Protein AF-A0A9D7RE87-F1 (afdb_monomer_lite)

Sequence (394 aa):
MEVIRELVDLVSRNKLKSIELLGQAEQGRTSMVNSLYFKIASGEFISDEEAASYYFDTQPADQSYRKLKNRLKNRLINAVFFIDTKQPGYTDWDQAYITCCKEWAAVKILLNRGASKVAVDLALKIFKHAQYYQFSELLVNISKILRLYYSTRQPDVRKLKYYNDLHTEYVRLWQCENLAEDLYIRLVHNHLINRSQAAPGSSLAKTYYEQLRPLMEEHRSYHFLRHVYLLKVAALMEEGNYMETAIACDEAINALAAIAFVPPQAFLTFLYQKLVCHIQLKDYPTGRTVVERALELENEGSFNWYKNRALCLLLALHTRNYQQAYSIWQHATCHPSFKQLGKRSAEHWKIYEAWLQYLIFIGKLSIYPPETNSKFRLNKFLNEVPTFRKTKKA

Structure (mmCIF, N/CA/C/O backbone):
data_AF-A0A9D7RE87-F1
#
_entry.id   AF-A0A9D7RE87-F1
#
loop_
_atom_site.group_PDB
_atom_site.id
_atom_site.type_symbol
_atom_site.label_atom_id
_atom_site.label_alt_id
_atom_site.label_comp_id
_atom_site.label_asym_id
_atom_site.label_entity_id
_atom_site.label_seq_id
_atom_site.pdbx_PDB_ins_code
_atom_site.Cartn_x
_atom_site.Cartn_y
_atom_site.Cartn_z
_atom_site.occupancy
_atom_site.B_iso_or_equiv
_atom_site.auth_seq_id
_atom_site.auth_comp_id
_atom_site.auth_asym_id
_atom_site.auth_atom_id
_atom_site.pdbx_PDB_model_num
ATOM 1 N N . MET A 1 1 ? 15.890 -9.155 18.602 1.00 89.06 1 MET A N 1
ATOM 2 C CA . MET A 1 1 ? 15.135 -10.324 18.105 1.00 89.06 1 MET A CA 1
ATOM 3 C C . MET A 1 1 ? 13.996 -9.948 17.173 1.00 89.06 1 MET A C 1
ATOM 5 O O . MET A 1 1 ? 13.830 -10.605 16.155 1.00 89.06 1 MET A O 1
ATOM 9 N N . GLU A 1 2 ? 13.249 -8.889 17.487 1.00 86.69 2 GLU A N 1
ATOM 10 C CA . GLU A 1 2 ? 12.054 -8.416 16.768 1.00 86.69 2 GLU A CA 1
ATOM 11 C C . GLU A 1 2 ? 12.125 -8.505 15.231 1.00 86.69 2 GLU A C 1
ATOM 13 O O . GLU A 1 2 ? 11.351 -9.245 14.636 1.00 86.69 2 GLU A O 1
ATOM 18 N N . VAL A 1 3 ? 13.123 -7.877 14.600 1.00 87.31 3 VAL A N 1
ATOM 19 C CA . VAL A 1 3 ? 13.286 -7.879 13.128 1.00 87.31 3 VAL A CA 1
ATOM 20 C C . VAL A 1 3 ? 13.385 -9.290 12.528 1.00 87.31 3 VAL A C 1
ATOM 22 O O . VAL A 1 3 ? 12.884 -9.549 11.439 1.00 87.31 3 VAL A O 1
ATOM 25 N N . ILE A 1 4 ? 14.051 -10.228 13.210 1.00 89.75 4 ILE A N 1
ATOM 26 C CA . ILE A 1 4 ? 14.169 -11.606 12.707 1.00 89.75 4 ILE A CA 1
ATOM 27 C C . ILE A 1 4 ? 12.876 -12.371 12.925 1.00 89.75 4 ILE A C 1
ATOM 29 O O . ILE A 1 4 ? 12.506 -13.156 12.061 1.00 89.75 4 ILE A O 1
ATOM 33 N N . ARG A 1 5 ? 12.177 -12.128 14.036 1.00 90.00 5 ARG A N 1
ATOM 34 C CA . ARG A 1 5 ? 10.863 -12.729 14.277 1.00 90.00 5 ARG A CA 1
ATOM 35 C C . ARG A 1 5 ? 9.877 -12.350 13.179 1.00 90.00 5 ARG A C 1
ATOM 37 O O . ARG A 1 5 ? 9.215 -13.230 12.650 1.00 90.00 5 ARG A O 1
ATOM 44 N N . GLU A 1 6 ? 9.869 -11.087 12.764 1.00 87.25 6 GLU A N 1
ATOM 45 C CA . GLU A 1 6 ? 9.036 -10.622 11.652 1.00 87.25 6 GLU A CA 1
ATOM 46 C C . GLU A 1 6 ? 9.347 -11.364 10.339 1.00 87.25 6 GLU A C 1
ATOM 48 O O . GLU A 1 6 ? 8.437 -11.842 9.660 1.00 87.25 6 GLU A O 1
ATOM 53 N N . LEU A 1 7 ? 10.632 -11.552 10.012 1.00 87.38 7 LEU A N 1
ATOM 54 C CA . LEU A 1 7 ? 11.043 -12.348 8.847 1.00 87.38 7 LEU A CA 1
ATOM 55 C C . LEU A 1 7 ? 10.644 -13.826 8.974 1.00 87.38 7 LEU A C 1
ATOM 57 O O . LEU A 1 7 ? 10.201 -14.428 7.995 1.00 87.38 7 LEU A O 1
ATOM 61 N N . VAL A 1 8 ? 10.797 -14.419 10.161 1.00 88.00 8 VAL A N 1
ATOM 62 C CA . VAL A 1 8 ? 10.388 -15.805 10.435 1.00 88.00 8 VAL A CA 1
ATOM 63 C C . VAL A 1 8 ? 8.882 -15.957 10.244 1.00 88.00 8 VAL A C 1
ATOM 65 O O . VAL A 1 8 ? 8.459 -16.898 9.572 1.00 88.00 8 VAL A O 1
ATOM 68 N N . ASP A 1 9 ? 8.082 -15.027 10.758 1.00 84.62 9 ASP A N 1
ATOM 69 C CA . ASP A 1 9 ? 6.627 -15.036 10.618 1.00 84.62 9 ASP A CA 1
ATOM 70 C C . ASP A 1 9 ? 6.210 -14.913 9.146 1.00 84.62 9 ASP A C 1
ATOM 72 O O . ASP A 1 9 ? 5.388 -15.702 8.670 1.00 84.62 9 ASP A O 1
ATOM 76 N N . LEU A 1 10 ? 6.817 -13.983 8.399 1.00 83.19 10 LEU A N 1
ATOM 77 C CA . LEU A 1 10 ? 6.553 -13.780 6.972 1.00 83.19 10 LEU A CA 1
ATOM 78 C C . LEU A 1 10 ? 6.837 -15.047 6.149 1.00 83.19 10 LEU A C 1
ATOM 80 O O . LEU A 1 10 ? 6.007 -15.483 5.350 1.00 83.19 10 LEU A O 1
ATOM 84 N N . VAL A 1 11 ? 8.006 -15.657 6.345 1.00 81.75 11 VAL A N 1
ATOM 85 C CA . VAL A 1 11 ? 8.426 -16.859 5.608 1.00 81.75 11 VAL A CA 1
ATOM 86 C C . VAL A 1 11 ? 7.571 -18.070 5.994 1.00 81.75 11 VAL A C 1
ATOM 88 O O . VAL A 1 11 ? 7.178 -18.858 5.131 1.00 81.75 11 VAL A O 1
ATOM 91 N N . SER A 1 12 ? 7.238 -18.207 7.281 1.00 78.38 12 SER A N 1
ATOM 92 C CA . SER A 1 12 ? 6.444 -19.330 7.794 1.00 78.38 12 SER A CA 1
ATOM 93 C C . SER A 1 12 ? 5.010 -19.316 7.265 1.00 78.38 12 SER A C 1
ATOM 95 O O . SER A 1 12 ? 4.489 -20.376 6.910 1.00 78.38 12 SER A O 1
ATOM 97 N N . ARG A 1 13 ? 4.386 -18.131 7.169 1.00 73.06 13 ARG A N 1
ATOM 98 C CA . ARG A 1 13 ? 3.028 -17.956 6.621 1.00 73.06 13 ARG A CA 1
ATOM 99 C C . ARG A 1 13 ? 2.938 -18.360 5.152 1.00 73.06 13 ARG A C 1
ATOM 101 O O . ARG A 1 13 ? 1.971 -19.002 4.762 1.00 73.06 13 ARG A O 1
ATOM 108 N N . ASN A 1 14 ? 3.984 -18.089 4.377 1.00 68.94 14 ASN A N 1
ATOM 109 C CA . ASN A 1 14 ? 4.032 -18.381 2.943 1.00 68.94 14 ASN A CA 1
ATOM 110 C C . ASN A 1 14 ? 4.442 -19.827 2.608 1.00 68.94 14 ASN A C 1
ATOM 112 O O . ASN A 1 14 ? 4.757 -20.130 1.460 1.00 68.94 14 ASN A O 1
ATOM 116 N N . LYS A 1 15 ? 4.444 -20.738 3.597 1.00 64.19 15 LYS A N 1
ATOM 117 C CA . LYS A 1 15 ? 4.785 -22.168 3.446 1.00 64.19 15 LYS A CA 1
ATOM 118 C C . LYS A 1 15 ? 6.149 -22.430 2.791 1.00 64.19 15 LYS A C 1
ATOM 120 O O . LYS A 1 15 ? 6.391 -23.522 2.286 1.00 64.19 15 LYS A O 1
ATOM 125 N N . LEU A 1 16 ? 7.092 -21.497 2.904 1.00 61.22 16 LEU A N 1
ATOM 126 C CA . LEU A 1 16 ? 8.445 -21.608 2.338 1.00 61.22 16 LEU A CA 1
ATOM 127 C C . LEU A 1 16 ? 9.374 -22.558 3.105 1.00 61.22 16 LEU A C 1
ATOM 129 O O . LEU A 1 16 ? 10.594 -22.493 2.978 1.00 61.22 16 LEU A O 1
ATOM 133 N N . LYS A 1 17 ? 8.810 -23.473 3.897 1.00 55.03 17 LYS A N 1
ATOM 134 C CA . LYS A 1 17 ? 9.567 -24.438 4.703 1.00 55.03 17 LYS A CA 1
ATOM 135 C C . LYS A 1 17 ? 10.430 -25.370 3.842 1.00 55.03 17 LYS A C 1
ATOM 137 O O . LYS A 1 17 ? 11.401 -25.922 4.346 1.00 55.03 17 LYS A O 1
ATOM 142 N N . SER A 1 18 ? 10.072 -25.548 2.570 1.00 53.28 18 SER A N 1
ATOM 143 C CA . SER A 1 18 ? 10.661 -26.530 1.656 1.00 53.28 18 SER A CA 1
ATOM 144 C C . SER A 1 18 ? 11.658 -25.964 0.641 1.00 53.28 18 SER A C 1
ATOM 146 O O . SER A 1 18 ? 12.323 -26.753 -0.024 1.00 53.28 18 SER A O 1
ATOM 148 N N . ILE A 1 19 ? 11.802 -24.641 0.509 1.00 51.56 19 ILE A N 1
ATOM 149 C CA . ILE A 1 19 ? 12.597 -24.039 -0.572 1.00 51.56 19 ILE A CA 1
ATOM 150 C C . ILE A 1 19 ? 13.840 -23.377 0.039 1.00 51.56 19 ILE A C 1
ATOM 152 O O . ILE A 1 19 ? 13.796 -22.274 0.573 1.00 51.56 19 ILE A O 1
ATOM 156 N N . GLU A 1 20 ? 14.945 -24.126 0.031 1.00 50.44 20 GLU A N 1
ATOM 157 C CA . GLU A 1 20 ? 16.336 -23.673 0.239 1.00 50.44 20 GLU A CA 1
ATOM 158 C C . GLU A 1 20 ? 16.767 -23.101 1.606 1.00 50.44 20 GLU A C 1
ATOM 160 O O . GLU A 1 20 ? 17.969 -22.983 1.855 1.00 50.44 20 GLU A O 1
ATOM 165 N N . LEU A 1 21 ? 15.867 -22.854 2.566 1.00 50.03 21 LEU A N 1
ATOM 166 C CA . LEU A 1 21 ? 16.284 -22.640 3.972 1.00 50.03 21 LEU A CA 1
ATOM 167 C C . LEU A 1 21 ? 17.059 -23.849 4.528 1.00 50.03 21 LEU A C 1
ATOM 169 O O . LEU A 1 21 ? 17.955 -23.706 5.367 1.00 50.03 21 LEU A O 1
ATOM 173 N N . LEU A 1 22 ? 16.762 -25.020 3.964 1.00 52.53 22 LEU A N 1
ATOM 174 C CA . LEU A 1 22 ? 17.412 -26.306 4.163 1.00 52.53 22 LEU A CA 1
ATOM 175 C C . LEU A 1 22 ? 18.548 -26.512 3.153 1.00 52.53 22 LEU A C 1
ATOM 177 O O . LEU A 1 22 ? 18.592 -27.541 2.483 1.00 52.53 22 LEU A O 1
ATOM 181 N N . GLY A 1 23 ? 19.460 -25.541 3.017 1.00 48.22 23 GLY A N 1
ATOM 182 C CA . GLY A 1 23 ? 20.764 -25.815 2.410 1.00 48.22 23 GLY A CA 1
ATOM 183 C C . GLY A 1 23 ? 21.283 -27.111 3.026 1.00 48.22 23 GLY A C 1
ATOM 184 O O . GLY A 1 23 ? 21.406 -27.141 4.248 1.00 48.22 23 GLY A O 1
ATOM 185 N N . GLN A 1 24 ? 21.378 -28.147 2.181 1.00 45.78 24 GLN A N 1
ATOM 186 C CA . GLN A 1 24 ? 21.661 -29.559 2.454 1.00 45.78 24 GLN A CA 1
ATOM 187 C C . GLN A 1 24 ? 21.689 -29.911 3.944 1.00 45.78 24 GLN A C 1
ATOM 189 O O . GLN A 1 24 ? 22.581 -29.480 4.669 1.00 45.78 24 GLN A O 1
ATOM 194 N N . ALA A 1 25 ? 20.739 -30.731 4.403 1.00 46.56 25 ALA A N 1
ATOM 195 C CA . ALA A 1 25 ? 20.908 -31.458 5.654 1.00 46.56 25 ALA A CA 1
ATOM 196 C C . ALA A 1 25 ? 22.217 -32.259 5.556 1.00 46.56 25 ALA A C 1
ATOM 198 O O . ALA A 1 25 ? 22.235 -33.367 5.026 1.00 46.56 25 ALA A O 1
ATOM 199 N N . GLU A 1 26 ? 23.326 -31.663 5.990 1.00 45.94 26 GLU A N 1
ATOM 200 C CA . GLU A 1 26 ? 24.606 -32.331 6.120 1.00 45.94 26 GLU A CA 1
ATOM 201 C C . GLU A 1 26 ? 24.370 -33.466 7.118 1.00 45.94 26 GLU A C 1
ATOM 203 O O . GLU A 1 26 ? 24.243 -33.256 8.324 1.00 45.94 26 GLU A O 1
ATOM 208 N N . GLN A 1 27 ? 24.210 -34.678 6.585 1.00 44.94 27 GLN A N 1
ATOM 209 C CA . GLN A 1 27 ? 24.329 -35.926 7.333 1.00 44.94 27 GLN A CA 1
ATOM 210 C C . GLN A 1 27 ? 23.396 -36.025 8.557 1.00 44.94 27 GLN A C 1
ATOM 212 O O . GLN A 1 27 ? 23.832 -36.302 9.672 1.00 44.94 27 GLN A O 1
ATOM 217 N N . GLY A 1 28 ? 22.094 -35.783 8.370 1.00 47.88 28 GLY A N 1
ATOM 218 C CA . GLY A 1 28 ? 21.083 -36.076 9.397 1.00 47.88 28 GLY A CA 1
ATOM 219 C C . GLY A 1 28 ? 21.123 -35.192 10.654 1.00 47.88 28 GLY A C 1
ATOM 220 O O . GLY A 1 28 ? 20.377 -35.458 11.594 1.00 47.88 28 GLY A O 1
ATOM 221 N N . ARG A 1 29 ? 21.941 -34.127 10.690 1.00 50.91 29 ARG A N 1
ATOM 222 C CA . ARG A 1 29 ? 21.957 -33.142 11.785 1.00 50.91 29 ARG A CA 1
ATOM 223 C C . ARG A 1 29 ? 21.247 -31.853 11.381 1.00 50.91 29 ARG A C 1
ATOM 225 O O . ARG A 1 29 ? 21.576 -31.216 10.381 1.00 50.91 29 ARG A O 1
ATOM 232 N N . THR A 1 30 ? 20.292 -31.418 12.199 1.00 62.94 30 THR A N 1
ATOM 233 C CA . THR A 1 30 ? 19.643 -30.112 12.045 1.00 62.94 30 THR A CA 1
ATOM 234 C C . THR A 1 30 ? 20.663 -29.007 12.324 1.00 62.94 30 THR A C 1
ATOM 236 O O . THR A 1 30 ? 21.119 -28.855 13.455 1.00 62.94 30 THR A O 1
ATOM 239 N N . SER A 1 31 ? 21.031 -28.222 11.307 1.00 83.38 31 SER A N 1
ATOM 240 C CA . SER A 1 31 ? 21.923 -27.063 11.471 1.00 83.38 31 SER A CA 1
ATOM 241 C C . SER A 1 31 ? 21.433 -26.133 12.592 1.00 83.38 31 SER A C 1
ATOM 243 O O . SER A 1 31 ? 20.230 -25.890 12.702 1.00 83.38 31 SER A O 1
ATOM 245 N N . MET A 1 32 ? 22.349 -25.536 13.369 1.00 87.44 32 MET A N 1
ATOM 246 C CA . MET A 1 32 ? 22.010 -24.522 14.386 1.00 87.44 32 MET A CA 1
ATOM 247 C C . MET A 1 32 ? 21.150 -23.384 13.817 1.00 87.44 32 MET A C 1
ATOM 249 O O . MET A 1 32 ? 20.295 -22.854 14.514 1.00 87.44 32 MET A O 1
ATOM 253 N N . VAL A 1 33 ? 21.324 -23.040 12.534 1.00 88.19 33 VAL A N 1
ATOM 254 C CA . VAL A 1 33 ? 20.506 -22.024 11.848 1.00 88.19 33 VAL A CA 1
ATOM 255 C C . VAL A 1 33 ? 19.044 -22.469 11.733 1.00 88.19 33 VAL A C 1
ATOM 257 O O . VAL A 1 33 ? 18.139 -21.678 11.988 1.00 88.19 33 VAL A O 1
ATOM 260 N N . ASN A 1 34 ? 18.810 -23.737 11.387 1.00 84.75 34 ASN A N 1
ATOM 261 C CA . ASN A 1 34 ? 17.466 -24.304 11.271 1.00 84.75 34 ASN A CA 1
ATOM 262 C C . ASN A 1 34 ? 16.831 -24.477 12.651 1.00 84.75 34 ASN A C 1
ATOM 264 O O . ASN A 1 34 ? 15.655 -24.179 12.824 1.00 84.75 34 ASN A O 1
ATOM 268 N N . SER A 1 35 ? 17.623 -24.912 13.637 1.00 89.56 35 SER A N 1
ATOM 269 C CA . SER A 1 35 ? 17.194 -24.963 15.036 1.00 89.56 35 SER A CA 1
ATOM 270 C C . SER A 1 35 ? 16.722 -23.581 15.498 1.00 89.56 35 SER A C 1
ATOM 272 O O . SER A 1 35 ? 15.597 -23.455 15.975 1.00 89.56 35 SER A O 1
ATOM 274 N N . LEU A 1 36 ? 17.510 -22.530 15.237 1.00 91.62 36 LEU A N 1
ATOM 275 C CA . LEU A 1 36 ? 17.155 -21.163 15.613 1.00 91.62 36 LEU A CA 1
ATOM 276 C C . LEU A 1 36 ? 15.861 -20.722 14.917 1.00 91.62 36 LEU A C 1
ATOM 278 O O . LEU A 1 36 ? 14.978 -20.179 15.570 1.00 91.62 36 LEU A O 1
ATOM 282 N N . TYR A 1 37 ? 15.704 -21.008 13.621 1.00 90.06 37 TYR A N 1
ATOM 283 C CA . TYR A 1 37 ? 14.460 -20.738 12.895 1.00 90.06 37 TYR A CA 1
ATOM 284 C C . TYR A 1 37 ? 13.241 -21.400 13.554 1.00 90.06 37 TYR A C 1
ATOM 286 O O . TYR A 1 37 ? 12.263 -20.713 13.843 1.00 90.06 37 TYR A O 1
ATOM 294 N N . PHE A 1 38 ? 13.290 -22.712 13.811 1.00 88.50 38 PHE A N 1
ATOM 295 C CA . PHE A 1 38 ? 12.145 -23.443 14.358 1.00 88.50 38 PHE A CA 1
ATOM 296 C C . PHE A 1 38 ? 11.799 -23.008 15.779 1.00 88.50 38 PHE A C 1
ATOM 298 O O . PHE A 1 38 ? 10.618 -22.862 16.075 1.00 88.50 38 PHE A O 1
ATOM 305 N N . LYS A 1 39 ? 12.805 -22.749 16.623 1.00 91.62 39 LYS A N 1
ATOM 306 C CA . LYS A 1 39 ? 12.599 -22.263 17.995 1.00 91.62 39 LYS A CA 1
ATOM 307 C C . LYS A 1 39 ? 12.013 -20.855 18.033 1.00 91.62 39 LYS A C 1
ATOM 309 O O . LYS A 1 39 ? 11.194 -20.544 18.889 1.00 91.62 39 LYS A O 1
ATOM 314 N N . ILE A 1 40 ? 12.368 -20.003 17.073 1.00 91.62 40 ILE A N 1
ATOM 315 C CA . ILE A 1 40 ? 11.718 -18.698 16.922 1.00 91.62 40 ILE A CA 1
ATOM 316 C C . ILE A 1 40 ? 10.280 -18.867 16.419 1.00 91.62 40 ILE A C 1
ATOM 318 O O . ILE A 1 40 ? 9.363 -18.260 16.967 1.00 91.62 40 ILE A O 1
ATOM 322 N N . ALA A 1 41 ? 10.070 -19.704 15.400 1.00 87.69 41 ALA A N 1
ATOM 323 C CA . ALA A 1 41 ? 8.759 -19.921 14.790 1.00 87.69 41 ALA A CA 1
ATOM 324 C C . ALA A 1 41 ? 7.747 -20.566 15.754 1.00 87.69 41 ALA A C 1
ATOM 326 O O . ALA A 1 41 ? 6.553 -20.290 15.661 1.00 87.69 41 ALA A O 1
ATOM 327 N N . SER A 1 42 ? 8.208 -21.415 16.678 1.00 88.44 42 SER A N 1
ATOM 328 C CA . SER A 1 42 ? 7.381 -22.001 17.740 1.00 88.44 42 SER A CA 1
ATOM 329 C C . SER A 1 42 ? 7.129 -21.047 18.911 1.00 88.44 42 SER A C 1
ATOM 331 O O . SER A 1 42 ? 6.305 -21.352 19.771 1.00 88.44 42 SER A O 1
ATOM 333 N N . GLY A 1 43 ? 7.823 -19.905 18.958 1.00 89.19 43 GLY A N 1
ATOM 334 C CA . GLY A 1 43 ? 7.786 -18.976 20.084 1.00 89.19 43 GLY A CA 1
ATOM 335 C C . GLY A 1 43 ? 8.602 -19.426 21.298 1.00 89.19 43 GLY A C 1
ATOM 336 O O . GLY A 1 43 ? 8.472 -18.813 22.351 1.00 89.19 43 GLY A O 1
ATOM 337 N N . GLU A 1 44 ? 9.438 -20.460 21.163 1.00 92.88 44 GLU A N 1
ATOM 338 C CA . GLU A 1 44 ? 10.364 -20.895 22.216 1.00 92.88 44 GLU A CA 1
ATOM 339 C C . GLU A 1 44 ? 11.447 -19.840 22.485 1.00 92.88 44 GLU A C 1
ATOM 341 O O . GLU A 1 44 ? 11.844 -19.660 23.630 1.00 92.88 44 GLU A O 1
ATOM 346 N N . PHE A 1 45 ? 11.882 -19.113 21.448 1.00 93.75 45 PHE A N 1
ATOM 347 C CA . PHE A 1 45 ? 12.780 -17.966 21.588 1.00 93.75 45 PHE A CA 1
ATOM 348 C C . PHE A 1 45 ? 12.088 -16.648 21.268 1.00 93.75 45 PHE A C 1
ATOM 350 O O . PHE A 1 45 ? 11.690 -16.372 20.131 1.00 93.75 45 PHE A O 1
ATOM 357 N N . ILE A 1 46 ? 12.015 -15.795 22.284 1.00 90.44 46 ILE A N 1
ATOM 358 C CA . ILE A 1 46 ? 11.390 -14.475 22.241 1.00 90.44 46 ILE A CA 1
ATOM 359 C C . ILE A 1 46 ? 12.471 -13.386 22.253 1.00 90.44 46 ILE A C 1
ATOM 361 O O . ILE A 1 46 ? 12.309 -12.363 21.572 1.00 90.44 46 ILE A O 1
ATOM 365 N N . SER A 1 47 ? 13.577 -13.623 22.968 1.00 94.31 47 SER A N 1
ATOM 366 C CA . SER A 1 47 ? 14.666 -12.668 23.210 1.00 94.31 47 SER A CA 1
ATOM 367 C C . SER A 1 47 ? 16.018 -13.129 22.641 1.00 94.31 47 SER A C 1
ATOM 369 O O . SER A 1 47 ? 16.202 -14.292 22.281 1.00 94.31 47 SER A O 1
ATOM 371 N N . ASP A 1 48 ? 16.946 -12.182 22.443 1.00 94.44 48 ASP A N 1
ATOM 372 C CA . ASP A 1 48 ? 18.284 -12.521 21.926 1.00 94.44 48 ASP A CA 1
ATOM 373 C C . ASP A 1 48 ? 19.103 -13.236 23.014 1.00 94.44 48 ASP A C 1
ATOM 375 O O . ASP A 1 48 ? 19.959 -14.061 22.707 1.00 94.44 48 ASP A O 1
ATOM 379 N N . GLU A 1 49 ? 18.814 -12.920 24.273 1.00 95.88 49 GLU A N 1
ATOM 380 C CA . GLU A 1 49 ? 19.415 -13.453 25.487 1.00 95.88 49 GLU A CA 1
ATOM 381 C C . GLU A 1 49 ? 19.149 -14.957 25.624 1.00 95.88 49 GLU A C 1
ATOM 383 O O . GLU A 1 49 ? 20.091 -15.728 25.802 1.00 95.88 49 GLU A O 1
ATOM 388 N N . GLU A 1 50 ? 17.892 -15.386 25.451 1.00 94.75 50 GLU A N 1
ATOM 389 C CA . GLU A 1 50 ? 17.503 -16.806 25.454 1.00 94.75 50 GLU A CA 1
ATOM 390 C C . GLU A 1 50 ? 18.285 -17.606 24.406 1.00 94.75 50 GLU A C 1
ATOM 392 O O . GLU A 1 50 ? 18.856 -18.655 24.704 1.00 94.75 50 GLU A O 1
ATOM 397 N N . ALA A 1 51 ? 18.345 -17.096 23.174 1.00 94.44 51 ALA A N 1
ATOM 398 C CA . ALA A 1 51 ? 19.002 -17.793 22.077 1.00 94.44 51 ALA A CA 1
ATOM 399 C C . ALA A 1 51 ? 20.536 -17.814 22.230 1.00 94.44 51 ALA A C 1
ATOM 401 O O . ALA A 1 51 ? 21.167 -18.831 21.935 1.00 94.44 51 ALA A O 1
ATOM 402 N N . ALA A 1 52 ? 21.152 -16.720 22.692 1.00 96.06 52 ALA A N 1
ATOM 403 C CA . ALA A 1 52 ? 22.600 -16.643 22.899 1.00 96.06 52 ALA A CA 1
ATOM 404 C C . ALA A 1 52 ? 23.073 -17.572 24.028 1.00 96.06 52 ALA A C 1
ATOM 406 O O . ALA A 1 52 ? 24.060 -18.296 23.855 1.00 96.06 52 ALA A O 1
ATOM 407 N N . SER A 1 53 ? 22.327 -17.608 25.137 1.00 96.00 53 SER A N 1
ATOM 408 C CA . SER A 1 53 ? 22.587 -18.527 26.245 1.00 96.00 53 SER A CA 1
ATOM 409 C C . SER A 1 53 ? 22.390 -19.984 25.811 1.00 96.00 53 SER A C 1
ATOM 411 O O . SER A 1 53 ? 23.267 -20.808 26.046 1.00 96.00 53 SER A O 1
ATOM 413 N N . TYR A 1 54 ? 21.325 -20.302 25.066 1.00 95.62 54 TYR A N 1
ATOM 414 C CA . TYR A 1 54 ? 21.061 -21.677 24.626 1.00 95.62 54 TYR A CA 1
ATOM 415 C C . TYR A 1 54 ? 22.143 -22.265 23.703 1.00 95.62 54 TYR A C 1
ATOM 417 O O . TYR A 1 54 ? 22.521 -23.423 23.863 1.00 95.62 54 TYR A O 1
ATOM 425 N N . TYR A 1 55 ? 22.619 -21.510 22.704 1.00 93.94 55 TYR A N 1
ATOM 426 C CA . TYR A 1 55 ? 23.560 -22.056 21.711 1.00 93.94 55 TYR A CA 1
ATOM 427 C C . TYR A 1 55 ? 25.026 -21.986 22.128 1.00 93.94 55 TYR A C 1
ATOM 429 O O . TYR A 1 55 ? 25.820 -22.800 21.657 1.00 93.94 55 TYR A O 1
ATOM 437 N N . PHE A 1 56 ? 25.400 -20.993 22.935 1.00 94.69 56 PHE A N 1
ATOM 438 C CA . PHE A 1 56 ? 26.805 -20.677 23.192 1.00 94.69 56 PHE A CA 1
ATOM 439 C C . PHE A 1 56 ? 27.113 -20.402 24.665 1.00 94.69 56 PHE A C 1
ATOM 441 O O . PHE A 1 56 ? 28.272 -20.153 24.966 1.00 94.69 56 PHE A O 1
ATOM 448 N N . ASP A 1 57 ? 26.114 -20.410 25.555 1.00 94.69 57 ASP A N 1
ATOM 449 C CA . ASP A 1 57 ? 26.238 -19.968 26.952 1.00 94.69 57 ASP A CA 1
ATOM 450 C C . ASP A 1 57 ? 26.872 -18.567 27.073 1.00 94.69 57 ASP A C 1
ATOM 452 O O . ASP A 1 57 ? 27.771 -18.302 27.867 1.00 94.69 57 ASP A O 1
ATOM 456 N N . THR A 1 58 ? 26.442 -17.652 26.194 1.00 95.25 58 THR A N 1
ATOM 457 C CA . THR A 1 58 ? 27.015 -16.302 26.067 1.00 95.25 58 THR A CA 1
ATOM 458 C C . THR A 1 58 ? 25.944 -15.219 26.029 1.00 95.25 58 THR A C 1
ATOM 460 O O . THR A 1 58 ? 24.743 -15.476 25.953 1.00 95.25 58 THR A O 1
ATOM 463 N N . GLN A 1 59 ? 26.401 -13.967 26.063 1.00 94.69 59 GLN A N 1
ATOM 464 C CA . GLN A 1 59 ? 25.563 -12.788 25.895 1.00 94.69 59 GLN A CA 1
ATOM 465 C C . GLN A 1 59 ? 25.296 -12.485 24.408 1.00 94.69 59 GLN A C 1
ATOM 467 O O . GLN A 1 59 ? 26.139 -12.777 23.558 1.00 94.69 59 GLN A O 1
ATOM 472 N N . PRO A 1 60 ? 24.201 -11.778 24.065 1.00 92.75 60 PRO A N 1
ATOM 473 C CA . PRO A 1 60 ? 23.874 -11.387 22.684 1.00 92.75 60 PRO A CA 1
ATOM 474 C C . PRO A 1 60 ? 24.960 -10.603 21.930 1.00 92.75 60 PRO A C 1
ATOM 476 O O . PRO A 1 60 ? 24.940 -10.499 20.698 1.00 92.75 60 PRO A O 1
ATOM 479 N N . ALA A 1 61 ? 25.889 -9.986 22.664 1.00 93.69 61 ALA A N 1
ATOM 480 C CA . ALA A 1 61 ? 27.013 -9.259 22.095 1.00 93.69 61 ALA A CA 1
ATOM 481 C C . ALA A 1 61 ? 28.100 -10.175 21.507 1.00 93.69 61 ALA A C 1
ATOM 483 O O . ALA A 1 61 ? 28.901 -9.696 20.700 1.00 93.69 61 ALA A O 1
ATOM 484 N N . ASP A 1 62 ? 28.103 -11.462 21.865 1.00 96.12 62 ASP A N 1
ATOM 485 C CA . ASP A 1 62 ? 29.103 -12.425 21.422 1.00 96.12 62 ASP A CA 1
ATOM 486 C C . ASP A 1 62 ? 29.117 -12.589 19.895 1.00 96.12 62 ASP A C 1
ATOM 488 O O . ASP A 1 62 ? 28.086 -12.597 19.206 1.00 96.12 62 ASP A O 1
ATOM 492 N N . GLN A 1 63 ? 30.322 -12.714 19.339 1.00 95.94 63 GLN A N 1
ATOM 493 C CA . GLN A 1 63 ? 30.515 -12.784 17.896 1.00 95.94 63 GLN A CA 1
ATOM 494 C C . GLN A 1 63 ? 29.905 -14.057 17.289 1.00 95.94 63 GLN A C 1
ATOM 496 O O . GLN A 1 63 ? 29.423 -14.020 16.152 1.00 95.94 63 GLN A O 1
ATOM 501 N N . SER A 1 64 ? 29.909 -15.172 18.019 1.00 94.19 64 SER A N 1
ATOM 502 C CA . SER A 1 64 ? 29.396 -16.472 17.574 1.00 94.19 64 SER A CA 1
ATOM 503 C C . SER A 1 64 ? 27.882 -16.426 17.406 1.00 94.19 64 SER A C 1
ATOM 505 O O . SER A 1 64 ? 27.368 -16.771 16.335 1.00 94.19 64 SER A O 1
ATOM 507 N N . TYR A 1 65 ? 27.177 -15.876 18.399 1.00 95.88 65 TYR A N 1
ATOM 508 C CA . TYR A 1 65 ? 25.737 -15.653 18.312 1.00 95.88 65 TYR A CA 1
ATOM 509 C C . TYR A 1 65 ? 25.378 -14.682 17.181 1.00 95.88 65 TYR A C 1
ATOM 511 O O . TYR A 1 65 ? 24.528 -14.987 16.340 1.00 95.88 65 TYR A O 1
ATOM 519 N N . ARG A 1 66 ? 26.081 -13.547 17.0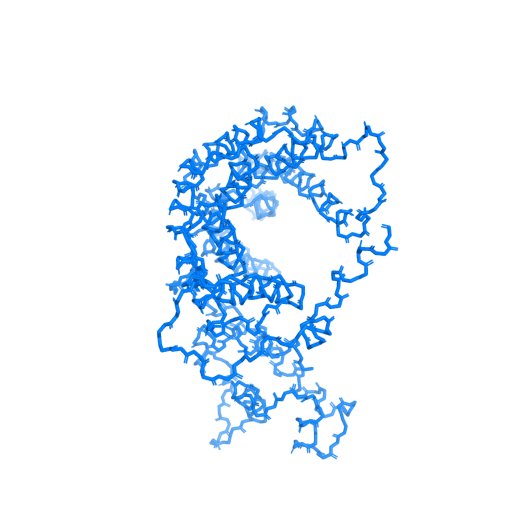67 1.00 95.12 66 ARG A N 1
ATOM 520 C CA . ARG A 1 66 ? 25.858 -12.581 15.975 1.00 95.12 66 ARG A CA 1
ATOM 521 C C . ARG A 1 66 ? 26.047 -13.209 14.593 1.00 95.12 66 ARG A C 1
ATOM 523 O O . ARG A 1 66 ? 25.252 -12.947 13.690 1.00 95.12 66 ARG A O 1
ATOM 530 N N . LYS A 1 67 ? 27.059 -14.068 14.417 1.00 94.88 67 LYS A N 1
ATOM 531 C CA . LYS A 1 67 ? 27.279 -14.829 13.174 1.00 94.88 67 LYS A CA 1
ATOM 532 C C . LYS A 1 67 ? 26.120 -15.787 12.888 1.00 94.88 67 LYS A C 1
ATOM 534 O O . LYS A 1 67 ? 25.637 -15.804 11.756 1.00 94.88 67 LYS A O 1
ATOM 539 N N . LEU A 1 68 ? 25.653 -16.548 13.882 1.00 94.00 68 LEU A N 1
ATOM 540 C CA . LEU A 1 68 ? 24.504 -17.454 13.742 1.00 94.00 68 LEU A CA 1
ATOM 541 C C . LEU A 1 68 ? 23.241 -16.689 13.320 1.00 94.00 68 LEU A C 1
ATOM 543 O O . LEU A 1 68 ? 22.602 -17.027 12.320 1.00 94.00 68 LEU A O 1
ATOM 547 N N . LYS A 1 69 ? 22.941 -15.605 14.035 1.00 94.06 69 LYS A N 1
ATOM 548 C CA . LYS A 1 69 ? 21.803 -14.722 13.785 1.00 94.06 69 LYS A CA 1
ATOM 549 C C . LYS A 1 69 ? 21.846 -14.097 12.386 1.00 94.06 69 LYS A C 1
ATOM 551 O O . LYS A 1 69 ? 20.846 -14.108 11.670 1.00 94.06 69 LYS A O 1
ATOM 556 N N . ASN A 1 70 ? 23.012 -13.610 11.956 1.00 93.75 70 ASN A N 1
ATOM 557 C CA . ASN A 1 70 ? 23.197 -13.048 10.616 1.00 93.75 70 ASN A CA 1
ATOM 558 C C . ASN A 1 70 ? 23.046 -14.102 9.512 1.00 93.75 70 ASN A C 1
ATOM 560 O O . ASN A 1 70 ? 22.451 -13.812 8.477 1.00 93.75 70 ASN A O 1
ATOM 564 N N . ARG A 1 71 ? 23.530 -15.334 9.725 1.00 91.06 71 ARG A N 1
ATOM 565 C CA . ARG A 1 71 ? 23.318 -16.438 8.775 1.00 91.06 71 ARG A CA 1
ATOM 566 C C . ARG A 1 71 ? 21.832 -16.742 8.600 1.00 91.06 71 ARG A C 1
ATOM 568 O O . ARG A 1 71 ? 21.388 -16.860 7.460 1.00 91.06 71 ARG A O 1
ATOM 575 N N . LEU A 1 72 ? 21.070 -16.817 9.696 1.00 90.62 72 LEU A N 1
ATOM 576 C CA . LEU A 1 72 ? 19.617 -16.990 9.626 1.00 90.62 72 LEU A CA 1
ATOM 577 C C . LEU A 1 72 ? 18.960 -15.832 8.867 1.00 90.62 72 LEU A C 1
ATOM 579 O O . LEU A 1 72 ? 18.228 -16.072 7.911 1.00 90.62 72 LEU A O 1
ATOM 583 N N . LYS A 1 73 ? 19.270 -14.583 9.240 1.00 91.94 73 LYS A N 1
ATOM 584 C CA . LYS A 1 73 ? 18.738 -13.386 8.572 1.00 91.94 73 LYS A CA 1
ATOM 585 C C . LYS A 1 73 ? 18.984 -13.420 7.060 1.00 91.94 73 LYS A C 1
ATOM 587 O O . LYS A 1 73 ? 18.049 -13.216 6.295 1.00 91.94 73 LYS A O 1
ATOM 592 N N . ASN A 1 74 ? 20.209 -13.718 6.627 1.00 89.69 74 ASN A N 1
ATOM 593 C CA . ASN A 1 74 ? 20.554 -13.774 5.204 1.00 89.69 74 ASN A CA 1
ATOM 594 C C . ASN A 1 74 ? 19.777 -14.874 4.465 1.00 89.69 74 ASN A C 1
ATOM 596 O O . ASN A 1 74 ? 19.285 -14.634 3.366 1.00 89.69 74 ASN A O 1
ATOM 600 N N . ARG A 1 75 ? 19.613 -16.060 5.072 1.00 86.94 75 ARG A N 1
ATOM 601 C CA . ARG A 1 75 ? 18.796 -17.131 4.477 1.00 86.94 75 ARG A CA 1
ATOM 602 C C . ARG A 1 75 ? 17.326 -16.736 4.359 1.00 86.94 75 ARG A C 1
ATOM 604 O O . ARG A 1 75 ? 16.724 -16.996 3.326 1.00 86.94 75 ARG A O 1
ATOM 611 N N . LEU A 1 76 ? 16.763 -16.083 5.377 1.00 87.44 76 LEU A N 1
ATOM 612 C CA . LEU A 1 76 ? 15.377 -15.608 5.344 1.00 87.44 76 LEU A CA 1
ATOM 613 C C . LEU A 1 76 ? 15.168 -14.530 4.275 1.00 87.44 76 LEU A C 1
ATOM 615 O O . LEU A 1 76 ? 14.170 -14.577 3.568 1.00 87.44 76 LEU A O 1
ATOM 619 N N . ILE A 1 77 ? 16.118 -13.604 4.107 1.00 89.12 77 ILE A N 1
ATOM 620 C CA . ILE A 1 77 ? 16.068 -12.596 3.035 1.00 89.12 77 ILE A CA 1
ATOM 621 C C . ILE A 1 77 ? 16.086 -13.270 1.659 1.00 89.12 77 ILE A C 1
ATOM 623 O O . ILE A 1 77 ? 15.281 -12.920 0.802 1.00 89.12 77 ILE A O 1
ATOM 627 N N . ASN A 1 78 ? 16.944 -14.272 1.453 1.00 86.50 78 ASN A N 1
ATOM 628 C CA . ASN A 1 78 ? 16.956 -15.032 0.201 1.00 86.50 78 ASN A CA 1
ATOM 629 C C . ASN A 1 78 ? 15.635 -15.788 -0.016 1.00 86.50 78 ASN A C 1
ATOM 631 O O . ASN A 1 78 ? 15.130 -15.830 -1.136 1.00 86.50 78 ASN A O 1
ATOM 635 N N . ALA A 1 79 ? 15.035 -16.314 1.057 1.00 85.50 79 ALA A N 1
ATOM 636 C CA . ALA A 1 79 ? 13.756 -17.014 0.997 1.00 85.50 79 ALA A CA 1
ATOM 637 C C . ALA A 1 79 ? 12.608 -16.129 0.467 1.00 85.50 79 ALA A C 1
ATOM 639 O O . ALA A 1 79 ? 11.692 -16.642 -0.173 1.00 85.50 79 ALA A O 1
ATOM 640 N N . VAL A 1 80 ? 12.665 -14.802 0.656 1.00 86.44 80 VAL A N 1
ATOM 641 C CA . VAL A 1 80 ? 11.638 -13.855 0.170 1.00 86.44 80 VAL A CA 1
ATOM 642 C C . VAL A 1 80 ? 11.427 -13.957 -1.347 1.00 86.44 80 VAL A C 1
ATOM 644 O O . VAL A 1 80 ? 10.296 -13.841 -1.828 1.00 86.44 80 VAL A O 1
ATOM 647 N N . PHE A 1 81 ? 12.477 -14.250 -2.121 1.00 86.25 81 PHE A N 1
ATOM 648 C CA . PHE A 1 81 ? 12.363 -14.420 -3.574 1.00 86.25 81 PHE A CA 1
ATOM 649 C C . PHE A 1 81 ? 11.500 -15.624 -3.974 1.00 86.25 81 PHE A C 1
ATOM 651 O O . PHE A 1 81 ? 10.931 -15.628 -5.066 1.00 86.25 81 PHE A O 1
ATOM 658 N N . PHE A 1 82 ? 11.303 -16.588 -3.076 1.00 83.12 82 PHE A N 1
ATOM 659 C CA . PHE A 1 82 ? 10.507 -17.787 -3.326 1.00 83.12 82 PHE A CA 1
ATOM 660 C C . PHE A 1 82 ? 9.054 -17.683 -2.858 1.00 83.12 82 PHE A C 1
ATOM 662 O O . PHE A 1 82 ? 8.298 -18.613 -3.111 1.00 83.12 82 PHE A O 1
ATOM 669 N N . ILE A 1 83 ? 8.638 -16.570 -2.228 1.00 81.62 83 ILE A N 1
ATOM 670 C CA . ILE A 1 83 ? 7.240 -16.366 -1.795 1.00 81.62 83 ILE A CA 1
ATOM 671 C C . ILE A 1 83 ? 6.284 -16.615 -2.965 1.00 81.62 83 ILE A C 1
ATOM 673 O O . ILE A 1 83 ? 6.400 -15.952 -4.001 1.00 81.62 83 ILE A O 1
ATOM 677 N N . ASP A 1 84 ? 5.350 -17.547 -2.777 1.00 78.25 84 ASP A N 1
ATOM 678 C CA . ASP A 1 84 ? 4.287 -17.832 -3.734 1.00 78.25 84 ASP A CA 1
ATOM 679 C C . ASP A 1 84 ? 3.168 -16.800 -3.589 1.00 78.25 84 ASP A C 1
ATOM 681 O O . ASP A 1 84 ? 2.424 -16.788 -2.609 1.00 78.25 84 ASP A O 1
ATOM 685 N N . THR A 1 85 ? 3.060 -15.923 -4.580 1.00 80.56 85 THR A N 1
ATOM 686 C CA . THR A 1 85 ? 2.062 -14.854 -4.610 1.00 80.56 85 THR A CA 1
ATOM 687 C C . THR A 1 85 ? 0.691 -15.340 -5.075 1.00 80.56 85 THR A C 1
ATOM 689 O O . THR A 1 85 ? -0.253 -14.567 -5.029 1.00 80.56 85 THR A O 1
ATOM 692 N N . LYS A 1 86 ? 0.539 -16.602 -5.504 1.00 79.06 86 LYS A N 1
ATOM 693 C CA . LYS A 1 86 ? -0.756 -17.155 -5.945 1.00 79.06 86 LYS A CA 1
ATOM 694 C C . LYS A 1 86 ? -1.664 -17.586 -4.789 1.00 79.06 86 LYS A C 1
ATOM 696 O O . LYS A 1 86 ? -2.747 -18.121 -5.020 1.00 79.06 86 LYS A O 1
ATOM 701 N N . GLN A 1 87 ? -1.222 -17.409 -3.546 1.00 74.44 87 GLN A N 1
ATOM 702 C CA . GLN A 1 87 ? -2.006 -17.763 -2.367 1.00 74.44 87 GLN A CA 1
ATOM 703 C C . GLN A 1 87 ? -3.165 -16.773 -2.135 1.00 74.44 87 GLN A C 1
ATOM 705 O O . GLN A 1 87 ? -3.059 -15.602 -2.511 1.00 74.44 87 GLN A O 1
ATOM 710 N N . PRO A 1 88 ? -4.264 -17.211 -1.485 1.00 68.31 88 PRO A N 1
ATOM 711 C CA . PRO A 1 88 ? -5.351 -16.319 -1.092 1.00 68.31 88 PRO A CA 1
ATOM 712 C C . PRO A 1 88 ? -4.838 -15.130 -0.269 1.00 68.31 88 PRO A C 1
ATOM 714 O O . PRO A 1 88 ? -4.039 -15.308 0.649 1.00 68.31 88 PRO A O 1
ATOM 717 N N . GLY A 1 89 ? -5.319 -13.927 -0.584 1.00 74.31 89 GLY A N 1
ATOM 718 C CA . GLY A 1 89 ? -4.967 -12.687 0.118 1.00 74.31 89 GLY A CA 1
ATOM 719 C C . GLY A 1 89 ? -4.112 -11.706 -0.688 1.00 74.31 89 GLY A C 1
ATOM 720 O O . GLY A 1 89 ? -4.040 -10.543 -0.302 1.00 74.31 89 GLY A O 1
ATOM 721 N N . TYR A 1 90 ? -3.526 -12.131 -1.811 1.00 81.19 90 TYR A N 1
ATOM 722 C CA . TYR A 1 90 ? -2.869 -11.228 -2.761 1.00 81.19 90 TYR A CA 1
ATOM 723 C C . TYR A 1 90 ? -3.843 -10.768 -3.845 1.00 81.19 90 TYR A C 1
ATOM 725 O O . TYR A 1 90 ? -4.461 -11.602 -4.510 1.00 81.19 90 TYR A O 1
ATOM 733 N N . THR A 1 91 ? -3.939 -9.456 -4.065 1.00 87.31 91 THR A N 1
ATOM 734 C CA . THR A 1 91 ? -4.658 -8.912 -5.227 1.00 87.31 91 THR A CA 1
ATOM 735 C C . THR A 1 91 ? -3.850 -9.120 -6.506 1.00 87.31 91 THR A C 1
ATOM 737 O O . THR A 1 91 ? -2.625 -9.231 -6.446 1.00 87.31 91 THR A O 1
ATOM 740 N N . ASP A 1 92 ? -4.494 -9.119 -7.675 1.00 90.56 92 ASP A N 1
ATOM 741 C CA . ASP A 1 92 ? -3.790 -9.221 -8.966 1.00 90.56 92 ASP A CA 1
ATOM 742 C C . ASP A 1 92 ? -2.710 -8.136 -9.118 1.00 90.56 92 ASP A C 1
ATOM 744 O O . ASP A 1 92 ? -1.619 -8.393 -9.634 1.00 90.56 92 ASP A O 1
ATOM 748 N N . TRP A 1 93 ? -2.983 -6.944 -8.577 1.00 92.75 93 TRP A N 1
ATOM 749 C CA . TRP A 1 93 ? -2.029 -5.844 -8.488 1.00 92.75 93 TRP A CA 1
ATOM 750 C C . TRP A 1 93 ? -0.800 -6.211 -7.644 1.00 92.75 93 TRP A C 1
ATOM 752 O O . TRP A 1 93 ? 0.329 -6.043 -8.108 1.00 92.75 93 TRP A O 1
ATOM 762 N N . ASP A 1 94 ? -0.993 -6.765 -6.439 1.00 89.75 94 ASP A N 1
ATOM 763 C CA . ASP A 1 94 ? 0.110 -7.179 -5.556 1.00 89.75 94 ASP A CA 1
ATOM 764 C C . ASP A 1 94 ? 0.947 -8.292 -6.194 1.00 89.75 94 ASP A C 1
ATOM 766 O O . ASP A 1 94 ? 2.181 -8.256 -6.166 1.00 89.75 94 ASP A O 1
ATOM 770 N N . GLN A 1 95 ? 0.280 -9.277 -6.805 1.00 92.00 95 GLN A N 1
ATOM 771 C CA . GLN A 1 95 ? 0.938 -10.379 -7.504 1.00 92.00 95 GLN A CA 1
ATOM 772 C C . GLN A 1 95 ? 1.811 -9.857 -8.644 1.00 92.00 95 GLN A C 1
ATOM 774 O O . GLN A 1 95 ? 2.973 -10.259 -8.775 1.00 92.00 95 GLN A O 1
ATOM 779 N N . ALA A 1 96 ? 1.274 -8.937 -9.447 1.00 93.81 96 ALA A N 1
ATOM 780 C CA . ALA A 1 96 ? 1.997 -8.320 -10.545 1.00 93.81 96 ALA A CA 1
ATOM 781 C C . ALA A 1 96 ? 3.176 -7.476 -10.053 1.00 93.81 96 ALA A C 1
ATOM 783 O O . ALA A 1 96 ? 4.272 -7.599 -10.600 1.00 93.81 96 ALA A O 1
ATOM 784 N N . TYR A 1 97 ? 2.988 -6.664 -9.009 1.00 94.56 97 TYR A N 1
ATOM 785 C CA . TYR A 1 97 ? 4.049 -5.825 -8.457 1.00 94.56 97 TYR A CA 1
ATOM 786 C C . TYR A 1 97 ? 5.209 -6.672 -7.922 1.00 94.56 97 TYR A C 1
ATOM 788 O O . TYR A 1 97 ? 6.359 -6.484 -8.326 1.00 94.56 97 TYR A O 1
ATOM 796 N N . ILE A 1 98 ? 4.917 -7.672 -7.083 1.00 92.62 98 ILE A N 1
ATOM 797 C CA . ILE A 1 98 ? 5.940 -8.557 -6.509 1.00 92.62 98 ILE A CA 1
ATOM 798 C C . ILE A 1 98 ? 6.667 -9.338 -7.611 1.00 92.62 98 ILE A C 1
ATOM 800 O O . ILE A 1 98 ? 7.896 -9.439 -7.582 1.00 92.62 98 ILE A O 1
ATOM 804 N N . THR A 1 99 ? 5.935 -9.865 -8.597 1.00 93.00 99 THR A N 1
ATOM 805 C CA . THR A 1 99 ? 6.531 -10.593 -9.730 1.00 93.00 99 THR A CA 1
ATOM 806 C C . THR A 1 99 ? 7.469 -9.691 -10.526 1.00 93.00 99 THR A C 1
ATOM 808 O O . THR A 1 99 ? 8.628 -10.051 -10.740 1.00 93.00 99 THR A O 1
ATOM 811 N N . CYS A 1 100 ? 7.013 -8.491 -10.893 1.00 95.94 100 CYS A N 1
ATOM 812 C CA . CYS A 1 100 ? 7.822 -7.514 -11.614 1.00 95.94 100 CYS A CA 1
ATOM 813 C C . CYS A 1 100 ? 9.086 -7.125 -10.833 1.00 95.94 100 CYS A C 1
ATOM 815 O O . CYS A 1 100 ? 10.160 -7.045 -11.423 1.00 95.94 100 CYS A O 1
ATOM 817 N N . CYS A 1 101 ? 8.998 -6.938 -9.513 1.00 95.25 101 CYS A N 1
ATOM 818 C CA . CYS A 1 101 ? 10.153 -6.634 -8.665 1.00 95.25 101 CYS A CA 1
ATOM 819 C C . CYS A 1 101 ? 11.183 -7.776 -8.636 1.00 95.25 101 CYS A C 1
ATOM 821 O O . CYS A 1 101 ? 12.386 -7.528 -8.762 1.00 95.25 101 CYS A O 1
ATOM 823 N N . LYS A 1 102 ? 10.733 -9.035 -8.521 1.00 93.88 102 LYS A N 1
ATOM 824 C CA . LYS A 1 102 ? 11.618 -10.213 -8.569 1.00 93.88 102 LYS A CA 1
ATOM 825 C C . LYS A 1 102 ? 12.305 -10.342 -9.929 1.00 93.88 102 LYS A C 1
ATOM 827 O O . LYS A 1 102 ? 13.525 -10.497 -9.996 1.00 93.88 102 LYS A O 1
ATOM 832 N N . GLU A 1 103 ? 11.538 -10.240 -11.011 1.00 95.31 103 GLU A N 1
ATOM 833 C CA . GLU A 1 103 ? 12.074 -10.303 -12.373 1.00 95.31 103 GLU A CA 1
ATOM 834 C C . GLU A 1 103 ? 13.024 -9.125 -12.648 1.00 95.31 103 GLU A C 1
ATOM 836 O O . GLU A 1 103 ? 14.072 -9.306 -13.267 1.00 95.31 103 GLU A O 1
ATOM 841 N N . TRP A 1 104 ? 12.736 -7.932 -12.123 1.00 97.56 104 TRP A N 1
ATOM 842 C CA . TRP A 1 104 ? 13.603 -6.763 -12.261 1.00 97.56 104 TRP A CA 1
ATOM 843 C C . TRP A 1 104 ? 14.958 -6.944 -11.569 1.00 97.56 104 TRP A C 1
ATOM 845 O O . TRP A 1 104 ? 15.998 -6.602 -12.141 1.00 97.56 104 TRP A O 1
ATOM 855 N N . ALA A 1 105 ? 14.977 -7.540 -10.374 1.00 96.44 105 ALA A N 1
ATOM 856 C CA . ALA A 1 105 ? 16.224 -7.917 -9.714 1.00 96.44 105 ALA A CA 1
ATOM 857 C C . ALA A 1 105 ? 17.047 -8.884 -10.588 1.00 96.44 105 ALA A C 1
ATOM 859 O O . ALA A 1 105 ? 18.253 -8.687 -10.761 1.00 96.44 105 ALA A O 1
ATOM 860 N N . ALA A 1 106 ? 16.396 -9.870 -11.219 1.00 96.56 106 ALA A N 1
ATOM 861 C CA . ALA A 1 106 ? 17.050 -10.776 -12.162 1.00 96.56 106 ALA A CA 1
ATOM 862 C C . ALA A 1 106 ? 17.599 -10.037 -13.397 1.00 96.56 106 ALA A C 1
ATOM 864 O O . ALA A 1 106 ? 18.750 -10.265 -13.772 1.00 96.56 106 ALA A O 1
ATOM 865 N N . VAL A 1 107 ? 16.848 -9.092 -13.980 1.00 98.00 107 VAL A N 1
ATOM 866 C CA . VAL A 1 107 ? 17.321 -8.237 -15.088 1.00 98.00 107 VAL A CA 1
ATOM 867 C C . VAL A 1 107 ? 18.608 -7.506 -14.704 1.00 98.00 107 VAL A C 1
ATOM 869 O O . VAL A 1 107 ? 19.584 -7.544 -15.456 1.00 98.00 107 VAL A O 1
ATOM 872 N N . LYS A 1 108 ? 18.656 -6.876 -13.523 1.00 97.50 108 LYS A N 1
ATOM 873 C CA . LYS A 1 108 ? 19.858 -6.172 -13.041 1.00 97.50 108 LYS A CA 1
ATOM 874 C C . LYS A 1 108 ? 21.062 -7.107 -12.921 1.00 97.50 108 LYS A C 1
ATOM 876 O O . LYS A 1 108 ? 22.155 -6.750 -13.363 1.00 97.50 108 LYS A O 1
ATOM 881 N N . ILE A 1 109 ? 20.869 -8.301 -12.359 1.00 97.19 109 ILE A N 1
ATOM 882 C CA . ILE A 1 109 ? 21.933 -9.304 -12.218 1.00 97.19 109 ILE A CA 1
ATOM 883 C C . ILE A 1 109 ? 22.432 -9.751 -13.597 1.00 97.19 109 ILE A C 1
ATOM 885 O O . ILE A 1 109 ? 23.638 -9.739 -13.840 1.00 97.19 109 ILE A O 1
ATOM 889 N N . LEU A 1 110 ? 21.527 -10.093 -14.516 1.00 97.62 110 LEU A N 1
ATOM 890 C CA . LEU A 1 110 ? 21.871 -10.558 -15.862 1.00 97.62 110 LEU A CA 1
ATOM 891 C C . LEU A 1 110 ? 22.648 -9.501 -16.657 1.00 97.62 110 LEU A C 1
ATOM 893 O O . LEU A 1 110 ? 23.651 -9.829 -17.292 1.00 97.62 110 LEU A O 1
ATOM 897 N N . LEU A 1 111 ? 22.242 -8.228 -16.584 1.00 95.69 111 LEU A N 1
ATOM 898 C CA . LEU A 1 111 ? 22.963 -7.129 -17.236 1.00 95.69 111 LEU A CA 1
ATOM 899 C C . LEU A 1 111 ? 24.373 -6.963 -16.677 1.00 95.69 111 LEU A C 1
ATOM 901 O O . LEU A 1 111 ? 25.321 -6.870 -17.455 1.00 95.69 111 LEU A O 1
ATOM 905 N N . ASN A 1 112 ? 24.519 -6.992 -15.350 1.00 95.62 112 ASN A N 1
ATOM 906 C CA . ASN A 1 112 ? 25.824 -6.907 -14.692 1.00 95.62 112 ASN A CA 1
ATOM 907 C C . ASN A 1 112 ? 26.736 -8.095 -15.037 1.00 95.62 112 ASN A C 1
ATOM 909 O O . ASN A 1 112 ? 27.954 -7.956 -15.029 1.00 95.62 112 ASN A O 1
ATOM 913 N N . ARG A 1 113 ? 26.162 -9.259 -15.362 1.00 96.62 113 ARG A N 1
ATOM 914 C CA . ARG A 1 113 ? 26.895 -10.459 -15.798 1.00 96.62 113 ARG A CA 1
ATOM 915 C C . ARG A 1 113 ? 27.091 -10.546 -17.315 1.00 96.62 113 ARG A C 1
ATOM 917 O O . ARG A 1 113 ? 27.615 -11.542 -17.797 1.00 96.62 113 ARG A O 1
ATOM 924 N N . GLY A 1 114 ? 26.682 -9.528 -18.074 1.00 94.38 114 GLY A N 1
ATOM 925 C CA . GLY A 1 114 ? 26.854 -9.478 -19.530 1.00 94.38 114 GLY A CA 1
ATOM 926 C C . GLY A 1 114 ? 25.836 -10.293 -20.337 1.00 94.38 114 GLY A C 1
ATOM 927 O O . GLY A 1 114 ? 25.901 -10.294 -21.565 1.00 94.38 114 GLY A O 1
ATOM 928 N N . ALA A 1 115 ? 24.849 -10.924 -19.693 1.00 96.50 115 ALA A N 1
ATOM 929 C CA . ALA A 1 115 ? 23.780 -11.688 -20.340 1.00 96.50 115 ALA A CA 1
ATOM 930 C C . ALA A 1 115 ? 22.675 -10.765 -20.903 1.00 96.50 115 ALA A C 1
ATOM 932 O O . ALA A 1 115 ? 21.491 -10.903 -20.594 1.00 96.50 115 ALA A O 1
ATOM 933 N N . SER A 1 116 ? 23.060 -9.781 -21.724 1.00 95.06 116 SER A N 1
ATOM 934 C CA . SER A 1 116 ? 22.187 -8.660 -22.096 1.00 95.06 116 SER A CA 1
ATOM 935 C C . SER A 1 116 ? 20.965 -9.057 -22.927 1.00 95.06 116 SER A C 1
ATOM 937 O O . SER A 1 116 ? 19.921 -8.442 -22.759 1.00 95.06 116 SER A O 1
ATOM 939 N N . LYS A 1 117 ? 21.061 -10.074 -23.795 1.00 95.69 117 LYS A N 1
ATOM 940 C CA . LYS A 1 117 ? 19.917 -10.528 -24.613 1.00 95.69 117 LYS A CA 1
ATOM 941 C C . LYS A 1 117 ? 18.783 -11.071 -23.735 1.00 95.69 117 LYS A C 1
ATOM 943 O O . LYS A 1 117 ? 17.664 -10.584 -23.817 1.00 95.69 117 LYS A O 1
ATOM 948 N N . VAL A 1 118 ? 19.109 -11.996 -22.828 1.00 97.00 118 VAL A N 1
ATOM 949 C CA . VAL A 1 118 ? 18.145 -12.584 -21.879 1.00 97.00 118 VAL A CA 1
ATOM 950 C C . VAL A 1 118 ? 17.570 -11.516 -20.950 1.00 97.00 118 VAL A C 1
ATOM 952 O O . VAL A 1 118 ? 16.371 -11.493 -20.688 1.00 97.00 118 VAL A O 1
ATOM 955 N N . ALA A 1 119 ? 18.417 -10.597 -20.476 1.00 97.69 119 ALA A N 1
ATOM 956 C CA . ALA A 1 119 ? 17.966 -9.508 -19.622 1.00 97.69 119 ALA A CA 1
ATOM 957 C C . ALA A 1 119 ? 16.948 -8.592 -20.318 1.00 97.69 119 ALA A C 1
ATOM 959 O O . ALA A 1 119 ? 15.995 -8.154 -19.682 1.00 97.69 119 ALA A O 1
ATOM 960 N N . VAL A 1 120 ? 17.143 -8.296 -21.606 1.00 97.56 120 VAL A N 1
ATOM 961 C CA . VAL A 1 120 ? 16.232 -7.443 -22.381 1.00 97.56 120 VAL A CA 1
ATOM 962 C C . VAL A 1 120 ? 14.922 -8.150 -22.690 1.00 97.56 120 VAL A C 1
ATOM 964 O O . VAL A 1 120 ? 13.877 -7.528 -22.524 1.00 97.56 120 VAL A O 1
ATOM 967 N N . ASP A 1 121 ? 14.949 -9.433 -23.053 1.00 97.56 121 ASP A N 1
ATOM 968 C CA . ASP A 1 121 ? 13.723 -10.222 -23.232 1.00 97.56 121 ASP A CA 1
ATOM 969 C C . ASP A 1 121 ? 12.866 -10.211 -21.959 1.00 97.56 121 ASP A C 1
ATOM 971 O O . ASP A 1 121 ? 11.663 -9.936 -22.009 1.00 97.56 121 ASP A O 1
ATOM 975 N N . LEU A 1 122 ? 13.496 -10.420 -20.798 1.00 98.06 122 LEU A N 1
ATOM 976 C CA . LEU A 1 122 ? 12.811 -10.335 -19.511 1.00 98.06 122 LEU A CA 1
ATOM 977 C C . LEU A 1 122 ? 12.324 -8.907 -19.220 1.00 98.06 122 LEU A C 1
ATOM 979 O O . LEU A 1 122 ? 11.176 -8.720 -18.825 1.00 98.06 122 LEU A O 1
ATOM 983 N N . ALA A 1 123 ? 13.143 -7.883 -19.476 1.00 98.19 123 ALA A N 1
ATOM 984 C CA . ALA A 1 123 ? 12.759 -6.487 -19.275 1.00 98.19 123 ALA A CA 1
ATOM 985 C C . ALA A 1 123 ? 11.538 -6.083 -20.120 1.00 98.19 123 ALA A C 1
ATOM 987 O O . ALA A 1 123 ? 10.663 -5.385 -19.617 1.00 98.19 123 ALA A O 1
ATOM 988 N N . LEU A 1 124 ? 11.435 -6.551 -21.368 1.00 98.06 124 LEU A N 1
ATOM 989 C CA . LEU A 1 124 ? 10.279 -6.310 -22.240 1.00 98.06 124 LEU A CA 1
ATOM 990 C C . LEU A 1 124 ? 9.001 -6.975 -21.710 1.00 98.06 124 LEU A C 1
ATOM 992 O O . LEU A 1 124 ? 7.915 -6.405 -21.833 1.00 98.06 124 LEU A O 1
ATOM 996 N N . LYS A 1 125 ? 9.114 -8.159 -21.097 1.00 97.44 125 LYS A N 1
ATOM 997 C CA . LYS A 1 125 ? 7.987 -8.821 -20.425 1.00 97.44 125 LYS A CA 1
ATOM 998 C C . LYS A 1 125 ? 7.510 -8.010 -19.217 1.00 97.44 125 LYS A C 1
ATOM 1000 O O . LYS A 1 125 ? 6.308 -7.759 -19.107 1.00 97.44 125 LYS A O 1
ATOM 1005 N N . ILE A 1 126 ? 8.436 -7.572 -18.357 1.00 97.81 126 ILE A N 1
ATOM 1006 C CA . ILE A 1 126 ? 8.118 -6.723 -17.197 1.00 97.81 126 ILE A CA 1
ATOM 1007 C C . ILE A 1 126 ? 7.475 -5.420 -17.672 1.00 97.81 126 ILE A C 1
ATOM 1009 O O . ILE A 1 126 ? 6.468 -5.002 -17.115 1.00 97.81 126 ILE A O 1
ATOM 1013 N N . PHE A 1 127 ? 8.012 -4.810 -18.734 1.00 98.06 127 PHE A N 1
ATOM 1014 C CA . PHE A 1 127 ? 7.528 -3.541 -19.272 1.00 98.06 127 PHE A CA 1
ATOM 1015 C C . PHE A 1 127 ? 6.029 -3.575 -19.582 1.00 98.06 127 PHE A C 1
ATOM 1017 O O . PHE A 1 127 ? 5.300 -2.706 -19.123 1.00 98.06 127 PHE A O 1
ATOM 1024 N N . LYS A 1 128 ? 5.546 -4.619 -20.267 1.00 96.81 128 LYS A N 1
ATOM 1025 C CA . LYS A 1 128 ? 4.116 -4.772 -20.587 1.00 96.81 128 LYS A CA 1
ATOM 1026 C C . LYS A 1 128 ? 3.230 -4.826 -19.338 1.00 96.81 128 LYS A C 1
ATOM 1028 O O . LYS A 1 128 ? 2.187 -4.182 -19.297 1.00 96.81 128 LYS A O 1
ATOM 1033 N N . HIS A 1 129 ? 3.653 -5.571 -18.316 1.00 96.31 129 HIS A N 1
ATOM 1034 C CA . HIS A 1 129 ? 2.902 -5.684 -17.062 1.00 96.31 129 HIS A CA 1
ATOM 1035 C C . HIS A 1 129 ? 2.941 -4.370 -16.277 1.00 96.31 129 HIS A C 1
ATOM 1037 O O . HIS A 1 129 ? 1.908 -3.891 -15.819 1.00 96.31 129 HIS A O 1
ATOM 1043 N N . ALA A 1 130 ? 4.118 -3.750 -16.181 1.00 97.56 130 ALA A N 1
ATOM 1044 C CA . ALA A 1 130 ? 4.303 -2.459 -15.534 1.00 97.56 130 ALA A CA 1
ATOM 1045 C C . ALA A 1 130 ? 3.501 -1.345 -16.219 1.00 97.56 130 ALA A C 1
ATOM 1047 O O . ALA A 1 130 ? 3.010 -0.459 -15.531 1.00 97.56 130 ALA A O 1
ATOM 1048 N N . GLN A 1 131 ? 3.329 -1.393 -17.545 1.00 96.62 131 GLN A N 1
ATOM 1049 C CA . GLN A 1 131 ? 2.490 -0.442 -18.277 1.00 96.62 131 GLN A CA 1
ATOM 1050 C C . GLN A 1 131 ? 1.019 -0.620 -17.915 1.00 96.62 131 GLN A C 1
ATOM 1052 O O . GLN A 1 131 ? 0.359 0.364 -17.590 1.00 96.62 131 GLN A O 1
ATOM 1057 N N . TYR A 1 132 ? 0.524 -1.863 -17.930 1.00 96.69 132 TYR A N 1
ATOM 1058 C CA . TYR A 1 132 ? -0.862 -2.152 -17.569 1.00 96.69 132 TYR A CA 1
ATOM 1059 C C . TYR A 1 132 ? -1.180 -1.683 -16.147 1.00 96.69 132 TYR A C 1
ATOM 1061 O O . TYR A 1 132 ? -2.138 -0.947 -15.976 1.00 96.69 132 TYR A O 1
ATOM 1069 N N . TYR A 1 133 ? -0.351 -2.034 -15.156 1.00 96.88 133 TYR A N 1
ATOM 1070 C CA . TYR A 1 133 ? -0.559 -1.677 -13.743 1.00 96.88 133 TYR A CA 1
ATOM 1071 C C . TYR A 1 133 ? -0.020 -0.294 -13.338 1.00 96.88 133 TYR A C 1
ATOM 1073 O O . TYR A 1 133 ? -0.108 0.083 -12.169 1.00 96.88 133 TYR A O 1
ATOM 1081 N N . GLN A 1 134 ? 0.542 0.460 -14.287 1.00 96.19 134 GLN A N 1
ATOM 1082 C CA . GLN A 1 134 ? 1.104 1.800 -14.082 1.00 96.19 134 GLN A CA 1
ATOM 1083 C C . GLN A 1 134 ? 2.217 1.863 -13.014 1.00 96.19 134 GLN A C 1
ATOM 1085 O O . GLN A 1 134 ? 2.273 2.788 -12.208 1.00 96.19 134 GLN A O 1
ATOM 1090 N N . PHE A 1 135 ? 3.146 0.903 -13.009 1.00 97.56 135 PHE A N 1
ATOM 1091 C CA . PHE A 1 135 ? 4.314 0.918 -12.115 1.00 97.56 135 PHE A CA 1
ATOM 1092 C C . PHE A 1 135 ? 5.387 1.898 -12.615 1.00 97.56 135 PHE A C 1
ATOM 1094 O O . PHE A 1 135 ? 6.401 1.490 -13.187 1.00 97.56 135 PHE A O 1
ATOM 1101 N N . SER A 1 136 ? 5.163 3.198 -12.414 1.00 97.25 136 SER A N 1
ATOM 1102 C CA . SER A 1 136 ? 5.984 4.294 -12.953 1.00 97.25 136 SER A CA 1
ATOM 1103 C C . SER A 1 136 ? 7.488 4.147 -12.678 1.00 97.25 136 SER A C 1
ATOM 1105 O O . SER A 1 136 ? 8.292 4.291 -13.599 1.00 97.25 136 SER A O 1
ATOM 1107 N N . GLU A 1 137 ? 7.891 3.766 -11.462 1.00 96.94 137 GLU A N 1
ATOM 1108 C CA . GLU A 1 137 ? 9.305 3.565 -11.113 1.00 96.94 137 GLU A CA 1
ATOM 1109 C C . GLU A 1 137 ? 9.961 2.474 -11.979 1.00 96.94 137 GLU A C 1
ATOM 1111 O O . GLU A 1 137 ? 11.068 2.649 -12.502 1.00 96.94 137 GLU A O 1
ATOM 1116 N N . LEU A 1 138 ? 9.272 1.346 -12.178 1.00 98.00 138 LEU A N 1
ATOM 1117 C CA . LEU A 1 138 ? 9.746 0.273 -13.052 1.00 98.00 138 LEU A CA 1
ATOM 1118 C C . LEU A 1 138 ? 9.772 0.732 -14.509 1.00 98.00 138 LEU A C 1
ATOM 1120 O O . LEU A 1 138 ? 10.733 0.441 -15.217 1.00 98.00 138 LEU A O 1
ATOM 1124 N N . LEU A 1 139 ? 8.772 1.493 -14.952 1.00 98.44 139 LEU A N 1
ATOM 1125 C CA . LEU A 1 139 ? 8.705 2.018 -16.316 1.00 98.44 139 LEU A CA 1
ATOM 1126 C C . LEU A 1 139 ? 9.866 2.967 -16.631 1.00 98.44 139 LEU A C 1
ATOM 1128 O O . LEU A 1 139 ? 10.513 2.813 -17.671 1.00 98.44 139 LEU A O 1
ATOM 1132 N N . VAL A 1 140 ? 10.207 3.884 -15.719 1.00 98.56 140 VAL A N 1
ATOM 1133 C CA . VAL A 1 140 ? 11.383 4.769 -15.832 1.00 98.56 140 VAL A CA 1
ATOM 1134 C C . VAL A 1 140 ? 12.662 3.947 -15.955 1.00 98.56 140 VAL A C 1
ATOM 1136 O O . VAL A 1 140 ? 13.502 4.174 -16.831 1.00 98.56 140 VAL A O 1
ATOM 1139 N N . ASN A 1 141 ? 12.805 2.960 -15.079 1.00 98.06 141 ASN A N 1
ATOM 1140 C CA . ASN A 1 141 ? 13.989 2.128 -14.992 1.00 98.06 141 ASN A CA 1
ATOM 1141 C C . ASN A 1 141 ? 14.180 1.218 -16.216 1.00 98.06 141 ASN A C 1
ATOM 1143 O O . ASN A 1 141 ? 15.289 1.115 -16.748 1.00 98.06 141 ASN A O 1
ATOM 1147 N N . ILE A 1 142 ? 13.114 0.571 -16.680 1.00 98.31 142 ILE A N 1
ATOM 1148 C CA . ILE A 1 142 ? 13.146 -0.353 -17.815 1.00 98.31 142 ILE A CA 1
ATOM 1149 C C . ILE A 1 142 ? 13.346 0.414 -19.121 1.00 98.31 142 ILE A C 1
ATOM 1151 O O . ILE A 1 142 ? 14.240 0.063 -19.890 1.00 98.31 142 ILE A O 1
ATOM 1155 N N . SER A 1 143 ? 12.605 1.505 -19.344 1.00 98.44 143 SER A N 1
ATOM 1156 C CA . SER A 1 143 ? 12.775 2.354 -20.536 1.00 98.44 143 SER A CA 1
ATOM 1157 C C . SER A 1 143 ? 14.207 2.890 -20.658 1.00 98.44 143 SER A C 1
ATOM 1159 O O . SER A 1 143 ? 14.782 2.871 -21.749 1.00 98.44 143 SER A O 1
ATOM 1161 N N . LYS A 1 144 ? 14.846 3.254 -19.532 1.00 98.00 144 LYS A N 1
ATOM 1162 C CA . LYS A 1 144 ? 16.263 3.654 -19.483 1.00 98.00 144 LYS A CA 1
ATOM 1163 C C . LYS A 1 144 ? 17.203 2.550 -19.973 1.00 98.00 144 LYS A C 1
ATOM 1165 O O . LYS A 1 144 ? 18.159 2.843 -20.691 1.00 98.00 144 LYS A O 1
ATOM 1170 N N . ILE A 1 145 ? 16.970 1.302 -19.571 1.00 97.38 145 ILE A N 1
ATOM 1171 C CA . ILE A 1 145 ? 17.810 0.170 -19.981 1.00 97.38 145 ILE A CA 1
ATOM 1172 C C . ILE A 1 145 ? 17.564 -0.185 -21.446 1.00 97.38 145 ILE A C 1
ATOM 1174 O O . ILE A 1 145 ? 18.525 -0.423 -22.175 1.00 97.38 145 ILE A O 1
ATOM 1178 N N . LEU A 1 146 ? 16.308 -0.171 -21.896 1.00 97.94 146 LEU A N 1
ATOM 1179 C CA . LEU A 1 146 ? 15.955 -0.482 -23.280 1.00 97.94 146 LEU A CA 1
ATOM 1180 C C . LEU A 1 146 ? 16.553 0.538 -24.254 1.00 97.94 146 LEU A C 1
ATOM 1182 O O . LEU A 1 146 ? 17.181 0.133 -25.231 1.00 97.94 146 LEU A O 1
ATOM 1186 N N . ARG A 1 147 ? 16.472 1.846 -23.967 1.00 97.19 147 ARG A N 1
ATOM 1187 C CA . ARG A 1 147 ? 17.118 2.858 -24.822 1.00 97.19 147 ARG A CA 1
ATOM 1188 C C . ARG A 1 147 ? 18.642 2.698 -24.867 1.00 97.19 147 ARG A C 1
ATOM 1190 O O . ARG A 1 147 ? 19.228 2.821 -25.934 1.00 97.19 147 ARG A O 1
ATOM 1197 N N . LEU A 1 148 ? 19.289 2.364 -23.744 1.00 96.12 148 LEU A N 1
ATOM 1198 C CA . LEU A 1 148 ? 20.738 2.119 -23.710 1.00 96.12 148 LEU A CA 1
ATOM 1199 C C . LEU A 1 148 ? 21.119 0.866 -24.512 1.00 96.12 148 LEU A C 1
ATOM 1201 O O . LEU A 1 148 ? 22.135 0.836 -25.206 1.00 96.12 148 LEU A O 1
ATOM 1205 N N . TYR A 1 149 ? 20.300 -0.179 -24.427 1.00 97.12 149 TYR A N 1
ATOM 1206 C CA . TYR A 1 149 ? 20.514 -1.407 -25.176 1.00 97.12 149 TYR A CA 1
ATOM 1207 C C . TYR A 1 149 ? 20.409 -1.174 -26.688 1.00 97.12 149 TYR A C 1
ATOM 1209 O O . TYR A 1 149 ? 21.316 -1.566 -27.425 1.00 97.12 149 TYR A O 1
ATOM 1217 N N . TYR A 1 150 ? 19.359 -0.477 -27.136 1.00 97.88 150 TYR A N 1
ATOM 1218 C CA . TYR A 1 150 ? 19.146 -0.165 -28.553 1.00 97.88 150 TYR A CA 1
ATOM 1219 C C . TYR A 1 150 ? 20.036 0.962 -29.092 1.00 97.88 150 TYR A C 1
ATOM 1221 O O . TYR A 1 150 ? 20.045 1.188 -30.298 1.00 97.88 150 TYR A O 1
ATOM 1229 N N . SER A 1 151 ? 20.810 1.651 -28.246 1.00 96.81 151 SER A N 1
ATOM 1230 C CA . SER A 1 151 ? 21.854 2.578 -28.702 1.00 96.81 151 SER A CA 1
ATOM 1231 C C . SER A 1 151 ? 23.233 1.929 -28.829 1.00 96.81 151 SER A C 1
ATOM 1233 O O . SER A 1 151 ? 24.004 2.337 -29.690 1.00 96.81 151 SER A O 1
ATOM 1235 N N . THR A 1 152 ? 23.558 0.927 -28.000 1.00 94.06 152 THR A N 1
ATOM 1236 C CA . THR A 1 152 ? 24.937 0.400 -27.895 1.00 94.06 152 THR A CA 1
ATOM 1237 C C . THR A 1 152 ? 25.097 -1.083 -28.224 1.00 94.06 152 THR A C 1
ATOM 1239 O O . THR A 1 152 ? 26.090 -1.469 -28.831 1.00 94.06 152 THR A O 1
ATOM 1242 N N . ARG A 1 153 ? 24.162 -1.942 -27.802 1.00 93.31 153 ARG A N 1
ATOM 1243 C CA . ARG A 1 153 ? 24.311 -3.412 -27.848 1.00 93.31 153 ARG A CA 1
ATOM 1244 C C . ARG A 1 153 ? 23.634 -4.024 -29.069 1.00 93.31 153 ARG A C 1
ATOM 1246 O O . ARG A 1 153 ? 24.165 -4.961 -29.654 1.00 93.31 153 ARG A O 1
ATOM 1253 N N . GLN A 1 154 ? 22.462 -3.506 -29.426 1.00 95.31 154 GLN A N 1
ATOM 1254 C CA . GLN A 1 154 ? 21.724 -3.878 -30.630 1.00 95.31 154 GLN A CA 1
ATOM 1255 C C . GLN A 1 154 ? 21.181 -2.599 -31.281 1.00 95.31 154 GLN A C 1
ATOM 1257 O O . GLN A 1 154 ? 20.008 -2.286 -31.085 1.00 95.31 154 GLN A O 1
ATOM 1262 N N . PRO A 1 155 ? 22.027 -1.828 -31.990 1.00 96.06 155 PRO A N 1
ATOM 1263 C CA . PRO A 1 155 ? 21.635 -0.547 -32.563 1.00 96.06 155 PRO A CA 1
ATOM 1264 C C . PRO A 1 155 ? 20.346 -0.633 -33.391 1.00 96.06 155 PRO A C 1
ATOM 1266 O O . PRO A 1 155 ? 20.282 -1.345 -34.391 1.00 96.06 155 PRO A O 1
ATOM 1269 N N . ASP A 1 156 ? 19.318 0.096 -32.962 1.00 98.06 156 ASP A N 1
ATOM 1270 C CA . ASP A 1 156 ? 18.030 0.218 -33.646 1.00 98.06 156 ASP A CA 1
ATOM 1271 C C . ASP A 1 156 ? 17.480 1.623 -33.381 1.00 98.06 156 ASP A C 1
ATOM 1273 O O . ASP A 1 156 ? 16.968 1.923 -32.301 1.00 98.06 156 ASP A O 1
ATOM 1277 N N . VAL A 1 157 ? 17.603 2.503 -34.377 1.00 97.38 157 VAL A N 1
ATOM 1278 C CA . VAL A 1 157 ? 17.248 3.927 -34.256 1.00 97.38 157 VAL A CA 1
ATOM 1279 C C . VAL A 1 157 ? 15.765 4.117 -33.929 1.00 97.38 157 VAL A C 1
ATOM 1281 O O . VAL A 1 157 ? 15.410 5.016 -33.164 1.00 97.38 157 VAL A O 1
ATOM 1284 N N . ARG A 1 158 ? 14.887 3.260 -34.469 1.00 98.31 158 ARG A N 1
ATOM 1285 C CA . ARG A 1 158 ? 13.439 3.365 -34.245 1.00 98.31 158 ARG A CA 1
ATOM 1286 C C . ARG A 1 158 ? 13.098 2.994 -32.809 1.00 98.31 158 ARG A C 1
ATOM 1288 O O . ARG A 1 158 ? 12.390 3.746 -32.142 1.00 98.31 158 ARG A O 1
ATOM 1295 N N . LYS A 1 159 ? 13.638 1.876 -32.314 1.00 97.88 159 LYS A N 1
ATOM 1296 C CA . LYS A 1 159 ? 13.426 1.452 -30.921 1.00 97.88 159 LYS A CA 1
ATOM 1297 C C . LYS A 1 159 ? 14.088 2.394 -29.927 1.00 97.88 159 LYS A C 1
ATOM 1299 O O . LYS A 1 159 ? 13.489 2.688 -28.898 1.00 97.88 159 LYS A O 1
ATOM 1304 N N . LEU A 1 160 ? 15.282 2.900 -30.234 1.00 98.25 160 LEU A N 1
ATOM 1305 C CA . LEU A 1 160 ? 15.946 3.917 -29.424 1.00 98.25 160 LEU A CA 1
ATOM 1306 C C . LEU A 1 160 ? 15.045 5.142 -29.246 1.00 98.25 160 LEU A C 1
ATOM 1308 O O . LEU A 1 160 ? 14.788 5.530 -28.109 1.00 98.25 160 LEU A O 1
ATOM 1312 N N . LYS A 1 161 ? 14.536 5.712 -30.346 1.00 98.31 161 LYS A N 1
ATOM 1313 C CA . LYS A 1 161 ? 13.627 6.863 -30.290 1.00 98.31 161 LYS A CA 1
ATOM 1314 C C . LYS A 1 161 ? 12.382 6.543 -29.460 1.00 98.31 161 LYS A C 1
ATOM 1316 O O . LYS A 1 161 ? 12.106 7.243 -28.496 1.00 98.31 161 LYS A O 1
ATOM 1321 N N . TYR A 1 162 ? 11.715 5.431 -29.767 1.00 98.31 162 TYR A N 1
ATOM 1322 C CA . TYR A 1 162 ? 10.515 4.986 -29.058 1.00 98.31 162 TYR A CA 1
ATOM 1323 C C . TYR A 1 162 ? 10.713 4.892 -27.535 1.00 98.31 162 TYR A C 1
ATOM 1325 O O . TYR A 1 162 ? 9.960 5.488 -26.770 1.00 98.31 162 TYR A O 1
ATOM 1333 N N . TYR A 1 163 ? 11.756 4.194 -27.073 1.00 98.38 163 TYR A N 1
ATOM 1334 C CA . TYR A 1 163 ? 12.012 4.062 -25.636 1.00 98.38 163 TYR A CA 1
ATOM 1335 C C . TYR A 1 163 ? 12.563 5.337 -24.996 1.00 98.38 163 TYR A C 1
ATOM 1337 O O . TYR A 1 163 ? 12.436 5.501 -23.784 1.00 98.38 163 TYR A O 1
ATOM 1345 N N . ASN A 1 164 ? 13.169 6.241 -25.767 1.00 98.44 164 ASN A N 1
ATOM 1346 C CA . ASN A 1 164 ? 13.593 7.540 -25.258 1.00 98.44 164 ASN A CA 1
ATOM 1347 C C . ASN A 1 164 ? 12.403 8.479 -25.008 1.00 98.44 164 ASN A C 1
ATOM 1349 O O . ASN A 1 164 ? 12.370 9.156 -23.977 1.00 98.44 164 ASN A O 1
ATOM 1353 N N . ASP A 1 165 ? 11.422 8.473 -25.910 1.00 98.31 165 ASP A N 1
ATOM 1354 C CA . ASP A 1 165 ? 10.191 9.251 -25.767 1.00 98.31 165 ASP A CA 1
ATOM 1355 C C . ASP A 1 165 ? 9.396 8.744 -24.551 1.00 98.31 165 ASP A C 1
ATOM 1357 O O . ASP A 1 165 ? 9.097 9.517 -23.640 1.00 98.31 165 ASP A O 1
ATOM 1361 N N . LEU A 1 166 ? 9.214 7.421 -24.441 1.00 98.06 166 LEU A N 1
ATOM 1362 C CA . LEU A 1 166 ? 8.573 6.794 -23.278 1.00 98.06 166 LEU A CA 1
ATOM 1363 C C . LEU A 1 166 ? 9.327 7.039 -21.970 1.00 98.06 166 LEU A C 1
ATOM 1365 O O . LEU A 1 166 ? 8.713 7.251 -20.930 1.00 98.06 166 LEU A O 1
ATOM 1369 N N . HIS A 1 167 ? 10.662 7.019 -21.988 1.00 98.44 167 HIS A N 1
ATOM 1370 C CA . HIS A 1 167 ? 11.436 7.327 -20.788 1.00 98.44 167 HIS A CA 1
ATOM 1371 C C . HIS A 1 167 ? 11.161 8.750 -20.294 1.00 98.44 167 HIS A C 1
ATOM 1373 O O . HIS A 1 167 ? 10.989 8.960 -19.097 1.00 98.44 167 HIS A O 1
ATOM 1379 N N . THR A 1 168 ? 11.097 9.717 -21.211 1.00 98.12 168 THR A N 1
ATOM 1380 C CA . THR A 1 168 ? 10.773 11.111 -20.881 1.00 98.12 168 THR A CA 1
ATOM 1381 C C . THR A 1 168 ? 9.371 11.229 -20.287 1.00 98.12 168 THR A C 1
ATOM 1383 O O . THR A 1 168 ? 9.201 11.880 -19.258 1.00 98.12 168 THR A O 1
ATOM 1386 N N . GLU A 1 169 ? 8.386 10.565 -20.894 1.00 96.81 169 GLU A N 1
ATOM 1387 C CA . GLU A 1 169 ? 7.003 10.530 -20.409 1.00 96.81 169 GLU A CA 1
ATOM 1388 C C . GLU A 1 169 ? 6.909 9.927 -19.000 1.00 96.81 169 GLU A C 1
ATOM 1390 O O . GLU A 1 169 ? 6.373 10.553 -18.085 1.00 96.81 169 GLU A O 1
ATOM 1395 N N . TYR A 1 170 ? 7.500 8.749 -18.781 1.00 97.88 170 TYR A N 1
ATOM 1396 C CA . TYR A 1 170 ? 7.418 8.076 -17.485 1.00 97.88 170 TYR A CA 1
ATOM 1397 C C . TYR A 1 170 ? 8.205 8.778 -16.384 1.00 97.88 170 TYR A C 1
ATOM 1399 O O . TYR A 1 170 ? 7.808 8.688 -15.225 1.00 97.88 170 TYR A O 1
ATOM 1407 N N . VAL A 1 171 ? 9.284 9.500 -16.709 1.00 98.12 171 VAL A N 1
ATOM 1408 C CA . VAL A 1 171 ? 9.977 10.343 -15.722 1.00 98.12 171 VAL A CA 1
ATOM 1409 C C . VAL A 1 171 ? 9.052 11.450 -15.225 1.00 98.12 171 VAL A C 1
ATOM 1411 O O . VAL A 1 171 ? 8.992 11.663 -14.016 1.00 98.12 171 VAL A O 1
ATOM 1414 N N . ARG A 1 172 ? 8.299 12.107 -16.118 1.00 96.50 172 ARG A N 1
ATOM 1415 C CA . ARG A 1 172 ? 7.318 13.133 -15.725 1.00 96.50 172 ARG A CA 1
ATOM 1416 C C . ARG A 1 172 ? 6.210 12.536 -14.862 1.00 96.50 172 ARG A C 1
ATOM 1418 O O . ARG A 1 172 ? 5.962 13.038 -13.772 1.00 96.50 172 ARG A O 1
ATOM 1425 N N . LEU A 1 173 ? 5.630 11.411 -15.292 1.00 96.12 173 LEU A N 1
ATOM 1426 C CA . LEU A 1 173 ? 4.607 10.706 -14.515 1.00 96.12 173 LEU A CA 1
ATOM 1427 C C . LEU A 1 173 ? 5.108 10.346 -13.107 1.00 96.12 173 LEU A C 1
ATOM 1429 O O . LEU A 1 173 ? 4.448 10.655 -12.118 1.00 96.12 173 LEU A O 1
ATOM 1433 N N . TRP A 1 174 ? 6.290 9.730 -13.012 1.00 97.81 174 TRP A N 1
ATOM 1434 C CA . TRP A 1 174 ? 6.900 9.350 -11.737 1.00 97.81 174 TRP A CA 1
ATOM 1435 C C . TRP A 1 174 ? 7.156 10.575 -10.850 1.00 97.81 174 TRP A C 1
ATOM 1437 O O . TRP A 1 174 ? 6.873 10.533 -9.657 1.00 97.81 174 TRP A O 1
ATOM 1447 N N . GLN A 1 175 ? 7.636 11.691 -11.405 1.00 96.62 175 GLN A N 1
ATOM 1448 C CA . GLN A 1 175 ? 7.829 12.933 -10.647 1.00 96.62 175 GLN A CA 1
ATOM 1449 C C . GLN A 1 175 ? 6.513 13.482 -10.081 1.00 96.62 175 GLN A C 1
ATOM 1451 O O . GLN A 1 175 ? 6.466 13.844 -8.906 1.00 96.62 175 GLN A O 1
ATOM 1456 N N . CYS A 1 176 ? 5.442 13.500 -10.877 1.00 96.44 176 CYS A N 1
ATOM 1457 C CA . CYS A 1 176 ? 4.121 13.936 -10.422 1.00 96.44 176 CYS A CA 1
ATOM 1458 C C . CYS A 1 176 ? 3.549 13.017 -9.335 1.00 96.44 176 CYS A C 1
ATOM 1460 O O . CYS A 1 176 ? 3.008 13.501 -8.340 1.00 96.44 176 CYS A O 1
ATOM 1462 N N . GLU A 1 177 ? 3.707 11.701 -9.482 1.00 97.62 177 GLU A N 1
ATOM 1463 C CA . GLU A 1 177 ? 3.302 10.725 -8.467 1.00 97.62 177 GLU A CA 1
ATOM 1464 C C . GLU A 1 177 ? 4.055 10.906 -7.144 1.00 97.62 177 GLU A C 1
ATOM 1466 O O . GLU A 1 177 ? 3.418 10.919 -6.091 1.00 97.62 177 GLU A O 1
ATOM 1471 N N . ASN A 1 178 ? 5.378 11.099 -7.191 1.00 97.69 178 ASN A N 1
ATOM 1472 C CA . ASN A 1 178 ? 6.190 11.332 -5.992 1.00 97.69 178 ASN A CA 1
ATOM 1473 C C . ASN A 1 178 ? 5.862 12.665 -5.323 1.00 97.69 178 ASN A C 1
ATOM 1475 O O . ASN A 1 178 ? 5.858 12.741 -4.099 1.00 97.69 178 ASN A O 1
ATOM 1479 N N . LEU A 1 179 ? 5.579 13.715 -6.100 1.00 97.69 179 LEU A N 1
ATOM 1480 C CA . LEU A 1 179 ? 5.158 14.995 -5.537 1.00 97.69 179 LEU A CA 1
ATOM 1481 C C . LEU A 1 179 ? 3.853 14.834 -4.748 1.00 97.69 179 LEU A C 1
ATOM 1483 O O . LEU A 1 179 ? 3.756 15.300 -3.614 1.00 97.69 179 LEU A O 1
ATOM 1487 N N . ALA A 1 180 ? 2.862 14.146 -5.320 1.00 97.75 180 ALA A N 1
ATOM 1488 C CA . ALA A 1 180 ? 1.591 13.906 -4.643 1.00 97.75 180 ALA A CA 1
ATOM 1489 C C . ALA A 1 180 ? 1.762 13.077 -3.357 1.00 97.75 180 ALA A C 1
ATOM 1491 O O . ALA A 1 180 ? 1.145 13.382 -2.332 1.00 97.75 180 ALA A O 1
ATOM 1492 N N . GLU A 1 181 ? 2.622 12.059 -3.393 1.00 97.31 181 GLU A N 1
ATOM 1493 C CA . GLU A 1 181 ? 2.949 11.239 -2.228 1.00 97.31 181 GLU A CA 1
ATOM 1494 C C . GLU A 1 181 ? 3.703 12.027 -1.144 1.00 97.31 181 GLU A C 1
ATOM 1496 O O . GLU A 1 181 ? 3.310 11.970 0.021 1.00 97.31 181 GLU A O 1
ATOM 1501 N N . ASP A 1 182 ? 4.723 12.816 -1.500 1.00 97.56 182 ASP A N 1
ATOM 1502 C CA . ASP A 1 182 ? 5.496 13.643 -0.558 1.00 97.56 182 ASP A CA 1
ATOM 1503 C C . ASP A 1 182 ? 4.592 14.626 0.196 1.00 97.56 182 ASP A C 1
ATOM 1505 O O . ASP A 1 182 ? 4.633 14.705 1.428 1.00 97.56 182 ASP A O 1
ATOM 1509 N N . LEU A 1 183 ? 3.711 15.328 -0.521 1.00 96.62 183 LEU A N 1
ATOM 1510 C CA . LEU A 1 183 ? 2.759 16.257 0.090 1.00 96.62 183 LEU A CA 1
ATOM 1511 C C . LEU A 1 183 ? 1.822 15.543 1.079 1.00 96.62 183 LEU A C 1
ATOM 1513 O O . LEU A 1 183 ? 1.586 16.040 2.186 1.00 96.62 183 LEU A O 1
ATOM 1517 N N . TYR A 1 184 ? 1.341 14.346 0.732 1.00 95.69 184 TYR A N 1
ATOM 1518 C CA . TYR A 1 184 ? 0.536 13.528 1.638 1.00 95.69 184 TYR A CA 1
ATOM 1519 C C . TYR A 1 184 ? 1.332 13.046 2.864 1.00 95.69 184 TYR A C 1
ATOM 1521 O O . TYR A 1 184 ? 0.844 13.156 3.992 1.00 95.69 184 TYR A O 1
ATOM 1529 N N . ILE A 1 185 ? 2.570 12.572 2.684 1.00 94.06 185 ILE A N 1
ATOM 1530 C CA . ILE A 1 185 ? 3.456 12.150 3.781 1.00 94.06 185 ILE A CA 1
ATOM 1531 C C . ILE A 1 185 ? 3.685 13.307 4.758 1.00 94.06 185 ILE A C 1
ATOM 1533 O O . ILE A 1 185 ? 3.552 13.125 5.972 1.00 94.06 185 ILE A O 1
ATOM 1537 N N . ARG A 1 186 ? 3.981 14.508 4.248 1.00 92.56 186 ARG A N 1
ATOM 1538 C CA . ARG A 1 186 ? 4.183 15.711 5.071 1.00 92.56 186 ARG A CA 1
ATOM 1539 C C . ARG A 1 186 ? 2.938 16.073 5.869 1.00 92.56 186 ARG A C 1
ATOM 1541 O O . ARG A 1 186 ? 3.059 16.411 7.047 1.00 92.56 186 ARG A O 1
ATOM 1548 N N . LEU A 1 187 ? 1.757 15.982 5.255 1.00 91.19 187 LEU A N 1
ATOM 1549 C CA . LEU A 1 187 ? 0.488 16.230 5.939 1.00 91.19 187 LEU A CA 1
ATOM 1550 C C . LEU A 1 187 ? 0.277 15.237 7.093 1.00 91.19 187 LEU A C 1
ATOM 1552 O O . LEU A 1 187 ? 0.068 15.649 8.235 1.00 91.19 187 LEU A O 1
ATOM 1556 N N . VAL A 1 188 ? 0.404 13.934 6.820 1.00 88.88 188 VAL A N 1
ATOM 1557 C CA . VAL A 1 188 ? 0.241 12.878 7.834 1.00 88.88 188 VAL A CA 1
ATOM 1558 C C . VAL A 1 188 ? 1.249 13.043 8.971 1.00 88.88 188 VAL A C 1
ATOM 1560 O O . VAL A 1 188 ? 0.889 12.926 10.143 1.00 88.88 188 VAL A O 1
ATOM 1563 N N . HIS A 1 189 ? 2.508 13.340 8.647 1.00 87.00 189 HIS A N 1
ATOM 1564 C CA . HIS A 1 189 ? 3.552 13.581 9.638 1.00 87.00 189 HIS A CA 1
ATOM 1565 C C . HIS A 1 189 ? 3.209 14.765 10.551 1.00 87.00 189 HIS A C 1
ATOM 1567 O O . HIS A 1 189 ? 3.294 14.643 11.776 1.00 87.00 189 HIS A O 1
ATOM 1573 N N . ASN A 1 190 ? 2.749 15.879 9.972 1.00 84.31 190 ASN A N 1
ATOM 1574 C CA . ASN A 1 190 ? 2.327 17.053 10.729 1.00 84.31 190 ASN A CA 1
ATOM 1575 C C . ASN A 1 190 ? 1.181 16.709 11.701 1.00 84.31 190 ASN A C 1
ATOM 1577 O O . ASN A 1 190 ? 1.296 16.973 12.896 1.00 84.31 190 ASN A O 1
ATOM 1581 N N . HIS A 1 191 ? 0.143 15.998 11.248 1.00 81.31 191 HIS A N 1
ATOM 1582 C CA . HIS A 1 191 ? -0.972 15.560 12.108 1.00 81.31 191 HIS A CA 1
ATOM 1583 C C . HIS A 1 191 ? -0.559 14.585 13.226 1.00 81.31 191 HIS A C 1
ATOM 1585 O O . HIS A 1 191 ? -1.229 14.482 14.264 1.00 81.31 191 HIS A O 1
ATOM 1591 N N . LEU A 1 192 ? 0.521 13.823 13.034 1.00 76.69 192 LEU A N 1
ATOM 1592 C CA . LEU A 1 192 ? 1.038 12.914 14.056 1.00 76.69 192 LEU A CA 1
ATOM 1593 C C . LEU A 1 192 ? 1.792 13.652 15.167 1.00 76.69 192 LEU A C 1
ATOM 1595 O O . LEU A 1 192 ? 1.635 13.262 16.327 1.00 76.69 192 LEU A O 1
ATOM 1599 N N . ILE A 1 193 ? 2.562 14.690 14.828 1.00 74.44 193 ILE A N 1
ATOM 1600 C CA . ILE A 1 193 ? 3.440 15.409 15.766 1.00 74.44 193 ILE A CA 1
ATOM 1601 C C . ILE A 1 193 ? 2.770 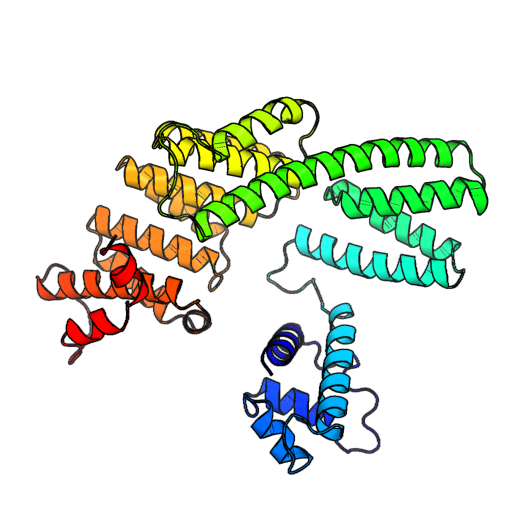16.662 16.352 1.00 74.44 193 ILE A C 1
ATOM 1603 O O . ILE A 1 193 ? 2.787 16.849 17.567 1.00 74.44 193 ILE A O 1
ATOM 1607 N N . ASN A 1 194 ? 2.114 17.481 15.530 1.00 64.75 194 ASN A N 1
ATOM 1608 C CA . ASN A 1 194 ? 1.653 18.830 15.881 1.00 64.75 194 ASN A CA 1
ATOM 1609 C C . ASN A 1 194 ? 0.135 18.904 16.113 1.00 64.75 194 ASN A C 1
ATOM 1611 O O . ASN A 1 194 ? -0.547 19.782 15.589 1.00 64.75 194 ASN A O 1
ATOM 1615 N N . ARG A 1 195 ? -0.427 18.003 16.931 1.00 56.69 195 ARG A N 1
ATOM 1616 C CA . ARG A 1 195 ? -1.886 17.945 17.189 1.00 56.69 195 ARG A CA 1
ATOM 1617 C C . ARG A 1 195 ? -2.512 19.202 17.808 1.00 56.69 195 ARG A C 1
ATOM 1619 O O . ARG A 1 195 ? -3.728 19.244 17.947 1.00 56.69 195 ARG A O 1
ATOM 1626 N N . SER A 1 196 ? -1.709 20.182 18.210 1.00 51.16 196 SER A N 1
ATOM 1627 C CA . SER A 1 196 ? -2.126 21.329 19.020 1.00 51.16 196 SER A CA 1
ATOM 1628 C C . SER A 1 196 ? -1.741 22.699 18.446 1.00 51.16 196 SER A C 1
ATOM 1630 O O . SER A 1 196 ? -1.929 23.696 19.135 1.00 51.16 196 SER A O 1
ATOM 1632 N N . GLN A 1 197 ? -1.201 22.786 17.222 1.00 48.28 197 GLN A N 1
ATOM 1633 C CA . GLN A 1 197 ? -0.680 24.053 16.675 1.00 48.28 197 GLN A CA 1
ATOM 1634 C C . GLN A 1 197 ? -1.073 24.310 15.213 1.00 48.28 197 GLN A C 1
ATOM 1636 O O . GLN A 1 197 ? -0.268 24.797 14.422 1.00 48.28 197 GLN A O 1
ATOM 1641 N N . ALA A 1 198 ? -2.313 24.004 14.828 1.00 54.00 198 ALA A N 1
ATOM 1642 C CA . ALA A 1 198 ? -2.833 24.566 13.586 1.00 54.00 198 ALA A CA 1
ATOM 1643 C C . ALA A 1 198 ? -3.066 26.069 13.806 1.00 54.00 198 ALA A C 1
ATOM 1645 O O . ALA A 1 198 ? -3.916 26.459 14.610 1.00 54.00 198 ALA A O 1
ATOM 1646 N N . ALA A 1 199 ? -2.277 26.912 13.136 1.00 49.09 199 ALA A N 1
ATOM 1647 C CA . ALA A 1 199 ? -2.531 28.345 13.105 1.00 49.09 199 ALA A CA 1
ATOM 1648 C C . ALA A 1 199 ? -3.936 28.590 12.513 1.00 49.09 199 ALA A C 1
ATOM 1650 O O . ALA A 1 199 ? -4.282 27.955 11.511 1.00 49.09 199 ALA A O 1
ATOM 1651 N N . PRO A 1 200 ? -4.755 29.484 13.095 1.00 48.84 200 PRO A N 1
ATOM 1652 C CA . PRO A 1 200 ? -6.075 29.786 12.556 1.00 48.84 200 PRO A CA 1
ATOM 1653 C C . PRO A 1 200 ? -5.971 30.262 11.098 1.00 48.84 200 PRO A C 1
ATOM 1655 O O . PRO A 1 200 ? -5.283 31.239 10.817 1.00 48.84 200 PRO A O 1
ATOM 1658 N N . GLY A 1 201 ? -6.657 29.579 10.175 1.00 56.03 201 GLY A N 1
ATOM 1659 C CA . GLY A 1 201 ? -6.886 30.068 8.808 1.00 56.03 201 GLY A CA 1
ATOM 1660 C C . GLY A 1 201 ? -5.970 29.552 7.688 1.00 56.03 201 GLY A C 1
ATOM 1661 O O . GLY A 1 201 ? -6.173 29.966 6.552 1.00 56.03 201 GLY A O 1
ATOM 1662 N N . SER A 1 202 ? -5.015 28.645 7.936 1.00 63.97 202 SER A N 1
ATOM 1663 C CA . SER A 1 202 ? -4.228 28.009 6.859 1.00 63.97 202 SER A CA 1
ATOM 1664 C C . SER A 1 202 ? -4.319 26.484 6.924 1.00 63.97 202 SER A C 1
ATOM 1666 O O . SER A 1 202 ? -3.738 25.853 7.807 1.00 63.97 202 SER A O 1
ATOM 1668 N N . SER A 1 203 ? -5.059 25.884 5.983 1.00 82.12 203 SER A N 1
ATOM 1669 C CA . SER A 1 203 ? -5.069 24.431 5.781 1.00 82.12 203 SER A CA 1
ATOM 1670 C C . SER A 1 203 ? -3.904 24.042 4.872 1.00 82.12 203 SER A C 1
ATOM 1672 O O . SER A 1 203 ? -3.877 24.355 3.674 1.00 82.12 203 SER A O 1
ATOM 1674 N N . LEU A 1 204 ? -2.932 23.323 5.438 1.00 89.31 204 LEU A N 1
ATOM 1675 C CA . LEU A 1 204 ? -1.848 22.717 4.662 1.00 89.31 204 LEU A CA 1
ATOM 1676 C C . LEU A 1 204 ? -2.402 21.726 3.634 1.00 89.31 204 LEU A C 1
ATOM 1678 O O . LEU A 1 204 ? -1.926 21.698 2.503 1.00 89.31 204 LEU A O 1
ATOM 1682 N N . ALA A 1 205 ? -3.433 20.958 3.999 1.00 92.19 205 ALA A N 1
ATOM 1683 C CA . ALA A 1 205 ? -4.076 20.015 3.091 1.00 92.19 205 ALA A CA 1
ATOM 1684 C C . ALA A 1 205 ? -4.663 20.723 1.861 1.00 92.19 205 ALA A C 1
ATOM 1686 O O . ALA A 1 205 ? -4.430 20.280 0.736 1.00 92.19 205 ALA A O 1
ATOM 1687 N N . LYS A 1 206 ? -5.351 21.856 2.060 1.00 93.31 206 LYS A N 1
ATOM 1688 C CA . LYS A 1 206 ? -5.890 22.681 0.970 1.00 93.31 206 LYS A CA 1
ATOM 1689 C C . LYS A 1 206 ? -4.788 23.219 0.069 1.00 93.31 206 LYS A C 1
ATOM 1691 O O . LYS A 1 206 ? -4.859 23.052 -1.143 1.00 93.31 206 LYS A O 1
ATOM 1696 N N . THR A 1 207 ? -3.738 23.776 0.670 1.00 94.06 207 THR A N 1
ATOM 1697 C CA . THR A 1 207 ? -2.567 24.287 -0.058 1.00 94.06 207 THR A CA 1
ATOM 1698 C C . THR A 1 207 ? -1.948 23.200 -0.942 1.00 94.06 207 THR A C 1
ATOM 1700 O O . THR A 1 207 ? -1.650 23.433 -2.110 1.00 94.06 207 THR A O 1
ATOM 1703 N N . TYR A 1 208 ? -1.776 21.990 -0.408 1.00 95.88 208 TYR A N 1
ATOM 1704 C CA . TYR A 1 208 ? -1.216 20.863 -1.154 1.00 95.88 208 TYR A CA 1
ATOM 1705 C C . TYR A 1 208 ? -2.156 20.359 -2.251 1.00 95.88 208 TYR A C 1
ATOM 1707 O O . TYR A 1 208 ? -1.706 20.059 -3.355 1.00 95.88 208 TYR A O 1
ATOM 1715 N N . TYR A 1 209 ? -3.462 20.297 -1.983 1.00 96.31 209 TYR A N 1
ATOM 1716 C CA . TYR A 1 209 ? -4.453 19.943 -2.995 1.00 96.31 209 TYR A CA 1
ATOM 1717 C C . TYR A 1 209 ? -4.462 20.947 -4.159 1.00 96.31 209 TYR A C 1
ATOM 1719 O O . TYR A 1 209 ? -4.447 20.538 -5.319 1.00 96.31 209 TYR A O 1
ATOM 1727 N N . GLU A 1 210 ? -4.426 22.249 -3.872 1.00 95.06 210 GLU A N 1
ATOM 1728 C CA . GLU A 1 210 ? -4.424 23.307 -4.890 1.00 95.06 210 GLU A CA 1
ATOM 1729 C C . GLU A 1 210 ? -3.174 23.277 -5.779 1.00 95.06 210 GLU A C 1
ATOM 1731 O O . GLU A 1 210 ? -3.281 23.565 -6.970 1.00 95.06 210 GLU A O 1
ATOM 1736 N N . GLN A 1 211 ? -2.021 22.854 -5.247 1.00 95.69 211 GLN A N 1
ATOM 1737 C CA . GLN A 1 211 ? -0.808 22.632 -6.046 1.00 95.69 211 GLN A CA 1
ATOM 1738 C C . GLN A 1 211 ? -0.965 21.488 -7.058 1.00 95.69 211 GLN A C 1
ATOM 1740 O O . GLN A 1 211 ? -0.434 21.569 -8.164 1.00 95.69 211 GLN A O 1
ATOM 1745 N N . LEU A 1 212 ? -1.685 20.421 -6.698 1.00 96.56 212 LEU A N 1
ATOM 1746 C CA . LEU A 1 212 ? -1.820 19.224 -7.535 1.00 96.56 212 LEU A CA 1
ATOM 1747 C C . LEU A 1 212 ? -3.038 19.254 -8.461 1.00 96.56 212 LEU A C 1
ATOM 1749 O O . LEU A 1 212 ? -3.036 18.575 -9.486 1.00 96.56 212 LEU A O 1
ATOM 1753 N N . ARG A 1 213 ? -4.080 20.021 -8.118 1.00 94.62 213 ARG A N 1
ATOM 1754 C CA . ARG A 1 213 ? -5.338 20.084 -8.877 1.00 94.62 213 ARG A CA 1
ATOM 1755 C C . ARG A 1 213 ? -5.131 20.354 -10.379 1.00 94.62 213 ARG A C 1
ATOM 1757 O O . ARG A 1 213 ? -5.740 19.629 -11.160 1.00 94.62 213 ARG A O 1
ATOM 1764 N N . PRO A 1 214 ? -4.280 21.308 -10.814 1.00 94.31 214 PRO A N 1
ATOM 1765 C CA . PRO A 1 214 ? -4.050 21.552 -12.242 1.00 94.31 214 PRO A CA 1
ATOM 1766 C C . PRO A 1 214 ? -3.428 20.351 -12.970 1.00 94.31 214 PRO A C 1
ATOM 1768 O O . PRO A 1 214 ? -3.705 20.121 -14.141 1.00 94.31 214 PRO A O 1
ATOM 1771 N N . LEU A 1 215 ? -2.625 19.542 -12.271 1.00 94.19 215 LEU A N 1
ATOM 1772 C CA . LEU A 1 215 ? -1.938 18.384 -12.852 1.00 94.19 215 LEU A CA 1
ATOM 1773 C C . LEU A 1 215 ? -2.878 17.193 -13.109 1.00 94.19 215 LEU A C 1
ATOM 1775 O O . LEU A 1 215 ? -2.500 16.256 -13.808 1.00 94.19 215 LEU A O 1
ATOM 1779 N N . MET A 1 216 ? -4.109 17.216 -12.584 1.00 91.56 216 MET A N 1
ATOM 1780 C CA . MET A 1 216 ? -5.109 16.160 -12.811 1.00 91.56 216 MET A CA 1
ATOM 1781 C C . MET A 1 216 ? -5.637 16.096 -14.250 1.00 91.56 216 MET A C 1
ATOM 1783 O O . MET A 1 216 ? -6.245 15.089 -14.632 1.00 91.56 216 MET A O 1
ATOM 1787 N N . GLU A 1 217 ? -5.455 17.166 -15.028 1.00 85.88 217 GLU A N 1
ATOM 1788 C CA . GLU A 1 217 ? -5.797 17.197 -16.454 1.00 85.88 217 GLU A CA 1
ATOM 1789 C C . GLU A 1 217 ? -4.759 16.438 -17.291 1.00 85.88 217 GLU A C 1
ATOM 1791 O O . GLU A 1 217 ? -5.120 15.752 -18.245 1.00 85.88 217 GLU A O 1
ATOM 1796 N N . GLU A 1 218 ? -3.485 16.500 -16.893 1.00 85.56 218 GLU A N 1
ATOM 1797 C CA . GLU A 1 218 ? -2.363 15.868 -17.595 1.00 85.56 218 GLU A CA 1
ATOM 1798 C C . GLU A 1 218 ? -2.110 14.428 -17.119 1.00 85.56 218 GLU A C 1
ATOM 1800 O O . GLU A 1 218 ? -1.764 13.547 -17.910 1.00 85.56 218 GLU A O 1
ATOM 1805 N N . HIS A 1 219 ? -2.308 14.158 -15.826 1.00 86.75 219 HIS A N 1
ATOM 1806 C CA . HIS A 1 219 ? -1.953 12.885 -15.205 1.00 86.75 219 HIS A CA 1
ATOM 1807 C C . HIS A 1 219 ? -3.124 12.271 -14.437 1.00 86.75 219 HIS A C 1
ATOM 1809 O O . HIS A 1 219 ? -3.711 12.871 -13.538 1.00 86.75 219 HIS A O 1
ATOM 1815 N N . ARG A 1 220 ? -3.449 11.017 -14.776 1.00 89.56 220 ARG A N 1
ATOM 1816 C CA . ARG A 1 220 ? -4.575 10.266 -14.193 1.00 89.56 220 ARG A CA 1
ATOM 1817 C C . ARG A 1 220 ? -4.197 8.842 -13.791 1.00 89.56 220 ARG A C 1
ATOM 1819 O O . ARG A 1 220 ? -5.017 7.930 -13.883 1.00 89.56 220 ARG A O 1
ATOM 1826 N N . SER A 1 221 ? -2.950 8.632 -13.378 1.00 94.88 221 SER A N 1
ATOM 1827 C CA . SER A 1 221 ? -2.544 7.324 -12.873 1.00 94.88 221 SER A CA 1
ATOM 1828 C C . SER A 1 221 ? -3.196 7.016 -11.529 1.00 94.88 221 SER A C 1
ATOM 1830 O O . SER A 1 221 ? -3.556 7.915 -10.761 1.00 94.88 221 SER A O 1
ATOM 1832 N N . TYR A 1 222 ? -3.315 5.725 -11.229 1.00 95.06 222 TYR A N 1
ATOM 1833 C CA . TYR A 1 222 ? -3.861 5.237 -9.967 1.00 95.06 222 TYR A CA 1
ATOM 1834 C C . TYR A 1 222 ? -3.159 5.866 -8.752 1.00 95.06 222 TYR A C 1
ATOM 1836 O O . TYR A 1 222 ? -3.820 6.389 -7.851 1.00 95.06 222 TYR A O 1
ATOM 1844 N N . HIS A 1 223 ? -1.821 5.853 -8.742 1.00 95.00 223 HIS A N 1
ATOM 1845 C CA . HIS A 1 223 ? -1.032 6.358 -7.621 1.00 95.00 223 HIS A CA 1
ATOM 1846 C C . HIS A 1 223 ? -1.223 7.864 -7.419 1.00 95.00 223 HIS A C 1
ATOM 1848 O O . HIS A 1 223 ? -1.435 8.315 -6.292 1.00 95.00 223 HIS A O 1
ATOM 1854 N N . PHE A 1 224 ? -1.205 8.635 -8.510 1.00 97.06 224 PHE A N 1
ATOM 1855 C CA . PHE A 1 224 ? -1.389 10.080 -8.468 1.00 97.06 224 PHE A CA 1
ATOM 1856 C C . PHE A 1 224 ? -2.787 10.453 -7.962 1.00 97.06 224 PHE A C 1
ATOM 1858 O O . PHE A 1 224 ? -2.915 11.141 -6.947 1.00 97.06 224 PHE A O 1
ATOM 1865 N N . LEU A 1 225 ? -3.840 9.936 -8.608 1.00 96.56 225 LEU A N 1
ATOM 1866 C CA . LEU A 1 225 ? -5.226 10.263 -8.259 1.00 96.56 225 LEU A CA 1
ATOM 1867 C C . LEU A 1 225 ? -5.536 9.929 -6.803 1.00 96.56 225 LEU A C 1
ATOM 1869 O O . LEU A 1 225 ? -6.139 10.740 -6.100 1.00 96.56 225 LEU A O 1
ATOM 1873 N N . ARG A 1 226 ? -5.080 8.766 -6.323 1.00 95.88 226 ARG A N 1
ATOM 1874 C CA . ARG A 1 226 ? -5.281 8.357 -4.933 1.00 95.88 226 ARG A CA 1
ATOM 1875 C C . ARG A 1 226 ? -4.766 9.417 -3.955 1.00 95.88 226 ARG A C 1
ATOM 1877 O O . ARG A 1 226 ? -5.496 9.788 -3.041 1.00 95.88 226 ARG A O 1
ATOM 1884 N N . HIS A 1 227 ? -3.546 9.918 -4.138 1.00 97.12 227 HIS A N 1
ATOM 1885 C CA . HIS A 1 227 ? -2.964 10.916 -3.236 1.00 97.12 227 HIS A CA 1
ATOM 1886 C C . HIS A 1 227 ? -3.644 12.284 -3.349 1.00 97.12 227 HIS A C 1
ATOM 1888 O O . HIS A 1 227 ? -3.934 12.904 -2.326 1.00 97.12 227 HIS A O 1
ATOM 1894 N N . VAL A 1 228 ? -3.985 12.721 -4.565 1.00 97.50 228 VAL A N 1
ATOM 1895 C CA . VAL A 1 228 ? -4.698 13.991 -4.772 1.00 97.50 228 VAL A CA 1
ATOM 1896 C C . VAL A 1 228 ? -6.060 13.990 -4.078 1.00 97.50 228 VAL A C 1
ATOM 1898 O O . VAL A 1 228 ? -6.391 14.939 -3.366 1.00 97.50 228 VAL A O 1
ATOM 1901 N N . TYR A 1 229 ? -6.837 12.913 -4.219 1.00 97.50 229 TYR A N 1
ATOM 1902 C CA . TYR A 1 229 ? -8.132 12.806 -3.549 1.00 97.50 229 TYR A CA 1
ATOM 1903 C C . TYR A 1 229 ? -8.005 12.676 -2.028 1.00 97.50 229 TYR A C 1
ATOM 1905 O O . TYR A 1 229 ? -8.840 13.223 -1.310 1.00 97.50 229 TYR A O 1
ATOM 1913 N N . LEU A 1 230 ? -6.962 12.013 -1.513 1.00 96.50 230 LEU A N 1
ATOM 1914 C CA . LEU A 1 230 ? -6.695 11.987 -0.069 1.00 96.50 230 LEU A CA 1
ATOM 1915 C C . LEU A 1 230 ? -6.435 13.395 0.484 1.00 96.50 230 LEU A C 1
ATOM 1917 O O . LEU A 1 230 ? -6.953 13.730 1.548 1.00 96.50 230 LEU A O 1
ATOM 1921 N N . LEU A 1 231 ? -5.689 14.229 -0.246 1.00 96.44 231 LEU A N 1
ATOM 1922 C CA . LEU A 1 231 ? -5.455 15.629 0.119 1.00 96.44 231 LEU A CA 1
ATOM 1923 C C . LEU A 1 231 ? -6.736 16.471 0.023 1.00 96.44 231 LEU A C 1
ATOM 1925 O O . LEU A 1 231 ? -7.022 17.227 0.949 1.00 96.44 231 LEU A O 1
ATOM 1929 N N . LYS A 1 232 ? -7.545 16.291 -1.034 1.00 96.56 232 LYS A N 1
ATOM 1930 C CA . LYS A 1 232 ? -8.856 16.955 -1.180 1.00 96.56 232 LYS A CA 1
ATOM 1931 C C . LYS A 1 232 ? -9.774 16.653 0.007 1.00 96.56 232 LYS A C 1
ATOM 1933 O O . LYS A 1 232 ? -10.324 17.564 0.616 1.00 96.56 232 LYS A O 1
ATOM 1938 N N . VAL A 1 233 ? -9.920 15.371 0.344 1.00 96.56 233 VAL A N 1
ATOM 1939 C CA . VAL A 1 233 ? -10.750 14.911 1.468 1.00 96.56 233 VAL A CA 1
ATOM 1940 C C . VAL A 1 233 ? -10.222 15.458 2.792 1.00 96.56 233 VAL A C 1
ATOM 1942 O O . VAL A 1 233 ? -11.009 15.921 3.611 1.00 96.56 233 VAL A O 1
ATOM 1945 N N . ALA A 1 234 ? -8.903 15.455 3.003 1.00 93.81 234 ALA A N 1
ATOM 1946 C CA . ALA A 1 234 ? -8.313 16.016 4.214 1.00 93.81 234 ALA A CA 1
ATOM 1947 C C . ALA A 1 234 ? -8.577 17.525 4.351 1.00 93.81 234 ALA A C 1
ATOM 1949 O O . ALA A 1 234 ? -8.940 17.971 5.435 1.00 93.81 234 ALA A O 1
ATOM 1950 N N . ALA A 1 235 ? -8.464 18.291 3.261 1.00 93.44 235 ALA A N 1
ATOM 1951 C CA . ALA A 1 235 ? -8.735 19.729 3.255 1.00 93.44 235 ALA A CA 1
ATOM 1952 C C . ALA A 1 235 ? -10.180 20.046 3.671 1.00 93.44 235 ALA A C 1
ATOM 1954 O O . ALA A 1 235 ? -10.406 20.856 4.566 1.00 93.44 235 ALA A O 1
ATOM 1955 N N . LEU A 1 236 ? -11.155 19.353 3.077 1.00 93.81 236 LEU A N 1
ATOM 1956 C CA . LEU A 1 236 ? -12.577 19.552 3.383 1.00 93.81 236 LEU A CA 1
ATOM 1957 C C . LEU A 1 236 ? -12.937 19.104 4.810 1.00 93.81 236 LEU A C 1
ATOM 1959 O O . LEU A 1 236 ? -13.762 19.737 5.472 1.00 93.81 236 LEU A O 1
ATOM 1963 N N . MET A 1 237 ? -12.289 18.047 5.311 1.00 91.00 237 MET A N 1
ATOM 1964 C CA . MET A 1 237 ? -12.450 17.592 6.695 1.00 91.00 237 MET A CA 1
ATOM 1965 C C . MET A 1 237 ? -11.898 18.596 7.711 1.00 91.00 237 MET A C 1
ATOM 1967 O O . MET A 1 237 ? -12.520 18.792 8.753 1.00 91.00 237 MET A O 1
ATOM 1971 N N . GLU A 1 238 ? -10.761 19.241 7.427 1.00 89.06 238 GLU A N 1
ATOM 1972 C CA . GLU A 1 238 ? -10.188 20.293 8.283 1.00 89.06 238 GLU A CA 1
ATOM 1973 C C . GLU A 1 238 ? -11.094 21.533 8.365 1.00 89.06 238 GLU A C 1
ATOM 1975 O O . GLU A 1 238 ? -11.164 22.172 9.413 1.00 89.06 238 GLU A O 1
ATOM 1980 N N . GLU A 1 239 ? -11.832 21.839 7.295 1.00 88.19 239 GLU A N 1
ATOM 1981 C CA . GLU A 1 239 ? -12.837 22.913 7.257 1.00 88.19 239 GLU A CA 1
ATOM 1982 C C . GLU A 1 239 ? -14.178 22.511 7.913 1.00 88.19 239 GLU A C 1
ATOM 1984 O O . GLU A 1 239 ? -15.055 23.352 8.106 1.00 88.19 239 GLU A O 1
ATOM 1989 N N . GLY A 1 240 ? -14.359 21.233 8.271 1.00 88.50 240 GLY A N 1
ATOM 1990 C CA . GLY A 1 240 ? -15.611 20.708 8.826 1.00 88.50 240 GLY A CA 1
ATOM 1991 C C . GLY A 1 240 ? -16.744 20.574 7.801 1.00 88.50 240 GLY A C 1
ATOM 1992 O O . GLY A 1 240 ? -17.902 20.387 8.183 1.00 88.50 240 GLY A O 1
ATOM 1993 N N . ASN A 1 241 ? -16.439 20.647 6.501 1.00 92.06 241 ASN A N 1
ATOM 1994 C CA . ASN A 1 241 ? -17.427 20.538 5.432 1.00 92.06 241 ASN A CA 1
ATOM 1995 C C . ASN A 1 241 ? -17.717 19.065 5.100 1.00 92.06 241 ASN A C 1
ATOM 1997 O O . ASN A 1 241 ? -17.270 18.509 4.092 1.00 92.06 241 ASN A O 1
ATOM 2001 N N . TYR A 1 242 ? -18.462 18.396 5.984 1.00 94.75 242 TYR A N 1
ATOM 2002 C CA . TYR A 1 242 ? -18.742 16.961 5.867 1.00 94.75 242 TYR A CA 1
ATOM 2003 C C . TYR A 1 242 ? -19.572 16.597 4.629 1.00 94.75 242 TYR A C 1
ATOM 2005 O O . TYR A 1 242 ? -19.423 15.495 4.105 1.00 94.75 242 TYR A O 1
ATOM 2013 N N . MET A 1 243 ? -20.426 17.506 4.146 1.00 96.25 243 MET A N 1
ATOM 2014 C CA . MET A 1 243 ? -21.243 17.270 2.952 1.00 96.25 243 MET A CA 1
ATOM 2015 C C . MET A 1 243 ? -20.370 17.224 1.696 1.00 96.25 243 MET A C 1
ATOM 2017 O O . MET A 1 243 ? -20.393 16.231 0.971 1.00 96.25 243 MET A O 1
ATOM 2021 N N . GLU A 1 244 ? -19.540 18.247 1.475 1.00 96.94 244 GLU A N 1
ATOM 2022 C CA . GLU A 1 244 ? -18.608 18.256 0.342 1.00 96.94 244 GLU A CA 1
ATOM 2023 C C . GLU A 1 244 ? -17.551 17.160 0.460 1.00 96.94 244 GLU A C 1
ATOM 2025 O O . GLU A 1 244 ? -17.155 16.577 -0.547 1.00 96.94 244 GLU A O 1
ATOM 2030 N N . THR A 1 245 ? -17.130 16.814 1.679 1.00 97.06 245 THR A N 1
ATOM 2031 C CA . THR A 1 245 ? -16.210 15.690 1.889 1.00 97.06 245 THR A CA 1
ATOM 2032 C C . THR A 1 245 ? -16.818 14.369 1.407 1.00 97.06 245 THR A C 1
ATOM 2034 O O . THR A 1 245 ? -16.136 13.592 0.736 1.00 97.06 245 THR A O 1
ATOM 2037 N N . ALA A 1 246 ? -18.093 14.100 1.716 1.00 97.00 246 ALA A N 1
ATOM 2038 C CA . ALA A 1 246 ? -18.770 12.887 1.258 1.00 97.00 246 ALA A CA 1
ATOM 2039 C C . ALA A 1 246 ? -18.851 12.831 -0.279 1.00 97.00 246 ALA A C 1
ATOM 2041 O O . ALA A 1 246 ? -18.578 11.781 -0.863 1.00 97.00 246 ALA A O 1
ATOM 2042 N N . ILE A 1 247 ? -19.127 13.970 -0.927 1.00 97.62 247 ILE A N 1
ATOM 2043 C CA . ILE A 1 247 ? -19.114 14.107 -2.393 1.00 97.62 247 ILE A CA 1
ATOM 2044 C C . ILE A 1 247 ? -17.707 13.846 -2.948 1.00 97.62 247 ILE A C 1
ATOM 2046 O O . ILE A 1 247 ? -17.543 13.053 -3.873 1.00 97.62 247 ILE A O 1
ATOM 2050 N N . ALA A 1 248 ? -16.670 14.435 -2.348 1.00 97.69 248 ALA A N 1
ATOM 2051 C CA . ALA A 1 248 ? -15.282 14.224 -2.756 1.00 97.69 248 ALA A CA 1
ATOM 2052 C C . ALA A 1 248 ? -14.840 12.756 -2.613 1.00 97.69 248 ALA A C 1
ATOM 2054 O O . ALA A 1 248 ? -14.053 12.269 -3.426 1.00 97.69 248 ALA A O 1
ATOM 2055 N N . CYS A 1 249 ? -15.355 12.033 -1.613 1.00 97.88 249 CYS A N 1
ATOM 2056 C CA . CYS A 1 249 ? -15.128 10.593 -1.483 1.00 97.88 249 CYS A CA 1
ATOM 2057 C C . CYS A 1 249 ? -15.765 9.812 -2.641 1.00 97.88 249 CYS A C 1
ATOM 2059 O O . CYS A 1 249 ? -15.136 8.892 -3.162 1.00 97.88 249 CYS A O 1
ATOM 2061 N N . ASP A 1 250 ? -16.975 10.178 -3.072 1.00 97.50 250 ASP A N 1
ATOM 2062 C CA . ASP A 1 250 ? -17.631 9.545 -4.222 1.00 97.50 250 ASP A CA 1
ATOM 2063 C C . ASP A 1 250 ? -16.911 9.851 -5.537 1.00 97.50 250 ASP A C 1
ATOM 2065 O O . ASP A 1 250 ? -16.692 8.945 -6.340 1.00 97.50 250 ASP A O 1
ATOM 2069 N N . GLU A 1 251 ? -16.461 11.092 -5.736 1.00 96.94 251 GLU A N 1
ATOM 2070 C CA . GLU A 1 251 ? -15.609 11.447 -6.874 1.00 96.94 251 GLU A CA 1
ATOM 2071 C C . GLU A 1 251 ? -14.334 10.596 -6.915 1.00 96.94 251 GLU A C 1
ATOM 2073 O O . GLU A 1 251 ? -13.980 10.073 -7.972 1.00 96.94 251 GLU A O 1
ATOM 2078 N N . ALA A 1 252 ? -13.667 10.424 -5.769 1.00 97.12 252 ALA A N 1
ATOM 2079 C CA . ALA A 1 252 ? -12.461 9.613 -5.658 1.00 97.12 252 ALA A CA 1
ATOM 2080 C C . ALA A 1 252 ? -12.735 8.147 -6.010 1.00 97.12 252 ALA A C 1
ATOM 2082 O O . ALA A 1 252 ? -12.017 7.552 -6.812 1.00 97.12 252 ALA A O 1
ATOM 2083 N N . ILE A 1 253 ? -13.798 7.569 -5.443 1.00 96.75 253 ILE A N 1
ATOM 2084 C CA . ILE A 1 253 ? -14.200 6.186 -5.714 1.00 96.75 253 ILE A CA 1
ATOM 2085 C C . ILE A 1 253 ? -14.504 6.003 -7.204 1.00 96.75 253 ILE A C 1
ATOM 2087 O O . ILE A 1 253 ? -14.015 5.046 -7.797 1.00 96.75 253 ILE A O 1
ATOM 2091 N N . ASN A 1 254 ? -15.246 6.924 -7.821 1.00 96.25 254 ASN A N 1
ATOM 2092 C CA . ASN A 1 254 ? -15.597 6.851 -9.240 1.00 96.25 254 ASN A CA 1
ATOM 2093 C C . ASN A 1 254 ? -14.367 6.998 -10.147 1.00 96.25 254 ASN A C 1
ATOM 2095 O O . ASN A 1 254 ? -14.203 6.228 -11.093 1.00 96.25 254 ASN A O 1
ATOM 2099 N N . ALA A 1 255 ? -13.475 7.945 -9.845 1.00 95.56 255 ALA A N 1
ATOM 2100 C CA . ALA A 1 255 ? -12.249 8.152 -10.611 1.00 95.56 255 ALA A CA 1
ATOM 2101 C C . ALA A 1 255 ? -11.315 6.935 -10.549 1.00 95.56 255 ALA A C 1
ATOM 2103 O O . ALA A 1 255 ? -10.714 6.569 -11.557 1.00 95.56 255 ALA A O 1
ATOM 2104 N N . LEU A 1 256 ? -11.213 6.291 -9.383 1.00 95.62 256 LEU A N 1
ATOM 2105 C CA . LEU A 1 256 ? -10.405 5.088 -9.199 1.00 95.62 256 LEU A CA 1
ATOM 2106 C C . LEU A 1 256 ? -11.072 3.846 -9.808 1.00 95.62 256 LEU A C 1
ATOM 2108 O O . LEU A 1 256 ? -10.385 3.029 -10.409 1.00 95.62 256 LEU A O 1
ATOM 2112 N N . ALA A 1 257 ? -12.398 3.716 -9.722 1.00 94.94 257 ALA A N 1
ATOM 2113 C CA . ALA A 1 257 ? -13.138 2.600 -10.319 1.00 94.94 257 ALA A CA 1
ATOM 2114 C C . ALA A 1 257 ? -13.074 2.588 -11.857 1.00 94.94 257 ALA A C 1
ATOM 2116 O O . ALA A 1 257 ? -13.233 1.534 -12.467 1.00 94.94 257 ALA A O 1
ATOM 2117 N N . ALA A 1 258 ? -12.798 3.734 -12.487 1.00 94.50 258 ALA A N 1
ATOM 2118 C CA . ALA A 1 258 ? -12.551 3.818 -13.925 1.00 94.50 258 ALA A CA 1
ATOM 2119 C C . ALA A 1 258 ? -11.228 3.149 -14.361 1.00 94.50 258 ALA A C 1
ATOM 2121 O O . ALA A 1 258 ? -11.007 2.939 -15.553 1.00 94.50 258 ALA A O 1
ATOM 2122 N N . ILE A 1 259 ? -10.341 2.814 -13.418 1.00 95.00 259 ILE A N 1
ATOM 2123 C CA . ILE A 1 259 ? -9.068 2.142 -13.680 1.00 95.00 259 ILE A CA 1
ATOM 2124 C C . ILE A 1 259 ? -9.233 0.643 -13.390 1.00 95.00 259 ILE A C 1
ATOM 2126 O O . ILE A 1 259 ? -9.438 0.230 -12.250 1.00 95.00 259 ILE A O 1
ATOM 2130 N N . ALA A 1 260 ? -9.092 -0.180 -14.431 1.00 92.94 260 ALA A N 1
ATOM 2131 C CA . ALA A 1 260 ? -9.479 -1.596 -14.426 1.00 92.94 260 ALA A CA 1
ATOM 2132 C C . ALA A 1 260 ? -8.813 -2.468 -13.345 1.00 92.94 260 ALA A C 1
ATOM 2134 O O . ALA A 1 260 ? -9.386 -3.466 -12.923 1.00 92.94 260 ALA A O 1
ATOM 2135 N N . PHE A 1 261 ? -7.599 -2.120 -12.918 1.00 93.44 261 PHE A N 1
ATOM 2136 C CA . PHE A 1 261 ? -6.782 -2.954 -12.034 1.00 93.44 261 PHE A CA 1
ATOM 2137 C C . PHE A 1 261 ? -6.761 -2.497 -10.570 1.00 93.44 261 PHE A C 1
ATOM 2139 O O . PHE A 1 261 ? -5.984 -3.042 -9.782 1.00 93.44 261 PHE A O 1
ATOM 2146 N N . VAL A 1 262 ? -7.519 -1.456 -10.203 1.00 92.94 262 VAL A N 1
ATOM 2147 C CA . VAL A 1 262 ? -7.423 -0.863 -8.863 1.00 92.94 262 VAL A CA 1
ATOM 2148 C C . VAL A 1 262 ? -7.774 -1.891 -7.788 1.00 92.94 262 VAL A C 1
ATOM 2150 O O . VAL A 1 262 ? -8.853 -2.485 -7.844 1.00 92.94 262 VAL A O 1
ATOM 2153 N N . PRO A 1 263 ? -6.905 -2.082 -6.776 1.00 88.62 263 PRO A N 1
ATOM 2154 C CA . PRO A 1 263 ? -7.205 -2.971 -5.666 1.00 88.62 263 PRO A CA 1
ATOM 2155 C C . PRO A 1 263 ? -8.488 -2.538 -4.944 1.00 88.62 263 PRO A C 1
ATOM 2157 O O . PRO A 1 263 ? -8.595 -1.367 -4.568 1.00 88.62 263 PRO A O 1
ATOM 2160 N N . PRO A 1 264 ? -9.428 -3.453 -4.650 1.00 86.94 264 PRO A N 1
ATOM 2161 C CA . PRO A 1 264 ? -10.643 -3.135 -3.897 1.00 86.94 264 PRO A CA 1
ATOM 2162 C C . PRO A 1 264 ? -10.373 -2.417 -2.564 1.00 86.94 264 PRO A C 1
ATOM 2164 O O . PRO A 1 264 ? -11.101 -1.514 -2.148 1.00 86.94 264 PRO A O 1
ATOM 2167 N N . GLN A 1 265 ? -9.261 -2.756 -1.912 1.00 84.31 265 GLN A N 1
ATOM 2168 C CA . GLN A 1 265 ? -8.838 -2.166 -0.645 1.00 84.31 265 GLN A CA 1
ATOM 2169 C C . GLN A 1 265 ? -8.476 -0.676 -0.770 1.00 84.31 265 GLN A C 1
ATOM 2171 O O . GLN A 1 265 ? -8.472 0.037 0.236 1.00 84.31 265 GLN A O 1
ATOM 2176 N N . ALA A 1 266 ? -8.205 -0.175 -1.980 1.00 88.38 266 ALA A N 1
ATOM 2177 C CA . ALA A 1 266 ? -7.956 1.243 -2.225 1.00 88.38 266 ALA A CA 1
ATOM 2178 C C . ALA A 1 266 ? -9.192 2.106 -1.923 1.00 88.38 266 ALA A C 1
ATOM 2180 O O . ALA A 1 266 ? -9.051 3.231 -1.439 1.00 88.38 266 ALA A O 1
ATOM 2181 N N . PHE A 1 267 ? -10.398 1.567 -2.137 1.00 92.06 267 PHE A N 1
ATOM 2182 C CA . PHE A 1 267 ? -11.659 2.274 -1.896 1.00 92.06 267 PHE A CA 1
ATOM 2183 C C . PHE A 1 267 ? -11.977 2.426 -0.406 1.00 92.06 267 PHE A C 1
ATOM 2185 O O . PHE A 1 267 ? -12.616 3.403 -0.012 1.00 92.06 267 PHE A O 1
ATOM 2192 N N . LEU A 1 268 ? -11.494 1.505 0.436 1.00 90.12 268 LEU A N 1
ATOM 2193 C CA . LEU A 1 268 ? -11.794 1.475 1.872 1.00 90.12 268 LEU A CA 1
ATOM 2194 C C . LEU A 1 268 ? -11.448 2.785 2.575 1.00 90.12 268 LEU A C 1
ATOM 2196 O O . LEU A 1 268 ? -12.208 3.252 3.416 1.00 90.12 268 LEU A O 1
ATOM 2200 N N . THR A 1 269 ? -10.334 3.421 2.201 1.00 90.44 269 THR A N 1
ATOM 2201 C CA . THR A 1 269 ? -9.931 4.684 2.838 1.00 90.44 269 THR A CA 1
ATOM 2202 C C . THR A 1 269 ? -10.977 5.781 2.621 1.00 90.44 269 THR A C 1
ATOM 2204 O O . THR A 1 269 ? -11.308 6.496 3.564 1.00 90.44 269 THR A O 1
ATOM 2207 N N . PHE A 1 270 ? -11.541 5.879 1.415 1.00 95.06 270 PHE A N 1
ATOM 2208 C CA . PHE A 1 270 ? -12.578 6.860 1.086 1.00 95.06 270 PHE A CA 1
ATOM 2209 C C . PHE A 1 270 ? -13.932 6.483 1.689 1.00 95.06 270 PHE A C 1
ATOM 2211 O O . PHE A 1 270 ? -14.626 7.350 2.212 1.00 95.06 270 PHE A O 1
ATOM 2218 N N . LEU A 1 271 ? -14.280 5.192 1.704 1.00 93.56 271 LEU A N 1
ATOM 2219 C CA . LEU A 1 271 ? -15.500 4.707 2.358 1.00 93.56 271 LEU A CA 1
ATOM 2220 C C . LEU A 1 271 ? -15.495 5.012 3.863 1.00 93.56 271 LEU A C 1
ATOM 2222 O O . LEU A 1 271 ? -16.509 5.452 4.399 1.00 93.56 271 LEU A O 1
ATOM 2226 N N . TYR A 1 272 ? -14.356 4.863 4.544 1.00 91.06 272 TYR A N 1
ATOM 2227 C CA . TYR A 1 272 ? -14.247 5.211 5.964 1.00 91.06 272 TYR A CA 1
ATOM 2228 C C . TYR A 1 272 ? -14.430 6.704 6.218 1.00 91.06 272 TYR A C 1
ATOM 2230 O O . TYR A 1 272 ? -15.134 7.071 7.156 1.00 91.06 272 TYR A O 1
ATOM 2238 N N . GLN A 1 273 ? -13.825 7.565 5.395 1.00 92.81 273 GLN A N 1
ATOM 2239 C CA . GLN A 1 273 ? -14.018 9.012 5.529 1.00 92.81 273 GLN A CA 1
ATOM 2240 C C . GLN A 1 273 ? -15.473 9.394 5.257 1.00 92.81 273 GLN A C 1
ATOM 2242 O O . GLN A 1 273 ? -16.079 10.101 6.057 1.00 92.81 273 GLN A O 1
ATOM 2247 N N . LYS A 1 274 ? -16.081 8.824 4.212 1.00 94.81 274 LYS A N 1
ATOM 2248 C CA . LYS A 1 274 ? -17.502 9.013 3.904 1.00 94.81 274 LYS A CA 1
ATOM 2249 C C . LYS A 1 274 ? -18.406 8.588 5.067 1.00 94.81 274 LYS A C 1
ATOM 2251 O O . LYS A 1 274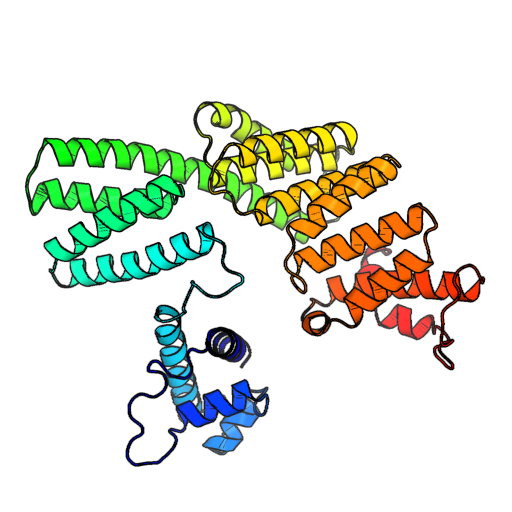 ? -19.333 9.311 5.425 1.00 94.81 274 LYS A O 1
ATOM 2256 N N . LEU A 1 275 ? -18.119 7.455 5.709 1.00 92.62 275 LEU A N 1
ATOM 2257 C CA . LEU A 1 275 ? -18.846 7.003 6.897 1.00 92.62 275 LEU A CA 1
ATOM 2258 C C . LEU A 1 275 ? -18.718 7.993 8.063 1.00 92.62 275 LEU A C 1
ATOM 2260 O O . LEU A 1 275 ? -19.717 8.303 8.713 1.00 92.62 275 LEU A O 1
ATOM 2264 N N . VAL A 1 276 ? -17.516 8.526 8.310 1.00 92.00 276 VAL A N 1
ATOM 2265 C CA . VAL A 1 276 ? -17.314 9.585 9.312 1.00 92.00 276 VAL A CA 1
ATOM 2266 C C . VAL A 1 276 ? -18.192 10.796 8.990 1.00 92.00 276 VAL A C 1
ATOM 2268 O O . VAL A 1 276 ? -18.889 11.274 9.884 1.00 92.00 276 VAL A O 1
ATOM 2271 N N . CYS A 1 277 ? -18.236 11.245 7.731 1.00 94.44 277 CYS A N 1
ATOM 2272 C CA . CYS A 1 277 ? -19.094 12.352 7.305 1.00 94.44 277 CYS A CA 1
ATOM 2273 C C . CYS A 1 277 ? -20.575 12.090 7.610 1.00 94.44 277 CYS A C 1
ATOM 2275 O O . CYS A 1 277 ? -21.222 12.930 8.231 1.00 94.44 277 CYS A O 1
ATOM 2277 N N . HIS A 1 278 ? -21.109 10.917 7.251 1.00 93.88 278 HIS A N 1
ATOM 2278 C CA . HIS A 1 278 ? -22.514 10.581 7.516 1.00 93.88 278 HIS A CA 1
ATOM 2279 C C . HIS A 1 278 ? -22.840 10.503 9.014 1.00 93.88 278 HIS A C 1
ATOM 2281 O O . HIS A 1 278 ? -23.915 10.937 9.426 1.00 93.88 278 HIS A O 1
ATOM 2287 N N . ILE A 1 279 ? -21.910 10.028 9.854 1.00 90.69 279 ILE A N 1
ATOM 2288 C CA . ILE A 1 279 ? -22.081 10.057 11.316 1.00 90.69 279 ILE A CA 1
ATOM 2289 C C . ILE A 1 279 ? -22.159 11.505 11.823 1.00 90.69 279 ILE A C 1
ATOM 2291 O O . ILE A 1 279 ? -23.049 11.818 12.614 1.00 90.69 279 ILE A O 1
ATOM 2295 N N . GLN A 1 280 ? -21.277 12.396 11.354 1.00 91.50 280 GLN A N 1
ATOM 2296 C CA . GLN A 1 280 ? -21.279 13.811 11.759 1.00 91.50 280 GLN A CA 1
ATOM 2297 C C . GLN A 1 280 ? -22.534 14.554 11.284 1.00 91.50 280 GLN A C 1
ATOM 2299 O O . GLN A 1 280 ? -23.108 15.347 12.030 1.00 91.50 280 GLN A O 1
ATOM 2304 N N . LEU A 1 281 ? -23.010 14.239 10.079 1.00 93.38 281 LEU A N 1
ATOM 2305 C CA . LEU A 1 281 ? -24.255 14.763 9.513 1.00 93.38 281 LEU A CA 1
ATOM 2306 C C . LEU A 1 281 ? -25.516 14.137 10.134 1.00 93.38 281 LEU A C 1
ATOM 2308 O O . LEU A 1 281 ? -26.622 14.584 9.843 1.00 93.38 281 LEU A O 1
ATOM 2312 N N . LYS A 1 282 ? -25.364 13.123 11.001 1.00 93.50 282 LYS A N 1
ATOM 2313 C CA . LYS A 1 282 ? -26.453 12.320 11.588 1.00 93.50 282 LYS A CA 1
ATOM 2314 C C . LYS A 1 282 ? -27.317 11.594 10.546 1.00 93.50 282 LYS A C 1
ATOM 2316 O O . LYS A 1 282 ? -28.438 11.186 10.846 1.00 93.50 282 LYS A O 1
ATOM 2321 N N . ASP A 1 283 ? -26.782 11.385 9.347 1.00 92.44 283 ASP A N 1
ATOM 2322 C CA . ASP A 1 283 ? -27.398 10.604 8.276 1.00 92.44 283 ASP A CA 1
ATOM 2323 C C . ASP A 1 283 ? -27.028 9.120 8.424 1.00 92.44 283 ASP A C 1
ATOM 2325 O O . ASP A 1 283 ? -26.244 8.534 7.673 1.00 92.44 283 ASP A O 1
ATOM 2329 N N . TYR A 1 284 ? -27.556 8.509 9.481 1.00 90.75 284 TYR A N 1
ATOM 2330 C CA . TYR A 1 284 ? -27.255 7.121 9.823 1.00 90.75 284 TYR A CA 1
ATOM 2331 C C . TYR A 1 284 ? -27.724 6.083 8.786 1.00 90.75 284 TYR A C 1
ATOM 2333 O O . TYR A 1 284 ? -27.003 5.096 8.615 1.00 90.75 284 TYR A O 1
ATOM 2341 N N . PRO A 1 285 ? -28.874 6.249 8.092 1.00 90.75 285 PRO A N 1
ATOM 2342 C CA . PRO A 1 285 ? -29.292 5.318 7.044 1.00 90.75 285 PRO A CA 1
ATOM 2343 C C . PRO A 1 285 ? -28.259 5.194 5.922 1.00 90.75 285 PRO A C 1
ATOM 2345 O O . PRO A 1 285 ? -27.851 4.080 5.597 1.00 90.75 285 PRO A O 1
ATOM 2348 N N . THR A 1 286 ? -27.758 6.314 5.394 1.00 90.69 286 THR A N 1
ATOM 2349 C CA . THR A 1 286 ? -26.702 6.288 4.370 1.00 90.69 286 THR A CA 1
ATOM 2350 C C . THR A 1 286 ? -25.372 5.811 4.949 1.00 90.69 286 THR A C 1
ATOM 2352 O O . THR A 1 286 ? -24.643 5.058 4.310 1.00 90.69 286 THR A O 1
ATOM 2355 N N . GLY A 1 287 ? -25.065 6.158 6.204 1.00 90.56 287 GLY A N 1
ATOM 2356 C CA . GLY A 1 287 ? -23.906 5.595 6.902 1.00 90.56 287 GLY A CA 1
ATOM 2357 C C . GLY A 1 287 ? -23.914 4.059 6.916 1.00 90.56 287 GLY A C 1
ATOM 2358 O O . GLY A 1 287 ? -22.878 3.430 6.708 1.00 90.56 287 GLY A O 1
ATOM 2359 N N . ARG A 1 288 ? -25.085 3.437 7.088 1.00 86.81 288 ARG A N 1
ATOM 2360 C CA . ARG A 1 288 ? -25.224 1.975 7.083 1.00 86.81 288 ARG A CA 1
ATOM 2361 C C . ARG A 1 288 ? -24.936 1.353 5.715 1.00 86.81 288 ARG A C 1
ATOM 2363 O O . ARG A 1 288 ? -24.240 0.343 5.665 1.00 86.81 288 ARG A O 1
ATOM 2370 N N . THR A 1 289 ? -25.392 1.962 4.622 1.00 90.31 289 THR A N 1
ATOM 2371 C CA . THR A 1 289 ? -25.106 1.444 3.270 1.00 90.31 289 THR A CA 1
ATOM 2372 C C . THR A 1 289 ? -23.616 1.543 2.932 1.00 90.31 289 THR A C 1
ATOM 2374 O O . THR A 1 289 ? -23.047 0.632 2.331 1.00 90.31 289 THR A O 1
ATOM 2377 N N . VAL A 1 290 ? -22.943 2.607 3.389 1.00 91.06 290 VAL A N 1
ATOM 2378 C CA . VAL A 1 290 ? -21.483 2.756 3.257 1.00 91.06 290 VAL A CA 1
ATOM 2379 C C . VAL A 1 290 ? -20.735 1.679 4.048 1.00 91.06 290 VAL A C 1
ATOM 2381 O O . VAL A 1 290 ? -19.752 1.133 3.546 1.00 91.06 290 VAL A O 1
ATOM 2384 N N . VAL A 1 291 ? -21.203 1.342 5.256 1.00 86.62 291 VAL A N 1
ATOM 2385 C CA . VAL A 1 291 ? -20.645 0.240 6.060 1.00 86.62 291 VAL A CA 1
ATOM 2386 C C . VAL A 1 291 ? -20.756 -1.088 5.324 1.00 86.62 291 VAL A C 1
ATOM 2388 O O . VAL A 1 291 ? -19.758 -1.791 5.213 1.00 86.62 291 VAL A O 1
ATOM 2391 N N . GLU A 1 292 ? -21.945 -1.429 4.828 1.00 85.81 292 GLU A N 1
ATOM 2392 C CA . GLU A 1 292 ? -22.198 -2.706 4.150 1.00 85.81 292 GLU A CA 1
ATOM 2393 C C . GLU A 1 292 ? -21.257 -2.880 2.953 1.00 85.81 292 GLU A C 1
ATOM 2395 O O . GLU A 1 292 ? -20.552 -3.884 2.868 1.00 85.81 292 GLU A O 1
ATOM 2400 N N . ARG A 1 293 ? -21.102 -1.830 2.137 1.00 89.50 293 ARG A N 1
ATOM 2401 C CA . ARG A 1 293 ? -20.135 -1.812 1.033 1.00 89.50 293 ARG A CA 1
ATOM 2402 C C . ARG A 1 293 ? -18.682 -1.962 1.494 1.00 89.50 293 ARG A C 1
ATOM 2404 O O . ARG A 1 293 ? -17.897 -2.623 0.827 1.00 89.50 293 ARG A O 1
ATOM 2411 N N . ALA A 1 294 ? -18.282 -1.330 2.598 1.00 88.81 294 ALA A N 1
ATOM 2412 C CA . ALA A 1 294 ? -16.912 -1.447 3.101 1.00 88.81 294 ALA A CA 1
ATOM 2413 C C . ALA A 1 294 ? -16.600 -2.866 3.610 1.00 88.81 294 ALA A C 1
ATOM 2415 O O . ALA A 1 294 ? -15.500 -3.369 3.393 1.00 88.81 294 ALA A O 1
ATOM 2416 N N . LEU A 1 295 ? -17.578 -3.538 4.226 1.00 83.75 295 LEU A N 1
ATOM 2417 C CA . LEU A 1 295 ? -17.417 -4.900 4.740 1.00 83.75 295 LEU A CA 1
ATOM 2418 C C . LEU A 1 295 ? -17.183 -5.943 3.643 1.00 83.75 295 LEU A C 1
ATOM 2420 O O . LEU A 1 295 ? -16.494 -6.926 3.898 1.00 83.75 295 LEU A O 1
ATOM 2424 N N . GLU A 1 296 ? -17.699 -5.721 2.434 1.00 86.06 296 GLU A N 1
ATOM 2425 C CA . GLU A 1 296 ? -17.480 -6.606 1.281 1.00 86.06 296 GLU A CA 1
ATOM 2426 C C . GLU A 1 296 ? -16.026 -6.604 0.782 1.00 86.06 296 GLU A C 1
ATOM 2428 O O . GLU A 1 296 ? -15.592 -7.556 0.136 1.00 86.06 296 GLU A O 1
ATOM 2433 N N . LEU A 1 297 ? -15.261 -5.544 1.068 1.00 85.31 297 LEU A N 1
ATOM 2434 C CA . LEU A 1 297 ? -13.916 -5.333 0.511 1.00 85.31 297 LEU A CA 1
ATOM 2435 C C . LEU A 1 297 ? -12.793 -5.612 1.525 1.00 85.31 297 LEU A C 1
ATOM 2437 O O . LEU A 1 297 ? -11.607 -5.501 1.197 1.00 85.31 297 LEU A O 1
ATOM 2441 N N . GLU A 1 298 ? -13.141 -5.919 2.772 1.00 81.69 298 GLU A N 1
ATOM 2442 C CA . GLU A 1 298 ? -12.192 -6.037 3.873 1.00 81.69 298 GLU A CA 1
ATOM 2443 C C . GLU A 1 298 ? -11.649 -7.445 4.074 1.00 81.69 298 GLU A C 1
ATOM 2445 O O . GLU A 1 298 ? -12.372 -8.436 4.073 1.00 81.69 298 GLU A O 1
ATOM 2450 N N . ASN A 1 299 ? -10.359 -7.501 4.401 1.00 80.56 299 ASN A N 1
ATOM 2451 C CA . ASN A 1 2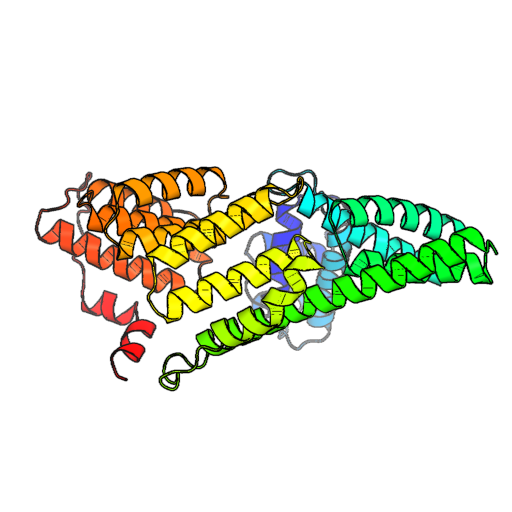99 ? -9.738 -8.697 4.947 1.00 80.56 299 ASN A CA 1
ATOM 2452 C C . ASN A 1 299 ? -9.811 -8.646 6.476 1.00 80.56 299 ASN A C 1
ATOM 2454 O O . ASN A 1 299 ? -9.252 -7.735 7.107 1.00 80.56 299 ASN A O 1
ATOM 2458 N N . GLU A 1 300 ? -10.491 -9.626 7.064 1.00 84.25 300 GLU A N 1
ATOM 2459 C CA . GLU A 1 300 ? -10.655 -9.749 8.509 1.00 84.25 300 GLU A CA 1
ATOM 2460 C C . GLU A 1 300 ? -9.306 -9.805 9.245 1.00 84.25 300 GLU A C 1
ATOM 2462 O O . GLU A 1 300 ? -8.315 -10.355 8.762 1.00 84.25 300 GLU A O 1
ATOM 2467 N N . GLY A 1 301 ? -9.246 -9.161 10.414 1.00 81.62 301 GLY A N 1
ATOM 2468 C CA . GLY A 1 301 ? -8.041 -9.095 11.238 1.00 81.62 301 GLY A CA 1
ATOM 2469 C C . GLY A 1 301 ? -6.986 -8.084 10.779 1.00 81.62 301 GLY A C 1
ATOM 2470 O O . GLY A 1 301 ? -5.999 -7.893 11.496 1.00 81.62 301 GLY A O 1
ATOM 2471 N N . SER A 1 302 ? -7.183 -7.415 9.636 1.00 81.38 302 SER A N 1
ATOM 2472 C CA . SER A 1 302 ? -6.325 -6.317 9.177 1.00 81.38 302 SER A CA 1
ATOM 2473 C C . SER A 1 302 ? -6.512 -5.042 10.014 1.00 81.38 302 SER A C 1
ATOM 2475 O O . SER A 1 302 ? -7.539 -4.826 10.657 1.00 81.38 302 SER A O 1
ATOM 2477 N N . PHE A 1 303 ? -5.531 -4.135 9.991 1.00 81.00 303 PHE A N 1
ATOM 2478 C CA . PHE A 1 303 ? -5.637 -2.851 10.697 1.00 81.00 303 PHE A CA 1
ATOM 2479 C C . PHE A 1 303 ? -6.846 -2.012 10.240 1.00 81.00 303 PHE A C 1
ATOM 2481 O O . PHE A 1 303 ? -7.511 -1.373 11.057 1.00 81.00 303 PHE A O 1
ATOM 2488 N N . ASN A 1 304 ? -7.146 -2.038 8.939 1.00 78.25 304 ASN A N 1
ATOM 2489 C CA . ASN A 1 304 ? -8.277 -1.320 8.355 1.00 78.25 304 ASN A CA 1
ATOM 2490 C C . ASN A 1 304 ? -9.617 -1.927 8.785 1.00 78.25 304 ASN A C 1
ATOM 2492 O O . ASN A 1 304 ? -10.531 -1.169 9.097 1.00 78.25 304 ASN A O 1
ATOM 2496 N N . TRP A 1 305 ? -9.695 -3.253 8.914 1.00 86.00 305 TRP A N 1
ATOM 2497 C CA . TRP A 1 305 ? -10.871 -3.933 9.453 1.00 86.00 305 TRP A CA 1
ATOM 2498 C C . TRP A 1 305 ? -11.205 -3.470 10.876 1.00 86.00 305 TRP A C 1
ATOM 2500 O O . TRP A 1 305 ? -12.339 -3.096 11.168 1.00 86.00 305 TRP A O 1
ATOM 2510 N N . TYR A 1 306 ? -10.206 -3.363 11.760 1.00 88.38 306 TYR A N 1
ATOM 2511 C CA . TYR A 1 306 ? -10.427 -2.814 13.104 1.00 88.38 306 TYR A CA 1
ATOM 2512 C C . TYR A 1 306 ? -10.925 -1.364 13.084 1.00 88.38 306 TYR A C 1
ATOM 2514 O O . TYR A 1 306 ? -11.773 -0.993 13.895 1.00 88.38 306 TYR A O 1
ATOM 2522 N N . LYS A 1 307 ? -10.431 -0.527 12.164 1.00 83.75 307 LYS A N 1
ATOM 2523 C CA . LYS A 1 307 ? -10.939 0.844 12.017 1.00 83.75 307 LYS A CA 1
ATOM 2524 C C . LYS A 1 307 ? -12.406 0.864 11.593 1.00 83.75 307 LYS A C 1
ATOM 2526 O O . LYS A 1 307 ? -13.177 1.610 12.192 1.00 83.75 307 LYS A O 1
ATOM 2531 N N . ASN A 1 308 ? -12.804 0.038 10.626 1.00 83.81 308 ASN A N 1
ATOM 2532 C CA . ASN A 1 308 ? -14.203 -0.021 10.216 1.00 83.81 308 ASN A CA 1
ATOM 2533 C C . ASN A 1 308 ? -15.097 -0.555 11.335 1.00 83.81 308 ASN A C 1
ATOM 2535 O O . ASN A 1 308 ? -16.121 0.044 11.648 1.00 83.81 308 ASN A O 1
ATOM 2539 N N . ARG A 1 309 ? -14.687 -1.625 12.027 1.00 89.62 309 ARG A N 1
ATOM 2540 C CA . ARG A 1 309 ? -15.454 -2.162 13.161 1.00 89.62 309 ARG A CA 1
ATOM 2541 C C . ARG A 1 309 ? -15.673 -1.114 14.254 1.00 89.62 309 ARG A C 1
ATOM 2543 O O . ARG A 1 309 ? -16.772 -1.043 14.797 1.00 89.62 309 ARG A O 1
ATOM 2550 N N . ALA A 1 310 ? -14.690 -0.255 14.522 1.00 89.69 310 ALA A N 1
ATOM 2551 C CA . ALA A 1 310 ? -14.863 0.873 15.436 1.00 89.69 310 ALA A CA 1
ATOM 2552 C C . ALA A 1 310 ? -15.916 1.887 14.939 1.00 89.69 310 ALA A C 1
ATOM 2554 O O . ALA A 1 310 ? -16.745 2.340 15.729 1.00 89.69 310 ALA A O 1
ATOM 2555 N N . LEU A 1 311 ? -15.935 2.210 13.640 1.00 87.50 311 LEU A N 1
ATOM 2556 C CA . LEU A 1 311 ? -16.952 3.089 13.047 1.00 87.50 311 LEU A CA 1
ATOM 2557 C C . LEU A 1 311 ? -18.349 2.446 13.040 1.00 87.50 311 LEU A C 1
ATOM 2559 O O . LEU A 1 311 ? -19.327 3.112 13.372 1.00 87.50 311 LEU A O 1
ATOM 2563 N N . CYS A 1 312 ? -18.447 1.149 12.741 1.00 88.31 312 CYS A N 1
ATOM 2564 C CA . CYS A 1 312 ? -19.690 0.377 12.817 1.00 88.31 312 CYS A CA 1
ATOM 2565 C C . CYS A 1 312 ? -20.259 0.375 14.240 1.00 88.31 312 CYS A C 1
ATOM 2567 O O . CYS A 1 312 ? -21.456 0.578 14.441 1.00 88.31 312 CYS A O 1
ATOM 2569 N N . LEU A 1 313 ? -19.393 0.163 15.236 1.00 91.75 313 LEU A N 1
ATOM 2570 C CA . LEU A 1 313 ? -19.759 0.219 16.647 1.00 91.75 313 LEU A CA 1
ATOM 2571 C C . LEU A 1 313 ? -20.277 1.615 17.003 1.00 91.75 313 LEU A C 1
ATOM 2573 O O . LEU A 1 313 ? -21.337 1.734 17.614 1.00 91.75 313 LEU A O 1
ATOM 2577 N N . LEU A 1 314 ? -19.575 2.669 16.581 1.00 90.50 314 LEU A N 1
ATOM 2578 C CA . LEU A 1 314 ? -19.994 4.051 16.809 1.00 90.50 314 LEU A CA 1
ATOM 2579 C C . LEU A 1 314 ? -21.371 4.338 16.186 1.00 90.50 314 LEU A C 1
ATOM 2581 O O . LEU A 1 314 ? -22.248 4.878 16.861 1.00 90.50 314 LEU A O 1
ATOM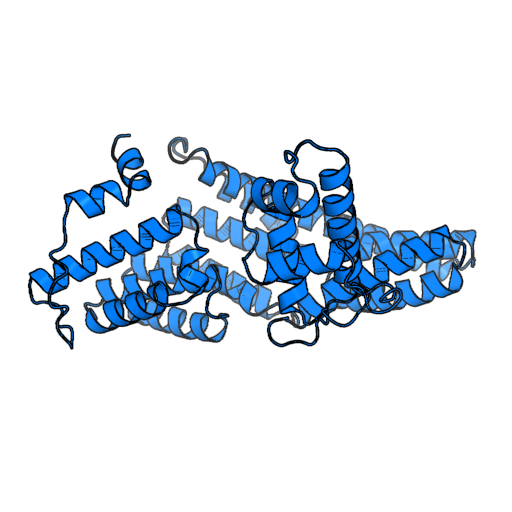 2585 N N . LEU A 1 315 ? -21.599 3.917 14.940 1.00 89.06 315 LEU A N 1
ATOM 2586 C CA . LEU A 1 315 ? -22.892 4.037 14.261 1.00 89.06 315 LEU A CA 1
ATOM 2587 C C . LEU A 1 315 ? -24.009 3.301 15.025 1.00 89.06 315 LEU A C 1
ATOM 2589 O O . LEU A 1 315 ? -25.096 3.852 15.227 1.00 89.06 315 LEU A O 1
ATOM 2593 N N . ALA A 1 316 ? -23.745 2.082 15.502 1.00 90.88 316 ALA A N 1
ATOM 2594 C CA . ALA A 1 316 ? -24.693 1.307 16.300 1.00 90.88 316 ALA A CA 1
ATOM 2595 C C . ALA A 1 316 ? -25.033 2.004 17.632 1.00 90.88 316 ALA A C 1
ATOM 2597 O O . ALA A 1 316 ? -26.198 2.045 18.030 1.00 90.88 316 ALA A O 1
ATOM 2598 N N . LEU A 1 317 ? -24.050 2.628 18.291 1.00 90.50 317 LEU A N 1
ATOM 2599 C CA . LEU A 1 317 ? -24.283 3.427 19.499 1.00 90.50 317 LEU A CA 1
ATOM 2600 C C . LEU A 1 317 ? -25.169 4.651 19.219 1.00 90.50 317 LEU A C 1
ATOM 2602 O O . LEU A 1 317 ? -26.121 4.894 19.965 1.00 90.50 317 LEU A O 1
ATOM 2606 N N . HIS A 1 318 ? -24.903 5.395 18.138 1.00 88.50 318 HIS A N 1
ATOM 2607 C CA . HIS A 1 318 ? -25.701 6.567 17.751 1.00 88.50 318 HIS A CA 1
ATOM 2608 C C . HIS A 1 318 ? -27.146 6.211 17.376 1.00 88.50 318 HIS A C 1
ATOM 2610 O O . HIS A 1 318 ? -28.069 6.961 17.694 1.00 88.50 318 HIS A O 1
ATOM 2616 N N . THR A 1 319 ? -27.350 5.043 16.765 1.00 89.31 319 THR A N 1
ATOM 2617 C CA . THR A 1 319 ? -28.677 4.520 16.400 1.00 89.31 319 THR A CA 1
ATOM 2618 C C . THR A 1 319 ? -29.368 3.740 17.524 1.00 89.31 319 THR A C 1
ATOM 2620 O O . THR A 1 319 ? -30.461 3.222 17.322 1.00 89.31 319 THR A O 1
ATOM 2623 N N . ARG A 1 320 ? -28.772 3.691 18.727 1.00 91.69 320 ARG A N 1
ATOM 2624 C CA . ARG A 1 320 ? -29.269 2.957 19.910 1.00 91.69 320 ARG A CA 1
ATOM 2625 C C . ARG A 1 320 ? -29.397 1.439 19.720 1.00 91.69 320 ARG A C 1
ATOM 2627 O O . ARG A 1 320 ? -30.047 0.770 20.517 1.00 91.69 320 ARG A O 1
ATOM 2634 N N . ASN A 1 321 ? -28.715 0.878 18.727 1.00 90.94 321 ASN A N 1
ATOM 2635 C CA . ASN A 1 321 ? -28.623 -0.561 18.496 1.00 90.94 321 ASN A CA 1
ATOM 2636 C C . ASN A 1 321 ? -27.536 -1.176 19.395 1.00 90.94 321 ASN A C 1
ATOM 2638 O O . ASN A 1 321 ? -26.512 -1.675 18.926 1.00 90.94 321 ASN A O 1
ATOM 2642 N N . TYR A 1 322 ? -27.735 -1.116 20.716 1.00 92.50 322 TYR A N 1
ATOM 2643 C CA . TYR A 1 322 ? -26.704 -1.474 21.700 1.00 92.50 322 TYR A CA 1
ATOM 2644 C C . TYR A 1 322 ? -26.271 -2.943 21.627 1.00 92.50 322 TYR A C 1
ATOM 2646 O O . TYR A 1 322 ? -25.087 -3.235 21.796 1.00 92.50 322 TYR A O 1
ATOM 2654 N N . GLN A 1 323 ? -27.191 -3.856 21.301 1.00 92.00 323 GLN A N 1
ATOM 2655 C CA . GLN A 1 323 ? -26.863 -5.273 21.120 1.00 92.00 323 GLN A CA 1
ATOM 2656 C C . GLN A 1 323 ? -25.882 -5.481 19.962 1.00 92.00 323 GLN A C 1
ATOM 2658 O O . GLN A 1 323 ? -24.909 -6.228 20.076 1.00 92.00 323 GLN A O 1
ATOM 2663 N N . GLN A 1 324 ? -26.107 -4.770 18.856 1.00 90.94 324 GLN A N 1
ATOM 2664 C CA . GLN A 1 324 ? -25.221 -4.809 17.702 1.00 90.94 324 GLN A CA 1
ATOM 2665 C C . GLN A 1 324 ? -23.849 -4.222 18.056 1.00 90.94 324 GLN A C 1
ATOM 2667 O O . GLN A 1 324 ? -22.829 -4.837 17.748 1.00 90.94 324 GLN A O 1
ATOM 2672 N N . ALA A 1 325 ? -23.809 -3.089 18.766 1.00 92.50 325 ALA A N 1
ATOM 2673 C CA . ALA A 1 325 ? -22.559 -2.485 19.229 1.00 92.50 325 ALA A CA 1
ATOM 2674 C C . ALA A 1 325 ? -21.730 -3.456 20.094 1.00 92.50 325 ALA A C 1
ATOM 2676 O O . ALA A 1 325 ? -20.522 -3.577 19.889 1.00 92.50 325 ALA A O 1
ATOM 2677 N N . TYR A 1 326 ? -22.382 -4.194 21.001 1.00 91.75 326 TYR A N 1
ATOM 2678 C CA . TYR A 1 326 ? -21.729 -5.220 21.817 1.00 91.75 326 TYR A CA 1
ATOM 2679 C C . TYR A 1 326 ? -21.196 -6.386 20.974 1.00 91.75 326 TYR A C 1
ATOM 2681 O O . TYR A 1 326 ? -20.038 -6.768 21.129 1.00 91.75 326 TYR A O 1
ATOM 2689 N N . SER A 1 327 ? -21.991 -6.897 20.028 1.00 91.94 327 SER A N 1
ATOM 2690 C CA . SER A 1 327 ? -21.556 -7.989 19.143 1.00 91.94 327 SER A CA 1
ATOM 2691 C C . SER A 1 327 ? -20.324 -7.617 18.309 1.00 91.94 327 SER A C 1
ATOM 2693 O O . SER A 1 327 ? -19.387 -8.405 18.200 1.00 91.94 327 SER A O 1
ATOM 2695 N N . ILE A 1 328 ? -20.275 -6.385 17.786 1.00 92.06 328 ILE A N 1
ATOM 2696 C CA . ILE A 1 328 ? -19.135 -5.870 17.017 1.00 92.06 328 ILE A CA 1
ATOM 2697 C C . ILE A 1 328 ? -17.896 -5.763 17.906 1.00 92.06 328 ILE A C 1
ATOM 2699 O O . ILE A 1 328 ? -16.803 -6.150 17.488 1.00 92.06 328 ILE A O 1
ATOM 2703 N N . TRP A 1 329 ? -18.063 -5.242 19.125 1.00 94.00 329 TRP A N 1
ATOM 2704 C CA . TRP A 1 329 ? -16.979 -5.135 20.093 1.00 94.00 329 TRP A CA 1
ATOM 2705 C C . TRP A 1 329 ? -16.385 -6.501 20.422 1.00 94.00 329 TRP A C 1
ATOM 2707 O O . TRP A 1 329 ? -15.179 -6.680 20.281 1.00 94.00 329 TRP A O 1
ATOM 2717 N N . GLN A 1 330 ? -17.230 -7.467 20.782 1.00 91.88 330 GLN A N 1
ATOM 2718 C CA . GLN A 1 330 ? -16.809 -8.821 21.128 1.00 91.88 330 GLN A CA 1
ATOM 2719 C C . GLN A 1 330 ? -16.093 -9.496 19.953 1.00 91.88 330 GLN A C 1
ATOM 2721 O O . GLN A 1 330 ? -15.017 -10.066 20.118 1.00 91.88 330 GLN A O 1
ATOM 2726 N N . HIS A 1 331 ? -16.650 -9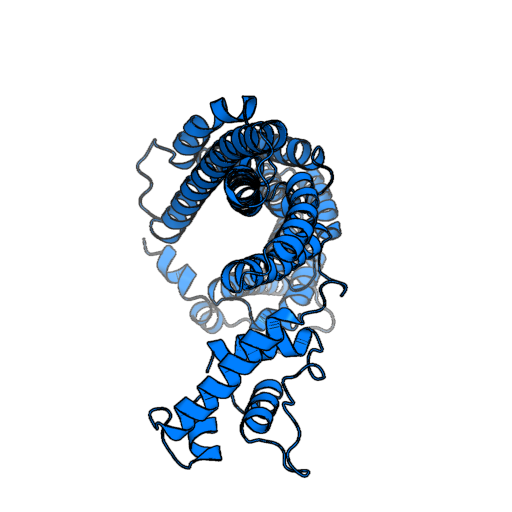.374 18.746 1.00 91.25 331 HIS A N 1
ATOM 2727 C CA . HIS A 1 331 ? -16.052 -9.933 17.538 1.00 91.25 331 HIS A CA 1
ATOM 2728 C C . HIS A 1 331 ? -14.647 -9.371 17.274 1.00 91.25 331 HIS A C 1
ATOM 2730 O O . HIS A 1 331 ? -13.717 -10.113 16.963 1.00 91.25 331 HIS A O 1
ATOM 2736 N N . ALA A 1 332 ? -14.462 -8.060 17.446 1.00 91.38 332 ALA A N 1
ATOM 2737 C CA . ALA A 1 332 ? -13.163 -7.427 17.262 1.00 91.38 332 ALA A CA 1
ATOM 2738 C C . ALA A 1 332 ? -12.157 -7.811 18.364 1.00 91.38 332 ALA A C 1
ATOM 2740 O O . ALA A 1 332 ? -11.014 -8.156 18.057 1.00 91.38 332 ALA A O 1
ATOM 2741 N N . THR A 1 333 ? -12.549 -7.763 19.640 1.00 90.38 333 THR A N 1
ATOM 2742 C CA . THR A 1 333 ? -11.629 -7.974 20.773 1.00 90.38 333 THR A CA 1
ATOM 2743 C C . THR A 1 333 ? -11.234 -9.436 20.975 1.00 90.38 333 THR A C 1
ATOM 2745 O O . THR A 1 333 ? -10.123 -9.702 21.436 1.00 90.38 333 THR A O 1
ATOM 2748 N N . CYS A 1 334 ? -12.089 -10.386 20.586 1.00 90.75 334 CYS A N 1
ATOM 2749 C CA . CYS A 1 334 ? -11.779 -11.816 20.636 1.00 90.75 334 CYS A CA 1
ATOM 2750 C C . CYS A 1 334 ? -10.890 -12.294 19.476 1.00 90.75 334 CYS A C 1
ATOM 2752 O O . CYS A 1 334 ? -10.318 -13.383 19.559 1.00 90.75 334 CYS A O 1
ATOM 2754 N N . HIS A 1 335 ? -10.747 -11.509 18.405 1.00 90.62 335 HIS A N 1
ATOM 2755 C CA . HIS A 1 335 ? -9.972 -11.920 17.238 1.00 90.62 335 HIS A CA 1
ATOM 2756 C C . HIS A 1 335 ? -8.465 -12.068 17.576 1.00 90.62 335 HIS A C 1
ATOM 2758 O O . HIS A 1 335 ? -7.892 -11.179 18.217 1.00 90.62 335 HIS A O 1
ATOM 2764 N N . PRO A 1 336 ? -7.763 -13.136 17.128 1.00 85.38 336 PRO A N 1
ATOM 2765 C CA . PRO A 1 336 ? -6.375 -13.411 17.529 1.00 85.38 336 PRO A CA 1
ATOM 2766 C C . PRO A 1 336 ? -5.378 -12.281 17.234 1.00 85.38 336 PRO A C 1
ATOM 2768 O O . PRO A 1 336 ? -4.439 -12.063 18.006 1.00 85.38 336 PRO A O 1
ATOM 2771 N N . SER A 1 337 ? -5.582 -11.536 16.140 1.00 85.56 337 SER A N 1
ATOM 2772 C CA . SER A 1 337 ? -4.713 -10.411 15.766 1.00 85.56 337 SER A CA 1
ATOM 2773 C C . SER A 1 337 ? -4.922 -9.153 16.617 1.00 85.56 337 SER A C 1
ATOM 2775 O O . SER A 1 337 ? -4.116 -8.230 16.527 1.00 85.56 337 SER A O 1
ATOM 2777 N N . PHE A 1 338 ? -5.912 -9.119 17.518 1.00 86.88 338 PHE A N 1
ATOM 2778 C CA . PHE A 1 338 ? -6.171 -7.957 18.376 1.00 86.88 338 PHE A CA 1
ATOM 2779 C C . PHE A 1 338 ? -4.959 -7.613 19.251 1.00 86.88 338 PHE A C 1
ATOM 2781 O O . PHE A 1 338 ? -4.639 -6.445 19.459 1.00 86.88 338 PHE A O 1
ATOM 2788 N N . LYS A 1 339 ? -4.213 -8.633 19.697 1.00 83.00 339 LYS A N 1
ATOM 2789 C CA . LYS A 1 339 ? -2.979 -8.473 20.489 1.00 83.00 339 LYS A CA 1
ATOM 2790 C C . LYS A 1 339 ? -1.846 -7.778 19.726 1.00 83.00 339 LYS A C 1
ATOM 2792 O O . LYS A 1 339 ? -0.914 -7.287 20.352 1.00 83.00 339 LYS A O 1
ATOM 2797 N N . GLN A 1 340 ? -1.918 -7.753 18.395 1.00 82.62 340 GLN A N 1
ATOM 2798 C CA . GLN A 1 340 ? -0.933 -7.110 17.521 1.00 82.62 340 GLN A CA 1
ATOM 2799 C C . GLN A 1 340 ? -1.250 -5.624 17.302 1.00 82.62 340 GLN A C 1
ATOM 2801 O O . GLN A 1 340 ? -0.440 -4.897 16.729 1.00 82.62 340 GLN A O 1
ATOM 2806 N N . LEU A 1 341 ? -2.414 -5.146 17.758 1.00 81.38 341 LEU A N 1
ATOM 2807 C CA . LEU A 1 341 ? -2.754 -3.733 17.677 1.00 81.38 341 LEU A CA 1
ATOM 2808 C C . LEU A 1 341 ? -1.820 -2.901 18.558 1.00 81.38 341 LEU A C 1
ATOM 2810 O O . LEU A 1 341 ? -1.553 -3.223 19.716 1.00 81.38 341 LEU A O 1
ATOM 2814 N N . GLY A 1 342 ? -1.372 -1.766 18.022 1.00 80.69 342 GLY A N 1
ATOM 2815 C CA . GLY A 1 342 ? -0.597 -0.802 18.795 1.00 80.69 342 GLY A CA 1
ATOM 2816 C C . GLY A 1 342 ? -1.378 -0.295 20.012 1.00 80.69 342 GLY A C 1
ATOM 2817 O O . GLY A 1 342 ? -2.607 -0.179 19.973 1.00 80.69 342 GLY A O 1
ATOM 2818 N N . LYS A 1 343 ? -0.651 0.082 21.075 1.00 80.50 343 LYS A N 1
ATOM 2819 C CA . LYS A 1 343 ? -1.216 0.545 22.363 1.00 80.50 343 LYS A CA 1
ATOM 2820 C C . LYS A 1 343 ? -2.361 1.547 22.186 1.00 80.50 343 LYS A C 1
ATOM 2822 O O . LYS A 1 343 ? -3.412 1.406 22.797 1.00 80.50 343 LYS A O 1
ATOM 2827 N N . ARG A 1 344 ? -2.195 2.509 21.274 1.00 77.62 344 ARG A N 1
ATOM 2828 C CA . ARG A 1 344 ? -3.197 3.542 20.984 1.00 77.62 344 ARG A CA 1
ATOM 2829 C C . ARG A 1 344 ? -4.506 2.985 20.415 1.00 77.62 344 ARG A C 1
ATOM 2831 O O . ARG A 1 344 ? -5.573 3.468 20.782 1.00 77.62 344 ARG A O 1
ATOM 2838 N N . SER A 1 345 ? -4.443 2.014 19.507 1.00 81.50 345 SER A N 1
ATOM 2839 C CA . SER A 1 345 ? -5.648 1.398 18.942 1.00 81.50 345 SER A CA 1
ATOM 2840 C C . SER A 1 345 ? -6.353 0.541 19.988 1.00 81.50 345 SER A C 1
ATOM 2842 O O . SER A 1 345 ? -7.567 0.641 20.127 1.00 81.50 345 SER A O 1
ATOM 2844 N N . ALA A 1 346 ? -5.598 -0.223 20.783 1.00 84.75 346 ALA A N 1
ATOM 2845 C CA . ALA A 1 346 ? -6.153 -0.990 21.897 1.00 84.75 346 ALA A CA 1
ATOM 2846 C C . ALA A 1 346 ? -6.854 -0.083 22.930 1.00 84.75 346 ALA A C 1
ATOM 2848 O O . ALA A 1 346 ? -7.943 -0.409 23.393 1.00 84.75 346 ALA A O 1
ATOM 2849 N N . GLU A 1 347 ? -6.285 1.089 23.235 1.00 84.19 347 GLU A N 1
ATOM 2850 C CA . GLU A 1 347 ? -6.910 2.086 24.117 1.00 84.19 347 GLU A CA 1
ATOM 2851 C C . GLU A 1 347 ? -8.281 2.569 23.607 1.00 84.19 347 GLU A C 1
ATOM 2853 O O . GLU A 1 347 ? -9.199 2.717 24.411 1.00 84.19 347 GLU A O 1
ATOM 2858 N N . HIS A 1 348 ? -8.474 2.751 22.293 1.00 85.19 348 HIS A N 1
ATOM 2859 C CA . HIS A 1 348 ? -9.788 3.129 21.743 1.00 85.19 348 HIS A CA 1
ATOM 2860 C C . HIS A 1 348 ? -10.845 2.045 21.986 1.00 85.19 348 HIS A C 1
ATOM 2862 O O . HIS A 1 348 ? -11.963 2.349 22.397 1.00 85.19 348 HIS A O 1
ATOM 2868 N N . TRP A 1 349 ? -10.484 0.774 21.802 1.00 90.06 349 TRP A N 1
ATOM 2869 C CA . TRP A 1 349 ? -11.384 -0.354 22.057 1.00 90.06 349 TRP A CA 1
ATOM 2870 C C . TRP A 1 349 ? -11.764 -0.502 23.531 1.00 90.06 349 TRP A C 1
ATOM 2872 O O . TRP A 1 349 ? -12.905 -0.851 23.833 1.00 90.06 349 TRP A O 1
ATOM 2882 N N . LYS A 1 350 ? -10.851 -0.159 24.446 1.00 86.69 350 LYS A N 1
ATOM 2883 C CA . LYS A 1 350 ? -11.153 -0.084 25.883 1.00 86.69 350 LYS A CA 1
ATOM 2884 C C . LYS A 1 350 ? -12.124 1.045 26.217 1.00 86.69 350 LYS A C 1
ATOM 2886 O O . LYS A 1 350 ? -12.970 0.891 27.090 1.00 86.69 350 LYS A O 1
ATOM 2891 N N . ILE A 1 351 ? -12.037 2.185 25.529 1.00 87.62 351 ILE A N 1
ATOM 2892 C CA . ILE A 1 351 ? -13.019 3.267 25.706 1.00 87.62 351 ILE A CA 1
ATOM 2893 C C . ILE A 1 351 ? -14.417 2.784 25.292 1.00 87.62 351 ILE A C 1
ATOM 2895 O O . ILE A 1 351 ? -15.381 3.048 26.008 1.00 87.62 351 ILE A O 1
ATOM 2899 N N . TYR A 1 352 ? -14.537 2.043 24.186 1.00 90.25 352 TYR A N 1
ATOM 2900 C CA . TYR A 1 352 ? -15.817 1.445 23.790 1.00 90.25 352 TYR A CA 1
ATOM 2901 C C . TYR A 1 352 ? -16.318 0.406 24.796 1.00 90.25 352 TYR A C 1
ATOM 2903 O O . TYR A 1 352 ? -17.502 0.417 25.125 1.00 90.25 352 TYR A O 1
ATOM 2911 N N . GLU A 1 353 ? -15.429 -0.429 25.339 1.00 89.38 353 GLU A N 1
ATOM 2912 C CA . GLU A 1 353 ? -15.760 -1.357 26.427 1.00 89.38 353 GLU A CA 1
ATOM 2913 C C . GLU A 1 353 ? -16.374 -0.617 27.622 1.00 89.38 353 GLU A C 1
ATOM 2915 O O . GLU A 1 353 ? -17.436 -1.001 28.100 1.00 89.38 353 GLU A O 1
ATOM 2920 N N . ALA A 1 354 ? -15.768 0.490 28.065 1.00 86.06 354 ALA A N 1
ATOM 2921 C CA . ALA A 1 354 ? -16.292 1.286 29.175 1.00 86.06 354 ALA A CA 1
ATOM 2922 C C . ALA A 1 354 ? -17.699 1.845 28.903 1.00 86.06 354 ALA A C 1
ATOM 2924 O O . ALA A 1 354 ? -18.552 1.829 29.792 1.00 86.06 354 ALA A O 1
ATOM 2925 N N . TRP A 1 355 ? -17.964 2.306 27.677 1.00 86.94 355 TRP A N 1
ATOM 2926 C CA . TRP A 1 355 ? -19.300 2.757 27.277 1.00 86.94 355 TRP A CA 1
ATOM 2927 C C . TRP A 1 355 ? -20.324 1.620 27.272 1.00 86.94 355 TRP A C 1
ATOM 2929 O O . TRP A 1 355 ? -21.435 1.803 27.768 1.00 86.94 355 TRP A O 1
ATOM 2939 N N . LEU A 1 356 ? -19.961 0.447 26.751 1.00 88.69 356 LEU A N 1
ATOM 2940 C CA . LEU A 1 356 ? -20.832 -0.730 26.755 1.00 88.69 356 LEU A CA 1
ATOM 2941 C C . LEU A 1 356 ? -21.115 -1.204 28.187 1.00 88.69 356 LEU A C 1
ATOM 2943 O O . LEU A 1 356 ? -22.266 -1.463 28.523 1.00 88.69 356 LEU A O 1
ATOM 2947 N N . GLN A 1 357 ? -20.103 -1.210 29.058 1.00 85.50 357 GLN A N 1
ATOM 2948 C CA . GLN A 1 357 ? -20.248 -1.526 30.483 1.00 85.50 357 GLN A CA 1
ATOM 2949 C C . GLN A 1 357 ? -21.184 -0.555 31.206 1.00 85.50 357 GLN A C 1
ATOM 2951 O O . GLN A 1 357 ? -22.044 -0.972 31.983 1.00 85.50 357 GLN A O 1
ATOM 2956 N N . TYR A 1 358 ? -21.087 0.739 30.900 1.00 85.00 358 TYR A N 1
ATOM 2957 C CA . TYR A 1 358 ? -22.041 1.723 31.400 1.00 85.00 358 TYR A CA 1
ATOM 2958 C C . TYR A 1 358 ? -23.476 1.435 30.927 1.00 85.00 358 TYR A C 1
ATOM 2960 O O . TYR A 1 358 ? -24.401 1.509 31.734 1.00 85.00 358 TYR A O 1
ATOM 2968 N N . LEU A 1 359 ? -23.675 1.060 29.656 1.00 87.38 359 LEU A N 1
ATOM 2969 C CA . LEU A 1 359 ? -24.996 0.709 29.112 1.00 87.38 359 LEU A CA 1
ATOM 2970 C C . LEU A 1 359 ? -25.606 -0.534 29.777 1.00 87.38 359 LEU A C 1
ATOM 2972 O O . LEU A 1 359 ? -26.817 -0.552 30.005 1.00 87.38 359 LEU A O 1
ATOM 2976 N N . ILE A 1 360 ? -24.785 -1.532 30.122 1.00 85.44 360 ILE A N 1
ATOM 2977 C CA . ILE A 1 360 ? -25.212 -2.699 30.913 1.00 85.44 360 ILE A CA 1
ATOM 2978 C C . ILE A 1 360 ? -25.642 -2.251 32.308 1.00 85.44 360 ILE A C 1
ATOM 2980 O O . ILE A 1 360 ? -26.721 -2.612 32.771 1.00 85.44 360 ILE A O 1
ATOM 2984 N N . PHE A 1 361 ? -24.823 -1.423 32.964 1.00 82.62 361 PHE A N 1
ATOM 2985 C CA . PHE A 1 361 ? -25.082 -0.950 34.323 1.00 82.62 361 PHE A CA 1
ATOM 2986 C C . PHE A 1 361 ? -26.413 -0.198 34.447 1.00 82.62 361 PHE A C 1
ATOM 2988 O O . PHE A 1 361 ? -27.147 -0.405 35.408 1.00 82.62 361 PHE A O 1
ATOM 2995 N N . ILE A 1 362 ? -26.756 0.640 33.464 1.00 86.88 362 ILE A N 1
ATOM 2996 C CA . ILE A 1 362 ? -28.041 1.361 33.440 1.00 86.88 362 ILE A CA 1
ATOM 2997 C C . ILE A 1 362 ? -29.200 0.532 32.858 1.00 86.88 362 ILE A C 1
ATOM 2999 O O . ILE A 1 362 ? -30.268 1.083 32.594 1.00 86.88 362 ILE A O 1
ATOM 3003 N N . GLY A 1 363 ? -28.993 -0.764 32.603 1.00 84.69 363 GLY A N 1
ATOM 3004 C CA . GLY A 1 363 ? -30.021 -1.688 32.119 1.00 84.69 363 GLY A CA 1
ATOM 3005 C C . GLY A 1 363 ? -30.460 -1.474 30.667 1.00 84.69 363 GLY A C 1
ATOM 3006 O O . GLY A 1 363 ? -31.492 -2.001 30.263 1.00 84.69 363 GLY A O 1
ATOM 3007 N N . LYS A 1 364 ? -29.709 -0.707 29.865 1.00 86.44 364 LYS A N 1
ATOM 3008 C CA . LYS A 1 364 ? -30.012 -0.482 28.436 1.00 86.44 364 LYS A CA 1
ATOM 3009 C C . LYS A 1 364 ? -29.454 -1.567 27.515 1.00 86.44 364 LYS A C 1
ATOM 3011 O O . LYS A 1 364 ? -29.819 -1.605 26.343 1.00 86.44 364 LYS A O 1
ATOM 3016 N N . LEU A 1 365 ? -28.569 -2.418 28.026 1.00 86.19 365 LEU A N 1
ATOM 3017 C CA . LEU A 1 365 ? -27.981 -3.546 27.313 1.00 86.19 365 LEU A CA 1
ATOM 3018 C C . LEU A 1 365 ? -28.030 -4.787 28.210 1.00 86.19 365 LEU A C 1
ATOM 3020 O O . LEU A 1 365 ? -27.518 -4.759 29.327 1.00 86.19 365 LEU A O 1
ATOM 3024 N N . SER A 1 366 ? -28.627 -5.871 27.721 1.00 82.94 366 SER A N 1
ATOM 3025 C CA . SER A 1 366 ? -28.645 -7.174 28.388 1.00 82.94 366 SER A CA 1
ATOM 3026 C C . SER A 1 366 ? -27.715 -8.145 27.661 1.00 82.94 366 SER A C 1
ATOM 3028 O O . SER A 1 366 ? -27.695 -8.205 26.435 1.00 82.94 366 SER A O 1
ATOM 3030 N N . ILE A 1 367 ? -26.917 -8.907 28.411 1.00 77.31 367 ILE A N 1
ATOM 3031 C CA . ILE A 1 367 ? -25.964 -9.879 27.854 1.00 77.31 367 ILE A CA 1
ATOM 3032 C C . ILE A 1 367 ? -26.299 -11.262 28.395 1.00 77.31 367 ILE A C 1
ATOM 3034 O O . ILE A 1 367 ? -26.647 -11.404 29.570 1.00 77.31 367 ILE A O 1
ATOM 3038 N N . TYR A 1 368 ? -26.187 -12.275 27.533 1.00 64.69 368 TYR A N 1
ATOM 3039 C CA . TYR A 1 368 ? -26.387 -13.670 27.898 1.00 64.69 368 TYR A CA 1
ATOM 3040 C C . TYR A 1 368 ? -25.200 -14.544 27.445 1.00 64.69 368 TYR A C 1
ATOM 3042 O O . TYR A 1 368 ? -24.855 -14.498 26.263 1.00 64.69 368 TYR A O 1
ATOM 3050 N N . PRO A 1 369 ? -24.599 -15.359 28.337 1.00 57.03 369 PRO A N 1
ATOM 3051 C CA . PRO A 1 369 ? -24.855 -15.413 29.779 1.00 57.03 369 PRO A CA 1
ATOM 3052 C C . PRO A 1 369 ? -24.403 -14.110 30.469 1.00 57.03 369 PRO A C 1
ATOM 3054 O O . PRO A 1 369 ? -23.471 -13.463 29.987 1.00 57.03 369 PRO A O 1
ATOM 3057 N N . PRO A 1 370 ? -25.047 -13.693 31.575 1.00 57.22 370 PRO A N 1
ATOM 3058 C CA . PRO A 1 370 ? -24.602 -12.522 32.320 1.00 57.22 370 PRO A CA 1
ATOM 3059 C C . PRO A 1 370 ? -23.166 -12.760 32.794 1.00 57.22 370 PRO A C 1
ATOM 3061 O O . PRO A 1 370 ? -22.897 -13.762 33.460 1.00 57.22 370 PRO A O 1
ATOM 3064 N N . GLU A 1 371 ? -22.236 -11.865 32.445 1.00 55.41 371 GLU A N 1
ATOM 3065 C CA . GLU A 1 371 ? -20.875 -11.927 32.979 1.00 55.41 371 GLU A CA 1
ATOM 3066 C C . GLU A 1 371 ? -20.952 -11.848 34.506 1.00 55.41 371 GLU A C 1
ATOM 3068 O O . GLU A 1 371 ? -21.241 -10.804 35.088 1.00 55.41 371 GLU A O 1
ATOM 3073 N N . THR A 1 372 ? -20.703 -12.968 35.179 1.00 44.38 372 THR A N 1
ATOM 3074 C CA . THR A 1 372 ? -20.945 -13.109 36.615 1.00 44.38 372 THR A CA 1
ATOM 3075 C C . THR A 1 372 ? -19.965 -12.335 37.495 1.00 44.38 372 THR A C 1
ATOM 3077 O O . THR A 1 372 ? -20.103 -12.415 38.710 1.00 44.38 372 THR A O 1
ATOM 3080 N N . ASN A 1 373 ? -18.982 -11.582 36.969 1.00 45.38 373 ASN A N 1
ATOM 3081 C CA . ASN A 1 373 ? -18.000 -10.934 37.854 1.00 45.38 373 ASN A CA 1
ATOM 3082 C C . ASN A 1 373 ? -17.129 -9.778 37.316 1.00 45.38 373 ASN A C 1
ATOM 3084 O O . ASN A 1 373 ? -16.117 -9.452 37.944 1.00 45.38 373 ASN A O 1
ATOM 3088 N N . SER A 1 374 ? -17.472 -9.084 36.229 1.00 49.38 374 SER A N 1
ATOM 3089 C CA . SER A 1 374 ? -16.704 -7.896 35.814 1.00 49.38 374 SER A CA 1
ATOM 3090 C C . SER A 1 374 ? -17.320 -6.605 36.381 1.00 49.38 374 SER A C 1
ATOM 3092 O O . SER A 1 374 ? -17.840 -5.759 35.666 1.00 49.38 374 SER A O 1
ATOM 3094 N N . LYS A 1 375 ? -17.256 -6.389 37.709 1.00 56.19 375 LYS A N 1
ATOM 3095 C CA . LYS A 1 375 ? -17.521 -5.039 38.257 1.00 56.19 375 LYS A CA 1
ATOM 3096 C C . LYS A 1 375 ? -16.572 -4.062 37.557 1.00 56.19 375 LYS A C 1
ATOM 3098 O O . LYS A 1 375 ? -15.375 -4.093 37.844 1.00 56.19 375 LYS A O 1
ATOM 3103 N N . PHE A 1 376 ? -17.075 -3.232 36.644 1.00 62.06 376 PHE A N 1
ATOM 3104 C CA . PHE A 1 376 ? -16.279 -2.236 35.931 1.00 62.06 376 PHE A CA 1
ATOM 3105 C C . PHE A 1 376 ? -15.554 -1.346 36.951 1.00 62.06 376 PHE A C 1
ATOM 3107 O O . PHE A 1 376 ? -16.165 -0.567 37.684 1.00 62.06 376 PHE A O 1
ATOM 3114 N N . ARG A 1 377 ? -14.229 -1.502 37.061 1.00 65.19 377 ARG A N 1
ATOM 3115 C CA . ARG A 1 377 ? -13.409 -0.748 38.019 1.00 65.19 377 ARG A CA 1
ATOM 3116 C C . ARG A 1 377 ? -12.867 0.493 37.328 1.00 65.19 377 ARG A C 1
ATOM 3118 O O . ARG A 1 377 ? -11.869 0.408 36.614 1.00 65.19 377 ARG A O 1
ATOM 3125 N N . LEU A 1 378 ? -13.469 1.648 37.607 1.00 64.19 378 LEU A N 1
ATOM 3126 C CA . LEU A 1 378 ? -13.069 2.939 37.034 1.00 64.19 378 LEU A CA 1
ATOM 3127 C C . LEU A 1 378 ? -11.560 3.207 37.174 1.00 64.19 378 LEU A C 1
ATOM 3129 O O . LEU A 1 378 ? -10.914 3.607 36.213 1.00 64.19 378 LEU A O 1
ATOM 3133 N N . ASN A 1 379 ? -10.969 2.904 38.335 1.00 63.84 379 ASN A N 1
ATOM 3134 C CA . ASN A 1 379 ? -9.531 3.091 38.567 1.00 63.84 379 ASN A CA 1
ATOM 3135 C C . ASN A 1 379 ? -8.650 2.181 37.693 1.00 63.84 379 ASN A C 1
ATOM 3137 O O . ASN A 1 379 ? -7.580 2.603 37.264 1.00 63.84 379 ASN A O 1
ATOM 3141 N N . LYS A 1 380 ? -9.103 0.957 37.386 1.00 67.88 380 LYS A N 1
ATOM 3142 C CA . LYS A 1 380 ? -8.405 0.040 36.473 1.00 67.88 380 LYS A CA 1
ATOM 3143 C C . LYS A 1 380 ? -8.485 0.562 35.035 1.00 67.88 380 LYS A C 1
ATOM 3145 O O . LYS A 1 380 ? -7.456 0.697 34.385 1.00 67.88 380 LYS A O 1
ATOM 3150 N N . PHE A 1 381 ? -9.675 0.966 34.588 1.00 69.56 381 PHE A N 1
ATOM 3151 C CA . PHE A 1 381 ? -9.882 1.581 33.272 1.00 69.56 381 PHE A CA 1
ATOM 3152 C C . PHE A 1 381 ? -9.020 2.838 33.072 1.00 69.56 381 PHE A C 1
ATOM 3154 O O . PHE A 1 381 ? -8.302 2.969 32.086 1.00 69.56 381 PHE A O 1
ATOM 3161 N N . LEU A 1 382 ? -9.019 3.740 34.053 1.00 65.38 382 LEU A N 1
ATOM 3162 C CA . LEU A 1 382 ? -8.253 4.984 34.018 1.00 65.38 382 LEU A CA 1
ATOM 3163 C C . LEU A 1 382 ? -6.725 4.777 33.956 1.00 65.38 382 LEU A C 1
ATOM 3165 O O . LEU A 1 382 ? -6.011 5.658 33.469 1.00 65.38 382 LEU A O 1
ATOM 3169 N N . ASN A 1 383 ? -6.221 3.639 34.439 1.00 66.00 383 ASN A N 1
ATOM 3170 C CA . ASN A 1 383 ? -4.811 3.254 34.324 1.00 66.00 383 ASN A CA 1
ATOM 3171 C C . ASN A 1 383 ? -4.493 2.589 32.978 1.00 66.00 383 ASN A C 1
ATOM 3173 O O . ASN A 1 383 ? -3.361 2.654 32.506 1.00 66.00 383 ASN A O 1
ATOM 3177 N N . GLU A 1 384 ? -5.491 1.981 32.344 1.00 66.19 384 GLU A N 1
ATOM 3178 C CA . GLU A 1 384 ? -5.365 1.280 31.070 1.00 66.19 384 GLU A CA 1
ATOM 3179 C C . GLU A 1 384 ? -5.530 2.184 29.836 1.00 66.19 384 GLU A C 1
ATOM 3181 O O . GLU A 1 384 ? -5.275 1.719 28.726 1.00 66.19 384 GLU A O 1
ATOM 3186 N N . VAL A 1 385 ? -5.904 3.459 30.025 1.00 68.56 385 VAL A N 1
ATOM 3187 C CA . VAL A 1 385 ? -6.050 4.478 28.963 1.00 68.56 385 VAL A CA 1
ATOM 3188 C C . VAL A 1 385 ? -5.196 5.741 29.244 1.00 68.56 385 VAL A C 1
ATOM 3190 O O . VAL A 1 385 ? -5.721 6.850 29.414 1.00 68.56 385 VAL A O 1
ATOM 3193 N N . PRO A 1 386 ? -3.858 5.621 29.358 1.00 60.47 386 PRO A N 1
ATOM 3194 C CA . PRO A 1 386 ? -2.988 6.732 29.746 1.00 60.47 386 PRO A CA 1
ATOM 3195 C C . PRO A 1 386 ? -2.803 7.796 28.654 1.00 60.47 386 PRO A C 1
ATOM 3197 O O . PRO A 1 386 ? -2.539 8.954 28.990 1.00 60.47 386 PRO A O 1
ATOM 3200 N N . THR A 1 387 ? -2.930 7.462 27.361 1.00 57.84 387 THR A N 1
ATOM 3201 C CA . THR A 1 387 ? -2.661 8.440 26.288 1.00 57.84 387 THR A CA 1
ATOM 3202 C C . THR A 1 387 ? -3.762 9.493 26.172 1.00 57.84 387 THR A C 1
ATOM 3204 O O . THR A 1 387 ? -3.459 10.673 26.005 1.00 57.84 387 THR A O 1
ATOM 3207 N N . PHE A 1 388 ? -5.023 9.104 26.377 1.00 53.16 388 PHE A N 1
ATOM 3208 C CA . PHE A 1 388 ? -6.177 10.015 26.362 1.00 53.16 388 PHE A CA 1
ATOM 3209 C C . PHE A 1 388 ? -6.249 10.929 27.599 1.00 53.16 388 PHE A C 1
ATOM 3211 O O . PHE A 1 388 ? -6.844 12.005 27.563 1.00 53.16 388 PHE A O 1
ATOM 3218 N N . ARG A 1 389 ? -5.620 10.525 28.712 1.00 47.31 389 ARG A N 1
ATOM 3219 C CA . ARG A 1 389 ? -5.487 11.365 29.915 1.00 47.31 389 ARG A CA 1
ATOM 3220 C C . ARG A 1 389 ? -4.555 12.555 29.701 1.00 47.31 389 ARG A C 1
ATOM 3222 O O . ARG A 1 389 ? -4.780 13.601 30.302 1.00 47.31 389 ARG A O 1
ATOM 3229 N N . LYS A 1 390 ? -3.524 12.409 28.862 1.00 45.59 390 LYS A N 1
ATOM 3230 C CA . LYS A 1 390 ? -2.575 13.492 28.564 1.00 45.59 390 LYS A CA 1
ATOM 3231 C C . LYS A 1 390 ? -3.178 14.557 27.645 1.00 45.59 390 LYS A C 1
ATOM 3233 O O . LYS A 1 390 ? -2.868 15.725 27.820 1.00 45.59 390 LYS A O 1
ATOM 3238 N N . THR A 1 391 ? -4.078 14.186 26.734 1.00 37.34 391 THR A N 1
ATOM 3239 C CA . THR A 1 391 ? -4.720 15.129 25.800 1.00 37.34 391 THR A CA 1
ATOM 3240 C C . THR A 1 391 ? -5.823 15.990 26.417 1.00 37.34 391 THR A C 1
ATOM 3242 O O . THR A 1 391 ? -6.143 17.019 25.846 1.00 37.34 391 THR A O 1
ATOM 3245 N N . LYS A 1 392 ? -6.388 15.625 27.579 1.00 37.94 392 LYS A N 1
ATOM 3246 C CA . LYS A 1 392 ? -7.368 16.464 28.305 1.00 37.94 392 LYS A CA 1
ATOM 3247 C C . LYS A 1 392 ? -6.744 17.513 29.240 1.00 37.94 392 LYS A C 1
ATOM 3249 O O . LYS A 1 392 ? -7.483 18.274 29.852 1.00 37.94 392 LYS A O 1
ATOM 3254 N N . LYS A 1 393 ? -5.419 17.509 29.418 1.00 31.48 393 LYS A N 1
ATOM 3255 C CA . LYS A 1 393 ? -4.691 18.459 30.283 1.00 31.48 393 LYS A CA 1
ATOM 3256 C C . LYS A 1 393 ? -4.019 19.601 29.503 1.00 31.48 393 LYS A C 1
ATOM 3258 O O . LYS A 1 393 ? -3.183 20.287 30.083 1.00 31.48 393 LYS A O 1
ATOM 3263 N N . ALA A 1 394 ? -4.343 19.760 28.222 1.00 30.80 394 ALA A N 1
ATOM 3264 C CA . ALA A 1 394 ? -3.829 20.819 27.359 1.00 30.80 394 ALA A CA 1
ATOM 3265 C C . ALA A 1 394 ? -4.960 21.770 26.977 1.00 30.80 394 ALA A C 1
ATOM 3267 O O . ALA A 1 394 ? -6.060 21.245 26.679 1.00 30.80 394 ALA A O 1
#

Radius of gyration: 26.33 Å; chains: 1; bounding box: 60×66×73 Å

pLDDT: mean 86.56, std 14.17, range [30.8, 98.56]

Secondary structure (DSSP, 8-state):
-HHHHHHHHHHHHTTGGGSSTT---GGG---HHHHHHHHHHTTS--SHHHHHHHHHSS-TT-HHHHHHHHHHHHHHHHHGGG--TTSTT--HHHHHHHHHHHHHHHHHHHHHTT-HHHHHHHHHHHHHHHHHTT-HHHHHHHHHHHHHHHHHTS--HHHHHHHHHHHHHHHHHHHHHHHHHHHHHHHHHHHHH-TT---TT--HHHHHHHHHGGGGTT---HHHHHHHHHHHHHHHHHTT-HHHHHHHHHHHHHHHHTSTT--THHHHHHHHHHHHHHHHTT-HHHHHHHHHHHHTTPPTTSHHHHHHHHHHHHHHHHTT-HHHHHHHHHHHHHSGGGGGS-HHHHHHHHHHHHHHHHHHHTTS---SS--SS----HHHHHHH-HHHHHHTT-

Foldseek 3Di:
DVVLLVLLVVLVVLVLPPPQVCPDPPPVDDDLLNVVSVCSNVVVDDDLQSSCCVPPNDGSVDPVSVVSSVVNVVRSVVSLLVRDQPDPPHAPLNVLVSVLVSLLVVLVVCVVVVVNVVSLVSLVVNCVSCVLQVVLVSQLVSLVSQLVCCVPVNPDPVSNVVSVVSNVVSVVQVVLLVLLVVLLVVLVVCCVPPVDDDDPPDDSLVVSLVVNVVVCVVDQHLSNLLSSLVSVLSSCVVVVVLVVSLVSLVVSVVSNVVRPRRQLVSSLVSLLSNLVSCVVVVVLVVNVVSLVSNVVRDDPLDPSNLSSLLSVLVSCVSVLVLVSNVVSLCSQCVDPSNVVDDLQSVLSSLVSVVVSVVCVVVVSDDDPPPPPDCPPDPVVNCVSNVVVVVVVVD